Protein AF-0000000067421591 (afdb_homodimer)

Foldseek 3Di:
DDDDDPPPPQAAEEEEADDCQAVQNVQVCVVQPPRYHYHHDPAPLRRQVPADPRHFKYKYWAAKPPPGGDVRNVVSLQDDTFWFFADKGKDFDKKFKKFFPPDDLVLAAEEEAAPVQCVQQVVVCCVRPVRHHYDHDPHQLRRLVCNVVDDRNYIGIGGQCSPVVDPRMDTPDIRNGPDRPIMIMMTMIGRDPPRDDPDDDQFPQKFKKKWKAFDPPPDPPPPGCHPVNLVVQLVFAWDDKDKDAHPDPDPPTIMIITMTGDPDDDPPDDSVVVQVVSVVSNVVSCVSSVVVVIDMDTRYGD/DDDDDPPPPQAAEEEEADDCQAVQNVQVCVVQPPRYHYHHDPAPLRRQVPADPRHFKYKYWAAKPPPGGDVRNVVSLQDDTFWFFADKGKDFDKKFKKFFPPDDLVLAAEEEAAPVQCVQQVVVCCVRPVRHHYDHDPHQLRRLVCNVVDDRNYIGIGGQCSPVVDPRMDTPDIRNGPDRPIMIMMTMIGRDPPRDDPDDDQFPQKFKKKWWAFDPPPDPPPPRCHPVNLVVQLVFAWDDKDKDAHPDPDPPTIMIITMTGDPDDDPPDDSVVVQVVSVVSNVVSCVSSVVVVIDMDTRYGD

Secondary structure (DSSP, 8-state):
---------SPEEEEEESSTTSHHHHHHHHHHGGGEEEEEESSHHHHHHH-SSSS-EEEEEEEETTTEE-HHHHHHHHSS-S-EEEEEEEEE---EEEEETT--GGG--EEEE-HHHHHHTHHHHHHH-TT-EEEE-S-HHHHHHHGGGS-TTEEEEE-THHHHHSTTEEEEEE---S-S--EEEEEEEESSTTPPPSS-PPP--EEEEEEEPPP--SSTTS----HHHHHHHT-SEEEEEEEEE-SSSSTT-EEEEEEEE-----TT--HHHHHHHHHHHHHHHHHHHHHTT--EEEEEE-/---------SPEEEEEESSTTSHHHHHHHHHHGGGEEEEEESSHHHHHHH-SSSS-EEEEEEEETTTEE-HHHHHHHHSS-S-EEEEEEEEE---EEEEETT--GGG--EEEE-HHHHHHTHHHHHHH-TT-EEEE-S-HHHHHHHGGGS-TTEEEEE-THHHHHSTTEEEEEE---S-S--EEEEEEEESSTTPPPSS-PPP--EEEEEEEPPP--SSTTS----HHHHHHHT-SEEEEEEEEE-SSSSTT-EEEEEEEE-----TT--HHHHHHHHHHHHHHHHHHHHHTT--EEEEEE-

Radius of gyration: 26.92 Å; Cα contacts (8 Å, |Δi|>4): 1329; chains: 2; bounding box: 63×68×85 Å

InterPro domains:
  IPR001086 Prephenate dehydratase [PF00800] (14-192)
  IPR001086 Prephenate dehydratase [PS51171] (13-191)
  IPR008242 Bifunctional P-protein, chorismate mutase/prephenate dehydratase [PIRSF001500] (11-261)

Organism: Laccaria bicolor (strain S238N-H82 / ATCC MYA-4686) (NCBI:txid486041)

Structure (mmCIF, N/CA/C/O backbone):
data_AF-0000000067421591-model_v1
#
loop_
_entity.id
_entity.type
_entity.pdbx_description
1 polymer 'prephenate dehydratase'
#
loop_
_atom_site.group_PDB
_atom_site.id
_atom_site.type_symbol
_atom_site.label_atom_id
_atom_site.label_alt_id
_atom_site.label_comp_id
_atom_site.label_asym_id
_atom_site.label_entity_id
_atom_site.label_seq_id
_atom_site.pdbx_PDB_ins_code
_atom_site.Cartn_x
_atom_site.Cartn_y
_atom_site.Cartn_z
_atom_site.occupancy
_atom_site.B_iso_or_equiv
_atom_site.auth_seq_id
_atom_site.auth_comp_id
_atom_site.auth_asym_id
_atom_site.auth_atom_id
_atom_site.pdbx_PDB_model_num
ATOM 1 N N . MET A 1 1 ? 24.031 18.312 41.094 1 24.19 1 MET A N 1
ATOM 2 C CA . MET A 1 1 ? 23 19.219 41.594 1 24.19 1 MET A CA 1
ATOM 3 C C . MET A 1 1 ? 22.219 19.828 40.438 1 24.19 1 MET A C 1
ATOM 5 O O . MET A 1 1 ? 21.359 20.688 40.656 1 24.19 1 MET A O 1
ATOM 9 N N . GLU A 1 2 ? 22.578 19.969 39.094 1 23.42 2 GLU A N 1
ATOM 10 C CA . GLU A 1 2 ? 22.719 20.719 37.844 1 23.42 2 GLU A CA 1
ATOM 11 C C . GLU A 1 2 ? 21.406 20.703 37.062 1 23.42 2 GLU A C 1
ATOM 13 O O . GLU A 1 2 ? 20.906 21.75 36.656 1 23.42 2 GLU A O 1
ATOM 18 N N . LEU A 1 3 ? 21.312 20.094 35.812 1 27.66 3 LEU A N 1
ATOM 19 C CA . LEU A 1 3 ? 20.531 20.859 34.875 1 27.66 3 LEU A CA 1
ATOM 20 C C . LEU A 1 3 ? 19.109 21.094 35.375 1 27.66 3 LEU A C 1
ATOM 22 O O . LEU A 1 3 ? 18.625 20.359 36.219 1 27.66 3 LEU A O 1
ATOM 26 N N . SER A 1 4 ? 18.422 22.219 34.688 1 31.12 4 SER A N 1
ATOM 27 C CA . SER A 1 4 ? 17.406 23.219 34.438 1 31.12 4 SER A CA 1
ATOM 28 C C . SER A 1 4 ? 16.031 22.594 34.219 1 31.12 4 SER A C 1
ATOM 30 O O . SER A 1 4 ? 15.906 21.594 33.5 1 31.12 4 SER A O 1
ATOM 32 N N . GLY A 1 5 ? 15.141 22.594 35.062 1 34.97 5 GLY A N 1
ATOM 33 C CA . GLY A 1 5 ? 13.695 22.375 35.031 1 34.97 5 GLY A CA 1
ATOM 34 C C . GLY A 1 5 ? 13.055 22.906 33.75 1 34.97 5 GLY A C 1
ATOM 35 O O . GLY A 1 5 ? 13.133 24.109 33.469 1 34.97 5 GLY A O 1
ATOM 36 N N . SER A 1 6 ? 13.109 22.234 32.594 1 37.78 6 SER A N 1
ATOM 37 C CA . SER A 1 6 ? 12.492 22.672 31.328 1 37.78 6 SER A CA 1
ATOM 38 C C . SER A 1 6 ? 11.242 23.5 31.594 1 37.78 6 SER A C 1
ATOM 40 O O . SER A 1 6 ? 10.297 23.031 32.219 1 37.78 6 SER A O 1
ATOM 42 N N . GLU A 1 7 ? 11.172 24.688 32 1 40.91 7 GLU A N 1
ATOM 43 C CA . GLU A 1 7 ? 10.125 25.703 32.125 1 40.91 7 GLU A CA 1
ATOM 44 C C . GLU A 1 7 ? 9.07 25.547 31.047 1 40.91 7 GLU A C 1
ATOM 46 O O . GLU A 1 7 ? 9.391 25.531 29.859 1 40.91 7 GLU A O 1
ATOM 51 N N . SER A 1 8 ? 7.879 24.828 31.188 1 52.5 8 SER A N 1
ATOM 52 C CA . SER A 1 8 ? 6.707 24.547 30.375 1 52.5 8 SER A CA 1
ATOM 53 C C . SER A 1 8 ? 6.227 25.797 29.641 1 52.5 8 SER A C 1
ATOM 55 O O . SER A 1 8 ? 5.863 26.797 30.281 1 52.5 8 SER A O 1
ATOM 57 N N . ASP A 1 9 ? 6.84 26.531 28.625 1 67.38 9 ASP A N 1
ATOM 58 C CA . ASP A 1 9 ? 6.48 27.734 27.875 1 67.38 9 ASP A CA 1
ATOM 59 C C . ASP A 1 9 ? 5.016 27.688 27.453 1 67.38 9 ASP A C 1
ATOM 61 O O . ASP A 1 9 ? 4.59 28.484 26.609 1 67.38 9 ASP A O 1
ATOM 65 N N . GLY A 1 10 ? 4.152 26.828 28.078 1 80.62 10 GLY A N 1
ATOM 66 C CA . GLY A 1 10 ? 2.721 26.781 27.844 1 80.62 10 GLY A CA 1
ATOM 67 C C . GLY A 1 10 ? 2.352 26.047 26.562 1 80.62 10 GLY A C 1
ATOM 68 O O . GLY A 1 10 ? 1.171 25.906 26.25 1 80.62 10 GLY A O 1
ATOM 69 N N . ARG A 1 11 ? 3.461 25.562 25.875 1 84.19 11 ARG A N 1
ATOM 70 C CA . ARG A 1 11 ? 3.184 24.859 24.625 1 84.19 11 ARG A CA 1
ATOM 71 C C . ARG A 1 11 ? 2.963 23.359 24.875 1 84.19 11 ARG A C 1
ATOM 73 O O . ARG A 1 11 ? 3.58 22.781 25.766 1 84.19 11 ARG A O 1
ATOM 80 N N . PHE A 1 12 ? 2.104 22.844 24.156 1 92.62 12 PHE A N 1
ATOM 81 C CA . PHE A 1 12 ? 1.944 21.391 24.188 1 92.62 12 PHE A CA 1
ATOM 82 C C . PHE A 1 12 ? 2.859 20.734 23.172 1 92.62 12 PHE A C 1
ATOM 84 O O . PHE A 1 12 ? 3.318 21.375 22.219 1 92.62 12 PHE A O 1
ATOM 91 N N . THR A 1 13 ? 3.203 19.453 23.391 1 96.88 13 THR A N 1
ATOM 92 C CA . THR A 1 13 ? 4.125 18.734 22.531 1 96.88 13 THR A CA 1
ATOM 93 C C . THR A 1 13 ? 3.361 17.969 21.453 1 96.88 13 THR A C 1
ATOM 95 O O . THR A 1 13 ? 2.344 17.328 21.734 1 96.88 13 THR A O 1
ATOM 98 N N . VAL A 1 14 ? 3.828 18.031 20.219 1 97.69 14 VAL A N 1
ATOM 99 C CA . VAL A 1 14 ? 3.268 17.312 19.094 1 97.69 14 VAL A CA 1
ATOM 100 C C . VAL A 1 14 ? 4.348 16.453 18.438 1 97.69 14 VAL A C 1
ATOM 102 O O . VAL A 1 14 ? 5.332 16.969 17.906 1 97.69 14 VAL A O 1
ATOM 105 N N . ALA A 1 15 ? 4.195 15.148 18.516 1 98.44 15 ALA A N 1
ATOM 106 C CA . ALA A 1 15 ? 5.094 14.242 17.797 1 98.44 15 ALA A CA 1
ATOM 107 C C . ALA A 1 15 ? 4.738 14.172 16.312 1 98.44 15 ALA A C 1
ATOM 109 O O . ALA A 1 15 ? 3.564 14.258 15.945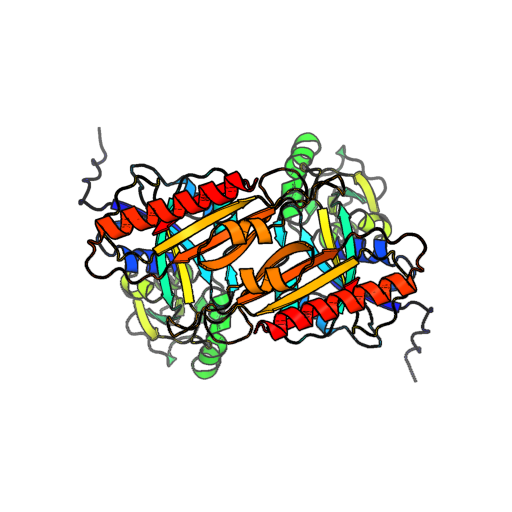 1 98.44 15 ALA A O 1
ATOM 110 N N . PHE A 1 16 ? 5.688 14.031 15.477 1 98.12 16 PHE A N 1
ATOM 111 C CA . PHE A 1 16 ? 5.449 13.914 14.039 1 98.12 16 PHE A CA 1
ATOM 112 C C . PHE A 1 16 ? 6.523 13.062 13.383 1 98.12 16 PHE A C 1
ATOM 114 O O . PHE A 1 16 ? 7.59 12.844 13.953 1 98.12 16 PHE A O 1
ATOM 121 N N . LEU A 1 17 ? 6.191 12.523 12.25 1 96.88 17 LEU A N 1
ATOM 122 C CA . LEU A 1 17 ? 7.18 11.82 11.453 1 96.88 17 LEU A CA 1
ATOM 123 C C . LEU A 1 17 ? 8.234 12.781 10.914 1 96.88 17 LEU A C 1
ATOM 125 O O . LEU A 1 17 ? 7.941 13.609 10.055 1 96.88 17 LEU A O 1
ATOM 129 N N . GLY A 1 18 ? 9.438 12.688 11.453 1 94.44 18 GLY A N 1
ATOM 130 C CA . GLY A 1 18 ? 10.516 13.586 11.094 1 94.44 18 GLY A CA 1
ATOM 131 C C . GLY A 1 18 ? 11.266 13.148 9.844 1 94.44 18 GLY A C 1
ATOM 132 O O . GLY A 1 18 ? 10.828 12.234 9.148 1 94.44 18 GLY A O 1
ATOM 133 N N . PRO A 1 19 ? 12.258 13.953 9.734 1 93.75 19 PRO A N 1
ATOM 134 C CA . PRO A 1 19 ? 12.859 15.023 10.531 1 93.75 19 PRO A CA 1
ATOM 135 C C . PRO A 1 19 ? 12.125 16.359 10.383 1 93.75 19 PRO A C 1
ATOM 137 O O . PRO A 1 19 ? 11.148 16.453 9.633 1 93.75 19 PRO A O 1
ATOM 140 N N . LEU A 1 20 ? 12.594 17.359 11.172 1 95.31 20 LEU A N 1
ATOM 141 C CA . LEU A 1 20 ? 12.148 18.75 11 1 95.31 20 LEU A CA 1
ATOM 142 C C . LEU A 1 20 ? 12.328 19.203 9.562 1 95.31 20 LEU A C 1
ATOM 144 O O . LEU A 1 20 ? 13.359 18.922 8.938 1 95.31 20 LEU A O 1
ATOM 148 N N . GLY A 1 21 ? 11.32 19.859 9.008 1 95.19 21 GLY A N 1
ATOM 149 C CA . GLY A 1 21 ? 11.406 20.375 7.652 1 95.19 21 GLY A CA 1
ATOM 150 C C . GLY A 1 21 ? 10.656 19.516 6.641 1 95.19 21 GLY A C 1
ATOM 151 O O . GLY A 1 21 ? 10.453 19.938 5.496 1 95.19 21 GLY A O 1
ATOM 152 N N . THR A 1 22 ? 10.258 18.297 7.031 1 95.69 22 THR A N 1
ATOM 153 C CA . THR A 1 22 ? 9.492 17.422 6.145 1 95.69 22 THR A CA 1
ATOM 154 C C . THR A 1 22 ? 8.086 17.984 5.922 1 95.69 22 THR A C 1
ATOM 156 O O . THR A 1 22 ? 7.672 18.922 6.598 1 95.69 22 THR A O 1
ATOM 159 N N . TYR A 1 23 ? 7.406 17.422 5.062 1 96.5 23 TYR A N 1
ATOM 160 C CA . TYR A 1 23 ? 6.027 17.828 4.816 1 96.5 23 TYR A CA 1
ATOM 161 C C . TYR A 1 23 ? 5.137 17.484 6 1 96.5 23 TYR A C 1
ATOM 163 O O . TYR A 1 23 ? 4.148 18.172 6.27 1 96.5 23 TYR A O 1
ATOM 171 N N . THR A 1 24 ? 5.457 16.422 6.727 1 97.75 24 THR A N 1
ATOM 172 C CA . THR A 1 24 ? 4.711 16.125 7.945 1 97.75 24 THR A CA 1
ATOM 173 C C . THR A 1 24 ? 4.902 17.234 8.977 1 97.75 24 THR A C 1
ATOM 175 O O . THR A 1 24 ? 3.945 17.641 9.641 1 97.75 24 THR A O 1
ATOM 178 N N . HIS A 1 25 ? 6.145 17.656 9.094 1 97.44 25 HIS A N 1
ATOM 179 C CA . HIS A 1 25 ? 6.391 18.812 9.953 1 97.44 25 HIS A CA 1
ATOM 180 C C . HIS A 1 25 ? 5.578 20.016 9.508 1 97.44 25 HIS A C 1
ATOM 182 O O . HIS A 1 25 ? 4.945 20.688 10.328 1 97.44 25 HIS A O 1
ATOM 188 N N . GLU A 1 26 ? 5.609 20.297 8.242 1 97.19 26 GLU A N 1
ATOM 189 C CA . GLU A 1 26 ? 4.848 21.406 7.699 1 97.19 26 GLU A CA 1
ATOM 190 C C . GLU A 1 26 ? 3.361 21.266 8.008 1 97.19 26 GLU A C 1
ATOM 192 O O . GLU A 1 26 ? 2.701 22.25 8.367 1 97.19 26 GLU A O 1
ATOM 197 N N . ALA A 1 27 ? 2.826 20.078 7.879 1 97.5 27 ALA A N 1
ATOM 198 C CA . ALA A 1 27 ? 1.425 19.828 8.203 1 97.5 27 ALA A CA 1
ATOM 199 C C . ALA A 1 27 ? 1.144 20.094 9.68 1 97.5 27 ALA A C 1
ATOM 201 O O . ALA A 1 27 ? 0.146 20.719 10.023 1 97.5 27 ALA A O 1
ATOM 202 N N . ALA A 1 28 ? 2.002 19.594 10.523 1 97.06 28 ALA A N 1
ATOM 203 C CA . ALA A 1 28 ? 1.859 19.828 11.953 1 97.06 28 ALA A CA 1
ATOM 204 C C . ALA A 1 28 ? 1.904 21.312 12.281 1 97.06 28 ALA A C 1
ATOM 206 O O . ALA A 1 28 ? 1.088 21.812 13.062 1 97.06 28 ALA A O 1
ATOM 207 N N . TYR A 1 29 ? 2.838 21.969 11.656 1 96.06 29 TYR A N 1
ATOM 208 C CA . TYR A 1 29 ? 2.99 23.406 11.898 1 96.06 29 TYR A CA 1
ATOM 209 C C . TYR A 1 29 ? 1.774 24.172 11.398 1 96.06 29 TYR A C 1
ATOM 211 O O . TYR A 1 29 ? 1.348 25.141 12.023 1 96.06 29 TYR A O 1
ATOM 219 N N . LYS A 1 30 ? 1.308 23.828 10.258 1 94.44 30 LYS A N 1
ATOM 220 C CA . LYS A 1 30 ? 0.093 24.438 9.727 1 94.44 30 LYS A CA 1
ATOM 221 C C . LYS A 1 30 ? -1.055 24.344 10.727 1 94.44 30 LYS A C 1
ATOM 223 O O . LYS A 1 30 ? -1.858 25.281 10.852 1 94.44 30 LYS A O 1
ATOM 228 N N . ARG A 1 31 ? -1.096 23.25 11.445 1 94.44 31 ARG A N 1
ATOM 229 C CA . ARG A 1 31 ? -2.197 22.984 12.367 1 94.44 31 ARG A CA 1
ATOM 230 C C . ARG A 1 31 ? -1.969 23.672 13.711 1 94.44 31 ARG A C 1
ATOM 232 O O . ARG A 1 31 ? -2.91 24.172 14.32 1 94.44 31 ARG A O 1
ATOM 239 N N . PHE A 1 32 ? -0.681 23.734 14.227 1 94.56 32 PHE A N 1
ATOM 240 C CA . PHE A 1 32 ? -0.483 24.094 15.625 1 94.56 32 PHE A CA 1
ATOM 241 C C . PHE A 1 32 ? 0.45 25.297 15.742 1 94.56 32 PHE A C 1
ATOM 243 O O . PHE A 1 32 ? 0.523 25.922 16.797 1 94.56 32 PHE A O 1
ATOM 250 N N . ALA A 1 33 ? 1.135 25.594 14.711 1 92.94 33 ALA A N 1
ATOM 251 C CA . ALA A 1 33 ? 2.01 26.75 14.617 1 92.94 33 ALA A CA 1
ATOM 252 C C . ALA A 1 33 ? 2.895 26.875 15.859 1 92.94 33 ALA A C 1
ATOM 254 O O . ALA A 1 33 ? 3.525 25.906 16.266 1 92.94 33 ALA A O 1
ATOM 255 N N . ASP A 1 34 ? 2.926 28.047 16.469 1 91.75 34 ASP A N 1
ATOM 256 C CA . ASP A 1 34 ? 3.857 28.344 17.562 1 91.75 34 ASP A CA 1
ATOM 257 C C . ASP A 1 34 ? 3.277 27.906 18.906 1 91.75 34 ASP A C 1
ATOM 259 O O . ASP A 1 34 ? 3.93 28.062 19.938 1 91.75 34 ASP A O 1
ATOM 263 N N . HIS A 1 35 ? 2.172 27.25 18.844 1 92.12 35 HIS A N 1
ATOM 264 C CA . HIS A 1 35 ? 1.542 26.828 20.094 1 92.12 35 HIS A CA 1
ATOM 265 C C . HIS A 1 35 ? 2.051 25.453 20.531 1 92.12 35 HIS A C 1
ATOM 267 O O . HIS A 1 35 ? 1.738 25 21.625 1 92.12 35 HIS A O 1
ATOM 273 N N . ALA A 1 36 ? 2.883 24.891 19.656 1 94.69 36 ALA A N 1
ATOM 274 C CA . ALA A 1 36 ? 3.34 23.531 19.938 1 94.69 36 ALA A CA 1
ATOM 275 C C . ALA A 1 36 ? 4.863 23.453 19.891 1 94.69 36 ALA A C 1
ATOM 277 O O . ALA A 1 36 ? 5.512 24.219 19.188 1 94.69 36 ALA A O 1
ATOM 278 N N . GLN A 1 37 ? 5.355 22.547 20.703 1 96.25 37 GLN A N 1
ATOM 279 C CA . GLN A 1 37 ? 6.707 22.016 20.531 1 96.25 37 GLN A CA 1
ATOM 280 C C . GLN A 1 37 ? 6.695 20.75 19.688 1 96.25 37 GLN A C 1
ATOM 282 O O . GLN A 1 37 ? 5.941 19.812 19.969 1 96.25 37 GLN A O 1
ATOM 287 N N . TYR A 1 38 ? 7.531 20.734 18.719 1 97 38 TYR A N 1
ATOM 288 C CA . TYR A 1 38 ? 7.496 19.625 17.766 1 97 38 TYR A CA 1
ATOM 289 C C . TYR A 1 38 ? 8.562 18.594 18.094 1 97 38 TYR A C 1
ATOM 291 O O . TYR A 1 38 ? 9.75 18.922 18.156 1 97 38 TYR A O 1
ATOM 299 N N . LEU A 1 39 ? 8.148 17.391 18.25 1 97.94 39 LEU A N 1
ATOM 300 C CA . LEU A 1 39 ? 9 16.25 18.594 1 97.94 39 LEU A CA 1
ATOM 301 C C . LEU A 1 39 ? 9.156 15.312 17.406 1 97.94 39 LEU A C 1
ATOM 303 O O . LEU A 1 39 ? 8.234 14.555 17.078 1 97.94 39 LEU A O 1
ATOM 307 N N . GLU A 1 40 ? 10.281 15.344 16.75 1 97 40 GLU A N 1
ATOM 308 C CA . GLU A 1 40 ? 10.508 14.508 15.578 1 97 40 GLU A CA 1
ATOM 309 C C . GLU A 1 40 ? 10.656 13.039 15.969 1 97 40 GLU A C 1
ATOM 311 O O . GLU A 1 40 ? 11.25 12.719 17 1 97 40 GLU A O 1
ATOM 316 N N . ARG A 1 41 ? 10.039 12.164 15.273 1 97.69 41 ARG A N 1
ATOM 317 C CA . ARG A 1 41 ? 10.195 10.719 15.391 1 97.69 41 ARG A CA 1
ATOM 318 C C . ARG A 1 41 ? 10.664 10.109 14.07 1 97.69 41 ARG A C 1
ATOM 320 O O . ARG A 1 41 ? 10.359 10.633 13 1 97.69 41 ARG A O 1
ATOM 327 N N . LYS A 1 42 ? 11.328 9.016 14.094 1 95.75 42 LYS A N 1
ATOM 328 C CA . LYS A 1 42 ? 11.969 8.438 12.914 1 95.75 42 LYS A CA 1
ATOM 329 C C . LYS A 1 42 ? 10.961 7.668 12.07 1 95.75 42 LYS A C 1
ATOM 331 O O . LYS A 1 42 ? 11.109 7.578 10.844 1 95.75 42 LYS A O 1
ATOM 336 N N . THR A 1 43 ? 9.984 7.055 12.703 1 96.06 43 THR A N 1
ATOM 337 C CA . THR A 1 43 ? 8.984 6.266 11.992 1 96.06 43 THR A CA 1
ATOM 338 C C . THR A 1 43 ? 7.574 6.656 12.438 1 96.06 43 THR A C 1
ATOM 340 O O . THR A 1 43 ? 7.402 7.301 13.469 1 96.06 43 THR A O 1
ATOM 343 N N . ILE A 1 44 ? 6.645 6.293 11.633 1 97.06 44 ILE A N 1
ATOM 344 C CA . ILE A 1 44 ? 5.246 6.531 11.984 1 97.06 44 ILE A CA 1
ATOM 345 C C . ILE A 1 44 ? 4.891 5.762 13.25 1 97.06 44 ILE A C 1
ATOM 347 O O . ILE A 1 44 ? 4.199 6.285 14.133 1 97.06 44 ILE A O 1
ATOM 351 N N . ALA A 1 45 ? 5.398 4.555 13.375 1 95.25 45 ALA A N 1
ATOM 352 C CA . ALA A 1 45 ? 5.18 3.75 14.578 1 95.25 45 ALA A CA 1
ATOM 353 C C . ALA A 1 45 ? 5.703 4.469 15.82 1 95.25 45 ALA A C 1
ATOM 355 O O . ALA A 1 45 ? 5.062 4.441 16.875 1 95.25 45 ALA A O 1
ATOM 356 N N . ASP A 1 46 ? 6.805 5.117 15.641 1 96.62 46 ASP A N 1
ATOM 357 C CA . ASP A 1 46 ? 7.398 5.855 16.75 1 96.62 46 ASP A CA 1
ATOM 358 C C . ASP A 1 46 ? 6.5 7.008 17.203 1 96.62 46 ASP A C 1
ATOM 360 O O . ASP A 1 46 ? 6.461 7.355 18.375 1 96.62 46 ASP A O 1
ATOM 364 N N . VAL A 1 47 ? 5.836 7.641 16.281 1 97.94 47 VAL A N 1
ATOM 365 C CA . VAL A 1 47 ? 4.914 8.719 16.625 1 97.94 47 VAL A CA 1
ATOM 366 C C . VAL A 1 47 ? 3.809 8.18 17.531 1 97.94 47 VAL A C 1
ATOM 368 O O . VAL A 1 47 ? 3.549 8.734 18.594 1 97.94 47 VAL A O 1
ATOM 371 N N . PHE A 1 48 ? 3.225 7.059 17.188 1 97.06 48 PHE A N 1
ATOM 372 C CA . PHE A 1 48 ? 2.156 6.457 17.984 1 97.06 48 PHE A CA 1
ATOM 373 C C . PHE A 1 48 ? 2.672 6.027 19.344 1 97.06 48 PHE A C 1
ATOM 375 O O . PHE A 1 48 ? 2.018 6.266 20.359 1 97.06 48 PHE A O 1
ATOM 382 N N . SER A 1 49 ? 3.848 5.473 19.406 1 95.31 49 SER A N 1
ATOM 383 C CA . SER A 1 49 ? 4.41 4.961 20.641 1 95.31 49 SER A CA 1
ATOM 384 C C . SER A 1 49 ? 4.781 6.098 21.594 1 95.31 49 SER A C 1
ATOM 386 O O . SER A 1 49 ? 4.895 5.891 22.797 1 95.31 49 SER A O 1
ATOM 388 N N . SER A 1 50 ? 4.969 7.234 21.031 1 96.31 50 SER A N 1
ATOM 389 C CA . SER A 1 50 ? 5.391 8.375 21.844 1 96.31 50 SER A CA 1
ATOM 390 C C . SER A 1 50 ? 4.203 9.039 22.531 1 96.31 50 SER A C 1
ATOM 392 O O . SER A 1 50 ? 4.379 9.844 23.438 1 96.31 50 SER A O 1
ATOM 394 N N . LEU A 1 51 ? 3.029 8.781 22.062 1 97.06 51 LEU A N 1
ATOM 395 C CA . LEU A 1 51 ? 1.851 9.445 22.609 1 97.06 51 LEU A CA 1
ATOM 396 C C . LEU A 1 51 ? 1.684 9.125 24.078 1 97.06 51 LEU A C 1
ATOM 398 O O . LEU A 1 51 ? 1.759 7.961 24.484 1 97.06 51 LEU A O 1
ATOM 402 N N . SER A 1 52 ? 1.514 10.047 24.844 1 95.56 52 SER A N 1
ATOM 403 C CA . SER A 1 52 ? 1.357 10.016 26.297 1 95.56 52 SER A CA 1
ATOM 404 C C . SER A 1 52 ? 0.695 11.289 26.812 1 95.56 52 SER A C 1
ATOM 406 O O . SER A 1 52 ? 0.429 12.211 26.031 1 95.56 52 SER A O 1
ATOM 408 N N . PRO A 1 53 ? 0.369 11.312 28.078 1 93.31 53 PRO A N 1
ATOM 409 C CA . PRO A 1 53 ? -0.169 12.57 28.609 1 93.31 53 PRO A CA 1
ATOM 410 C C . PRO A 1 53 ? 0.768 13.758 28.391 1 93.31 53 PRO A C 1
ATOM 412 O O . PRO A 1 53 ? 0.307 14.883 28.203 1 93.31 53 PRO A O 1
ATOM 415 N N . SER A 1 54 ? 2.117 13.555 28.328 1 95.12 54 SER A N 1
ATOM 416 C CA . SER A 1 54 ? 3.094 14.617 28.125 1 95.12 54 SER A CA 1
ATOM 417 C C . SER A 1 54 ? 3.318 14.898 26.641 1 95.12 54 SER A C 1
ATOM 419 O O . SER A 1 54 ? 3.873 15.93 26.281 1 95.12 54 SER A O 1
ATOM 421 N N . VAL A 1 55 ? 2.979 14.008 25.797 1 96.81 55 VAL A N 1
ATOM 422 C CA . VAL A 1 55 ? 2.943 14.156 24.344 1 96.81 55 VAL A CA 1
ATOM 423 C C . VAL A 1 55 ? 1.547 13.812 23.828 1 96.81 55 VAL A C 1
ATOM 425 O O . VAL A 1 55 ? 1.336 12.75 23.25 1 96.81 55 VAL A O 1
ATOM 428 N N . PRO A 1 56 ? 0.718 14.727 24 1 96.19 56 PRO A N 1
ATOM 429 C CA . PRO A 1 56 ? -0.701 14.391 23.859 1 96.19 56 PRO A CA 1
ATOM 430 C C . PRO A 1 56 ? -1.131 14.25 22.391 1 96.19 56 PRO A C 1
ATOM 432 O O . PRO A 1 56 ? -2.203 13.703 22.125 1 96.19 56 PRO A O 1
ATOM 435 N N . LEU A 1 57 ? -0.294 14.766 21.5 1 97 57 LEU A N 1
ATOM 436 C CA . LEU A 1 57 ? -0.726 14.797 20.109 1 97 57 LEU A CA 1
ATOM 437 C C . LEU A 1 57 ? 0.392 14.328 19.188 1 97 57 LEU A C 1
ATOM 439 O O . LEU A 1 57 ? 1.57 14.398 19.547 1 97 57 LEU A O 1
ATOM 443 N N . GLY A 1 58 ? 0.003 13.852 18.016 1 97.88 58 GLY A N 1
ATOM 444 C CA . GLY A 1 58 ? 0.893 13.469 16.938 1 97.88 58 GLY A CA 1
ATOM 445 C C . GLY A 1 58 ? 0.315 13.758 15.562 1 97.88 58 GLY A C 1
ATOM 446 O O . GLY A 1 58 ? -0.893 13.953 15.422 1 97.88 58 GLY A O 1
ATOM 447 N N . VAL A 1 59 ? 1.159 13.891 14.609 1 98.38 59 VAL A N 1
ATOM 448 C CA . VAL A 1 59 ? 0.75 14.055 13.219 1 98.38 59 VAL A CA 1
ATOM 449 C C . VAL A 1 59 ? 1.447 13.016 12.344 1 98.38 59 VAL A C 1
ATOM 451 O O . VAL A 1 59 ? 2.67 12.867 12.398 1 98.38 59 VAL A O 1
ATOM 454 N N . VAL A 1 60 ? 0.664 12.273 11.578 1 98.38 60 VAL A N 1
ATOM 455 C CA . VAL A 1 60 ? 1.198 11.234 10.695 1 98.38 60 VAL A CA 1
ATOM 456 C C . VAL A 1 60 ? 0.517 11.312 9.336 1 98.38 60 VAL A C 1
ATOM 458 O O . VAL A 1 60 ? -0.654 11.688 9.234 1 98.38 60 VAL A O 1
ATOM 461 N N . PRO A 1 61 ? 1.288 10.992 8.273 1 98.12 61 PRO A N 1
ATOM 462 C CA . PRO A 1 61 ? 0.642 10.969 6.961 1 98.12 61 PRO A CA 1
ATOM 463 C C . PRO A 1 61 ? -0.371 9.836 6.82 1 98.12 61 PRO A C 1
ATOM 465 O O . PRO A 1 61 ? -0.149 8.734 7.336 1 98.12 61 PRO A O 1
ATOM 468 N N . GLN A 1 62 ? -1.493 10.109 6.219 1 97.69 62 GLN A N 1
ATOM 469 C CA . GLN A 1 62 ? -2.566 9.141 6.012 1 97.69 62 GLN A CA 1
ATOM 470 C C . GLN A 1 62 ? -2.611 8.672 4.562 1 97.69 62 GLN A C 1
ATOM 472 O O . GLN A 1 62 ? -2.713 7.473 4.293 1 97.69 62 GLN A O 1
ATOM 477 N N . GLU A 1 63 ? -2.623 9.664 3.688 1 97.12 63 GLU A N 1
ATOM 478 C CA . GLU A 1 63 ? -2.834 9.367 2.275 1 97.12 63 GLU A CA 1
ATOM 479 C C . GLU A 1 63 ? -2.279 10.477 1.388 1 97.12 63 GLU A C 1
ATOM 481 O O . GLU A 1 63 ? -2.445 11.664 1.688 1 97.12 63 GLU A O 1
ATOM 486 N N . ASN A 1 64 ? -1.604 10.023 0.337 1 93.81 64 ASN A N 1
ATOM 487 C CA . ASN A 1 64 ? -1.196 10.93 -0.731 1 93.81 64 ASN A CA 1
ATOM 488 C C . ASN A 1 64 ? -2.08 10.781 -1.965 1 93.81 64 ASN A C 1
ATOM 490 O O . ASN A 1 64 ? -2.414 9.656 -2.359 1 93.81 64 ASN A O 1
ATOM 494 N N . SER A 1 65 ? -2.475 11.875 -2.543 1 92.75 65 SER A N 1
ATOM 495 C CA . SER A 1 65 ? -3.422 11.867 -3.652 1 92.75 65 SER A CA 1
ATOM 496 C C . SER A 1 65 ? -2.854 11.133 -4.859 1 92.75 65 SER A C 1
ATOM 498 O O . SER A 1 65 ? -3.605 10.68 -5.727 1 92.75 65 SER A O 1
ATOM 500 N N . THR A 1 66 ? -1.589 11 -4.93 1 88.75 66 THR A N 1
ATOM 501 C CA . THR A 1 66 ? -0.934 10.367 -6.066 1 88.75 66 THR A CA 1
ATOM 502 C C . THR A 1 66 ? -0.516 8.938 -5.727 1 88.75 66 THR A C 1
ATOM 504 O O . THR A 1 66 ? -0.692 8.023 -6.535 1 88.75 66 THR A O 1
ATOM 507 N N . PHE A 1 67 ? -0.067 8.719 -4.5 1 90.94 67 PHE A N 1
ATOM 508 C CA . PHE A 1 67 ? 0.549 7.445 -4.152 1 90.94 67 PHE A CA 1
ATOM 509 C C . PHE A 1 67 ? -0.409 6.586 -3.338 1 90.94 67 PHE A C 1
ATOM 511 O O . PHE A 1 67 ? -0.189 5.383 -3.178 1 90.94 67 PHE A O 1
ATOM 518 N N . GLY A 1 68 ? -1.433 7.23 -2.836 1 94.69 68 GLY A N 1
ATOM 519 C CA . GLY A 1 68 ? -2.445 6.457 -2.133 1 94.69 68 GLY A CA 1
ATOM 520 C C . GLY A 1 68 ? -2.201 6.375 -0.638 1 94.69 68 GLY A C 1
ATOM 521 O O . GLY A 1 68 ? -1.513 7.223 -0.068 1 94.69 68 GLY A O 1
ATOM 522 N N . SER A 1 69 ? -2.842 5.406 -0.015 1 96.56 69 SER A N 1
ATOM 523 C CA . SER A 1 69 ? -2.809 5.25 1.436 1 96.56 69 SER A CA 1
ATOM 524 C C . SER A 1 69 ? -1.394 4.973 1.93 1 96.56 69 SER A C 1
ATOM 526 O O . SER A 1 69 ? -0.639 4.238 1.289 1 96.56 69 SER A O 1
ATOM 528 N N . VAL A 1 70 ? -1.059 5.574 3.012 1 97.31 70 VAL A N 1
ATOM 529 C CA . VAL A 1 70 ? 0.217 5.289 3.662 1 97.31 70 VAL A CA 1
ATOM 530 C C . VAL A 1 70 ? 0.105 4.004 4.48 1 97.31 70 VAL A C 1
ATOM 532 O O . VAL A 1 70 ? -0.469 4.004 5.57 1 97.31 70 VAL A O 1
ATOM 535 N N . ILE A 1 71 ? 0.737 3.023 4.043 1 96.25 71 ILE A N 1
ATOM 536 C CA . ILE A 1 71 ? 0.607 1.677 4.59 1 96.25 71 ILE A CA 1
ATOM 537 C C . ILE A 1 71 ? 1.094 1.655 6.035 1 96.25 71 ILE A C 1
ATOM 539 O O . ILE A 1 71 ? 0.497 0.994 6.891 1 96.25 71 ILE A O 1
ATOM 543 N N . GLU A 1 72 ? 2.188 2.344 6.297 1 95.25 72 GLU A N 1
ATOM 544 C CA . GLU A 1 72 ? 2.752 2.355 7.641 1 95.25 72 GLU A CA 1
ATOM 545 C C . GLU A 1 72 ? 1.749 2.898 8.656 1 95.25 72 GLU A C 1
ATOM 547 O O . GLU A 1 72 ? 1.699 2.436 9.797 1 95.25 72 GLU A O 1
ATOM 552 N N . THR A 1 73 ? 1.049 3.914 8.258 1 97.31 73 THR A N 1
ATOM 553 C CA . THR A 1 73 ? 0.018 4.453 9.141 1 97.31 73 THR A CA 1
ATOM 554 C C . THR A 1 73 ? -1.087 3.426 9.367 1 97.31 73 THR A C 1
ATOM 556 O O . THR A 1 73 ? -1.515 3.211 10.508 1 97.31 73 THR A O 1
ATOM 559 N N . CYS A 1 74 ? -1.538 2.77 8.312 1 96.31 74 CYS A N 1
ATOM 560 C CA . CYS A 1 74 ? -2.533 1.712 8.445 1 96.31 74 CYS A CA 1
ATOM 561 C C . CYS A 1 74 ? -2.037 0.611 9.375 1 96.31 74 CYS A C 1
ATOM 563 O O . CYS A 1 74 ? -2.785 0.128 10.227 1 96.31 74 CYS A O 1
ATOM 565 N N . ASN A 1 75 ? -0.805 0.256 9.188 1 94.56 75 ASN A N 1
ATOM 566 C CA . ASN A 1 75 ? -0.221 -0.792 10.016 1 94.56 75 ASN A CA 1
ATOM 567 C C . ASN A 1 75 ? -0.216 -0.399 11.492 1 94.56 75 ASN A C 1
ATOM 569 O O . ASN A 1 75 ? -0.447 -1.24 12.367 1 94.56 75 ASN A O 1
ATOM 573 N N . ALA A 1 76 ? 0.069 0.855 11.742 1 94.5 76 ALA A N 1
ATOM 574 C CA . ALA A 1 76 ? 0.092 1.332 13.125 1 94.5 76 ALA A CA 1
ATOM 575 C C . ALA A 1 76 ? -1.299 1.27 13.75 1 94.5 76 ALA A C 1
ATOM 577 O O . ALA A 1 76 ? -1.434 1.138 14.969 1 94.5 76 ALA A O 1
ATOM 578 N N . LEU A 1 77 ? -2.279 1.283 12.906 1 94.44 77 LEU A N 1
ATOM 579 C CA . LEU A 1 77 ? -3.658 1.361 13.383 1 94.44 77 LEU A CA 1
ATOM 580 C C . LEU A 1 77 ? -4.305 -0.019 13.391 1 94.44 77 LEU A C 1
ATOM 582 O O . LEU A 1 77 ? -5.457 -0.164 13.812 1 94.44 77 LEU A O 1
ATOM 586 N N . ARG A 1 78 ? -3.592 -1.046 12.945 1 90.69 78 ARG A N 1
ATOM 587 C CA . ARG A 1 78 ? -4.156 -2.379 12.75 1 90.69 78 ARG A CA 1
ATOM 588 C C . ARG A 1 78 ? -4.449 -3.047 14.094 1 90.69 78 ARG A C 1
ATOM 590 O O . ARG A 1 78 ? -5.402 -3.822 14.211 1 90.69 78 ARG A O 1
ATOM 597 N N . GLY A 1 79 ? -3.625 -2.928 15.023 1 82.88 79 GLY A N 1
ATOM 598 C CA . GLY A 1 79 ? -3.789 -3.572 16.312 1 82.88 79 GLY A CA 1
ATOM 599 C C . GLY A 1 79 ? -4.117 -2.596 17.438 1 82.88 79 GLY A C 1
ATOM 600 O O . GLY A 1 79 ? -4.762 -1.572 17.203 1 82.88 79 GLY A O 1
ATOM 601 N N . SER A 1 80 ? -3.865 -3.125 18.562 1 76.12 80 SER A N 1
ATOM 602 C CA . SER A 1 80 ? -4.016 -2.25 19.719 1 76.12 80 SER A CA 1
ATOM 603 C C . SER A 1 80 ? -2.936 -1.172 19.734 1 76.12 80 SER A C 1
ATOM 605 O O . SER A 1 80 ? -1.756 -1.463 19.531 1 76.12 80 SER A O 1
ATOM 607 N N . HIS A 1 81 ? -3.287 -0.003 19.703 1 70.81 81 HIS A N 1
ATOM 608 C CA . HIS A 1 81 ? -2.375 1.136 19.703 1 70.81 81 HIS A CA 1
ATOM 609 C C . HIS A 1 81 ? -2.904 2.264 20.578 1 70.81 81 HIS A C 1
ATOM 611 O O . HIS A 1 81 ? -4.113 2.357 20.812 1 70.81 81 HIS A O 1
ATOM 617 N N . PRO A 1 82 ? -1.808 2.861 21.047 1 77.88 82 PRO A N 1
ATOM 618 C CA . PRO A 1 82 ? -2.277 4.133 21.594 1 77.88 82 PRO A CA 1
ATOM 619 C C . PRO A 1 82 ? -2.645 5.148 20.516 1 77.88 82 PRO A C 1
ATOM 621 O O . PRO A 1 82 ? -2.197 5.027 19.375 1 77.88 82 PRO A O 1
ATOM 624 N N . GLY A 1 83 ? -3.684 5.859 20.672 1 92.12 83 GLY A N 1
ATOM 625 C CA . GLY A 1 83 ? -3.965 6.965 19.766 1 92.12 83 GLY A CA 1
ATOM 626 C C . GLY A 1 83 ? -5.395 6.977 19.266 1 92.12 83 GLY A C 1
ATOM 627 O O . GLY A 1 83 ? -6.035 5.93 19.172 1 92.12 83 GLY A O 1
ATOM 628 N N . PHE A 1 84 ? -5.812 8.008 18.984 1 96.62 84 PHE A N 1
ATOM 629 C CA . PHE A 1 84 ? -7.16 8.266 18.5 1 96.62 84 PHE A CA 1
ATOM 630 C C . PHE A 1 84 ? -7.156 9.445 17.531 1 96.62 84 PHE A C 1
ATOM 632 O O . PHE A 1 84 ? -6.711 10.539 17.875 1 96.62 84 PHE A O 1
ATOM 639 N N . VAL A 1 85 ? -7.59 9.188 16.312 1 97.06 85 VAL A N 1
ATOM 640 C CA . VAL A 1 85 ? -7.574 10.25 15.305 1 97.06 85 VAL A CA 1
ATOM 641 C C . VAL A 1 85 ? -8.602 11.312 15.664 1 97.06 85 VAL A C 1
ATOM 643 O O . VAL A 1 85 ? -9.789 11.016 15.828 1 97.06 85 VAL A O 1
ATOM 646 N N . ARG A 1 86 ? -8.148 12.578 15.734 1 95.25 86 ARG A N 1
ATOM 647 C CA . ARG A 1 86 ? -9.016 13.656 16.188 1 95.25 86 ARG A CA 1
ATOM 648 C C . ARG A 1 86 ? -9.07 14.789 15.164 1 95.25 86 ARG A C 1
ATOM 650 O O . ARG A 1 86 ? -9.648 15.844 15.422 1 95.25 86 ARG A O 1
ATOM 657 N N . GLY A 1 87 ? -8.484 14.57 14.047 1 95.06 87 GLY A N 1
ATOM 658 C CA . GLY A 1 87 ? -8.484 15.562 12.992 1 95.06 87 GLY A CA 1
ATOM 659 C C . GLY A 1 87 ? -7.625 15.18 11.805 1 95.06 87 GLY A C 1
ATOM 660 O O . GLY A 1 87 ? -7.035 14.094 11.781 1 95.06 87 GLY A O 1
ATOM 661 N N . GLU A 1 88 ? -7.641 16.047 10.867 1 96.56 88 GLU A N 1
ATOM 662 C CA . GLU A 1 88 ? -6.816 15.859 9.672 1 96.56 88 GLU A CA 1
ATOM 663 C C . GLU A 1 88 ? -6.297 17.188 9.148 1 96.56 88 GLU A C 1
ATOM 665 O O . GLU A 1 88 ? -6.855 18.25 9.461 1 96.56 88 GLU A O 1
ATOM 670 N N . VAL A 1 89 ? -5.219 17.125 8.492 1 96.06 89 VAL A N 1
ATOM 671 C CA . VAL A 1 89 ? -4.629 18.281 7.805 1 96.06 89 VAL A CA 1
ATOM 672 C C . VAL A 1 89 ? -4.391 17.922 6.336 1 96.06 89 VAL A C 1
ATOM 674 O O . VAL A 1 89 ? -3.793 16.891 6.027 1 96.06 89 VAL A O 1
ATOM 677 N N . LEU A 1 90 ? -4.965 18.734 5.488 1 95.94 90 LEU A N 1
ATOM 678 C CA . LEU A 1 90 ? -4.691 18.609 4.059 1 95.94 90 LEU A CA 1
ATOM 679 C C . LEU A 1 90 ? -3.59 19.562 3.629 1 95.94 90 LEU A C 1
ATOM 681 O O . LEU A 1 90 ? -3.674 20.766 3.889 1 95.94 90 LEU A O 1
ATOM 685 N N . LEU A 1 91 ? -2.586 19 3.025 1 96.25 91 LEU A N 1
ATOM 686 C CA . LEU A 1 91 ? -1.459 19.812 2.6 1 96.25 91 LEU A CA 1
ATOM 687 C C . LEU A 1 91 ? -1.163 19.609 1.117 1 96.25 91 LEU A C 1
ATOM 689 O O . LEU A 1 91 ? -0.996 18.484 0.667 1 96.25 91 LEU A O 1
ATOM 693 N N . LYS A 1 92 ? -1.192 20.703 0.401 1 94.44 92 LYS A N 1
ATOM 694 C CA . LYS A 1 92 ? -0.697 20.641 -0.972 1 94.44 92 LYS A CA 1
ATOM 695 C C . LYS A 1 92 ? 0.82 20.5 -1.002 1 94.44 92 LYS A C 1
ATOM 697 O O . LYS A 1 92 ? 1.536 21.203 -0.297 1 94.44 92 LYS A O 1
ATOM 702 N N . ILE A 1 93 ? 1.273 19.5 -1.715 1 93.31 93 ILE A N 1
ATOM 703 C CA . ILE A 1 93 ? 2.711 19.281 -1.822 1 93.31 93 ILE A CA 1
ATOM 704 C C . ILE A 1 93 ? 3.299 20.188 -2.895 1 93.31 93 ILE A C 1
ATOM 706 O O . ILE A 1 93 ? 3.199 19.906 -4.09 1 93.31 93 ILE A O 1
ATOM 710 N N . ASP A 1 94 ? 3.838 21.281 -2.469 1 93.94 94 ASP A N 1
ATOM 711 C CA . ASP A 1 94 ? 4.504 22.25 -3.328 1 93.94 94 ASP A CA 1
ATOM 712 C C . ASP A 1 94 ? 6.016 22.234 -3.107 1 93.94 94 ASP A C 1
ATOM 714 O O . ASP A 1 94 ? 6.504 22.75 -2.1 1 93.94 94 ASP A O 1
ATOM 718 N N . HIS A 1 95 ? 6.676 21.656 -4.094 1 96.75 95 HIS A N 1
ATOM 719 C CA . HIS A 1 95 ? 8.125 21.594 -3.969 1 96.75 95 HIS A CA 1
ATOM 720 C C . HIS A 1 95 ? 8.758 22.953 -4.238 1 96.75 95 HIS A C 1
ATOM 722 O O . HIS A 1 95 ? 8.359 23.656 -5.172 1 96.75 95 HIS A O 1
ATOM 728 N N . CYS A 1 96 ? 9.68 23.344 -3.422 1 97.69 96 CYS A N 1
ATOM 729 C CA . CYS A 1 96 ? 10.406 24.594 -3.545 1 97.69 96 CYS A CA 1
ATOM 730 C C . CYS A 1 96 ? 11.867 24.359 -3.887 1 97.69 96 CYS A C 1
ATOM 732 O O . CYS A 1 96 ? 12.453 23.359 -3.463 1 97.69 96 CYS A O 1
ATOM 734 N N . LEU A 1 97 ? 12.375 25.219 -4.676 1 98.56 97 LEU A N 1
ATOM 735 C CA . LEU A 1 97 ? 13.828 25.297 -4.84 1 98.56 97 LEU A CA 1
ATOM 736 C C . LEU A 1 97 ? 14.445 26.234 -3.807 1 98.56 97 LEU A C 1
ATOM 738 O O . LEU A 1 97 ? 14.219 27.438 -3.85 1 98.56 97 LEU A O 1
ATOM 742 N N . LEU A 1 98 ? 15.188 25.672 -2.928 1 98.38 98 LEU A N 1
ATOM 743 C CA . LEU A 1 98 ? 15.781 26.406 -1.811 1 98.38 98 LEU A CA 1
ATOM 744 C C . LEU A 1 98 ? 17.281 26.578 -2.002 1 98.38 98 LEU A C 1
ATOM 746 O O . LEU A 1 98 ? 17.969 25.641 -2.418 1 98.38 98 LEU A O 1
ATOM 750 N N . VAL A 1 99 ? 17.766 27.781 -1.709 1 98.31 99 VAL A N 1
ATOM 751 C CA . VAL A 1 99 ? 19.188 28.094 -1.823 1 98.31 99 VAL A CA 1
ATOM 752 C C . VAL A 1 99 ? 19.625 28.922 -0.621 1 98.31 99 VAL A C 1
ATOM 754 O O . VAL A 1 99 ? 18.797 29.344 0.184 1 98.31 99 VAL A O 1
ATOM 757 N N . ARG A 1 100 ? 20.938 29.016 -0.502 1 97.56 100 ARG A N 1
ATOM 758 C CA . ARG A 1 100 ? 21.438 30.016 0.439 1 97.56 100 ARG A CA 1
ATOM 759 C C . ARG A 1 100 ? 21.078 31.422 -0.011 1 97.56 100 ARG A C 1
ATOM 761 O O . ARG A 1 100 ? 21.016 31.703 -1.211 1 97.56 100 ARG A O 1
ATOM 768 N N . LYS A 1 101 ? 20.859 32.312 0.974 1 96.38 101 LYS A N 1
ATOM 769 C CA . LYS A 1 101 ? 20.469 33.688 0.685 1 96.38 101 LYS A CA 1
ATOM 770 C C . LYS A 1 101 ? 21.453 34.344 -0.279 1 96.38 101 LYS A C 1
ATOM 772 O O . LYS A 1 101 ? 22.656 34.281 -0.08 1 96.38 101 LYS A O 1
ATOM 777 N N . GLY A 1 102 ? 20.922 34.906 -1.339 1 96.12 102 GLY A N 1
ATOM 778 C CA . GLY A 1 102 ? 21.734 35.656 -2.273 1 96.12 102 GLY A CA 1
ATOM 779 C C . GLY A 1 102 ? 22.109 34.875 -3.516 1 96.12 102 GLY A C 1
ATOM 780 O O . GLY A 1 102 ? 22.516 35.438 -4.527 1 96.12 102 GLY A O 1
ATOM 781 N N . VAL A 1 103 ? 22.016 33.562 -3.467 1 97.12 103 VAL A N 1
ATOM 782 C CA . VAL A 1 103 ? 22.391 32.719 -4.602 1 97.12 103 VAL A CA 1
ATOM 783 C C . VAL A 1 103 ? 21.344 32.844 -5.711 1 97.12 103 VAL A C 1
ATOM 785 O O . VAL A 1 103 ? 20.141 32.844 -5.445 1 97.12 103 VAL A O 1
ATOM 788 N N . LYS A 1 104 ? 21.828 33 -6.934 1 97.19 104 LYS A N 1
ATOM 789 C CA . LYS A 1 104 ? 20.953 33.125 -8.094 1 97.19 104 LYS A CA 1
ATOM 790 C C . LYS A 1 104 ? 20.828 31.781 -8.836 1 97.19 104 LYS A C 1
ATOM 792 O O . LYS A 1 104 ? 21.656 30.891 -8.672 1 97.19 104 LYS A O 1
ATOM 797 N N . LEU A 1 105 ? 19.828 31.734 -9.617 1 97.69 105 LEU A N 1
ATOM 798 C CA . LEU A 1 105 ? 19.484 30.5 -10.32 1 97.69 105 LEU A CA 1
ATOM 799 C C . LEU A 1 105 ? 20.641 30.031 -11.195 1 97.69 105 LEU A C 1
ATOM 801 O O . LEU A 1 105 ? 20.938 28.844 -11.25 1 97.69 105 LEU A O 1
ATOM 805 N N . ASP A 1 106 ? 21.281 30.953 -11.883 1 96.19 106 ASP A N 1
ATOM 806 C CA . ASP A 1 106 ? 22.312 30.609 -12.859 1 96.19 106 ASP A CA 1
ATOM 807 C C . ASP A 1 106 ? 23.609 30.203 -12.164 1 96.19 106 ASP A C 1
ATOM 809 O O . ASP A 1 106 ? 24.547 29.734 -12.812 1 96.19 106 ASP A O 1
ATOM 813 N N . GLU A 1 107 ? 23.641 30.328 -10.883 1 97.38 107 GLU A N 1
ATOM 814 C CA . GLU A 1 107 ? 24.828 29.969 -10.117 1 97.38 107 GLU A CA 1
ATOM 815 C C . GLU A 1 107 ? 24.75 28.531 -9.609 1 97.38 107 GLU A C 1
ATOM 817 O O . GLU A 1 107 ? 25.75 27.984 -9.148 1 97.38 107 GLU A O 1
ATOM 822 N N . ILE A 1 108 ? 23.625 27.906 -9.695 1 98.12 108 ILE A N 1
ATOM 823 C CA . ILE A 1 108 ? 23.391 26.594 -9.133 1 98.12 108 ILE A CA 1
ATOM 824 C C . ILE A 1 108 ? 24.094 25.531 -9.977 1 98.12 108 ILE A C 1
ATOM 826 O O . ILE A 1 108 ? 23.922 25.484 -11.195 1 98.12 108 ILE A O 1
ATOM 830 N N . ARG A 1 109 ? 24.859 24.688 -9.289 1 97.94 109 ARG A N 1
ATOM 831 C CA . ARG A 1 109 ? 25.609 23.656 -9.977 1 97.94 109 ARG A CA 1
ATOM 832 C C . ARG A 1 109 ? 25.188 22.266 -9.508 1 97.94 109 ARG A C 1
ATOM 834 O O . ARG A 1 109 ? 25.453 21.266 -10.18 1 97.94 109 ARG A O 1
ATOM 841 N N . LYS A 1 110 ? 24.531 22.219 -8.391 1 98.38 110 LYS A N 1
ATOM 842 C CA . LYS A 1 110 ? 24.078 20.953 -7.797 1 98.38 110 LYS A CA 1
ATOM 843 C C . LYS A 1 110 ? 22.719 21.125 -7.129 1 98.38 110 LYS A C 1
ATOM 845 O O . LYS A 1 110 ? 22.469 22.109 -6.445 1 98.38 110 LYS A O 1
ATOM 850 N N . VAL A 1 111 ? 21.891 20.156 -7.391 1 98.69 111 VAL A N 1
ATOM 851 C CA . VAL A 1 111 ? 20.594 20.141 -6.738 1 98.69 111 VAL A CA 1
ATOM 852 C C . VAL A 1 111 ? 20.438 18.844 -5.941 1 98.69 111 VAL A C 1
ATOM 854 O O . VAL A 1 111 ? 20.688 17.75 -6.457 1 98.69 111 VAL A O 1
ATOM 857 N N . MET A 1 112 ? 20.031 19 -4.68 1 98.62 112 MET A N 1
ATOM 858 C CA . MET A 1 112 ? 19.859 17.859 -3.793 1 98.62 112 MET A CA 1
ATOM 859 C C . MET A 1 112 ? 18.406 17.688 -3.367 1 98.62 112 MET A C 1
ATOM 861 O O . MET A 1 112 ? 17.719 18.688 -3.135 1 98.62 112 MET A O 1
ATOM 865 N N . SER A 1 113 ? 17.938 16.469 -3.281 1 98.38 113 SER A N 1
ATOM 866 C CA . SER A 1 113 ? 16.625 16.172 -2.719 1 98.38 113 SER A CA 1
ATOM 867 C C . SER A 1 113 ? 16.375 14.68 -2.633 1 98.38 113 SER A C 1
ATOM 869 O O . SER A 1 113 ? 17.266 13.883 -2.924 1 98.38 113 SER A O 1
ATOM 871 N N . HIS A 1 114 ? 15.289 14.32 -2.059 1 95.44 114 HIS A N 1
ATOM 872 C CA . HIS A 1 114 ? 14.828 12.938 -2.137 1 95.44 114 HIS A CA 1
ATOM 873 C C . HIS A 1 114 ? 14.539 12.539 -3.578 1 95.44 114 HIS A C 1
ATOM 875 O O . HIS A 1 114 ? 14.086 13.359 -4.379 1 95.44 114 HIS A O 1
ATOM 881 N N . GLU A 1 115 ? 14.703 11.281 -3.832 1 94.94 115 GLU A N 1
ATOM 882 C CA . GLU A 1 115 ? 14.57 10.742 -5.184 1 94.94 115 GLU A CA 1
ATOM 883 C C . GLU A 1 115 ? 13.203 11.078 -5.773 1 94.94 115 GLU A C 1
ATOM 885 O O . GLU A 1 115 ? 13.102 11.477 -6.934 1 94.94 115 GLU A O 1
ATOM 890 N N . GLN A 1 116 ? 12.148 10.922 -5.027 1 90.88 116 GLN A N 1
ATOM 891 C CA . GLN A 1 116 ? 10.789 11.18 -5.492 1 90.88 116 GLN A CA 1
ATOM 892 C C . GLN A 1 116 ? 10.609 12.641 -5.875 1 90.88 116 GLN A C 1
ATOM 894 O O . GLN A 1 116 ? 10.008 12.953 -6.91 1 90.88 116 GLN A O 1
ATOM 899 N N . ALA A 1 117 ? 11.141 13.461 -5.082 1 95.31 117 ALA A N 1
ATOM 900 C CA . ALA A 1 117 ? 11.023 14.891 -5.344 1 95.31 117 ALA A CA 1
ATOM 901 C C . ALA A 1 117 ? 11.812 15.281 -6.59 1 95.31 117 ALA A C 1
ATOM 903 O O . ALA A 1 117 ? 11.344 16.078 -7.41 1 95.31 117 ALA A O 1
ATOM 904 N N . LEU A 1 118 ? 13.047 14.781 -6.719 1 96.88 118 LEU A N 1
ATOM 905 C CA . LEU A 1 118 ? 13.828 15.016 -7.93 1 96.88 118 LEU A CA 1
ATOM 906 C C . LEU A 1 118 ? 13.047 14.586 -9.172 1 96.88 118 LEU A C 1
ATOM 908 O O . LEU A 1 118 ? 13 15.32 -10.164 1 96.88 118 LEU A O 1
ATOM 912 N N . GLY A 1 119 ? 12.406 13.438 -9.023 1 94.44 119 GLY A N 1
ATOM 913 C CA . GLY A 1 119 ? 11.609 12.922 -10.125 1 94.44 119 GLY A CA 1
ATOM 914 C C . GLY A 1 119 ? 10.414 13.797 -10.461 1 94.44 119 GLY A C 1
ATOM 915 O O . GLY A 1 119 ? 10.117 14.023 -11.633 1 94.44 119 GLY A O 1
ATOM 916 N N . GLN A 1 120 ? 9.766 14.367 -9.523 1 93.69 120 GLN A N 1
ATOM 917 C CA . GLN A 1 120 ? 8.57 15.188 -9.695 1 93.69 120 GLN A CA 1
ATOM 918 C C . GLN A 1 120 ? 8.914 16.562 -10.258 1 93.69 120 GLN A C 1
ATOM 920 O O . GLN A 1 120 ? 8.047 17.266 -10.773 1 93.69 120 GLN A O 1
ATOM 925 N N . CYS A 1 121 ? 10.195 16.906 -10.18 1 97.19 121 CYS A N 1
ATOM 926 C CA . CYS A 1 121 ? 10.594 18.25 -10.602 1 97.19 121 CYS A CA 1
ATOM 927 C C . CYS A 1 121 ? 11.492 18.188 -11.836 1 97.19 121 CYS A C 1
ATOM 929 O O . CYS A 1 121 ? 12.203 19.141 -12.141 1 97.19 121 CYS A O 1
ATOM 931 N N . GLN A 1 122 ? 11.508 17.156 -12.477 1 96.38 122 GLN A N 1
ATOM 932 C CA . GLN A 1 122 ? 12.414 16.906 -13.586 1 96.38 122 GLN A CA 1
ATOM 933 C C . GLN A 1 122 ? 12.234 17.953 -14.688 1 96.38 122 GLN A C 1
ATOM 935 O O . GLN A 1 122 ? 13.211 18.406 -15.281 1 96.38 122 GLN A O 1
ATOM 940 N N . GLU A 1 123 ? 11.031 18.297 -15.039 1 96.06 123 GLU A N 1
ATOM 941 C CA . GLU A 1 123 ? 10.773 19.266 -16.094 1 96.06 123 GLU A CA 1
ATOM 942 C C . GLU A 1 123 ? 11.406 20.609 -15.766 1 96.06 123 GLU A C 1
ATOM 944 O O . GLU A 1 123 ? 12.062 21.219 -16.625 1 96.06 123 GLU A O 1
ATOM 949 N N . PHE A 1 124 ? 11.188 21.016 -14.547 1 97.31 124 PHE A N 1
ATOM 950 C CA . PHE A 1 124 ? 11.789 22.281 -14.109 1 97.31 124 PHE A CA 1
ATOM 951 C C . PHE A 1 124 ? 13.305 22.203 -14.188 1 97.31 124 PHE A C 1
ATOM 953 O O . PHE A 1 124 ? 13.953 23.125 -14.703 1 97.31 124 PHE A O 1
ATOM 960 N N . LEU A 1 125 ? 13.891 21.125 -13.695 1 98 125 LEU A N 1
ATOM 961 C CA . LEU A 1 125 ? 15.336 20.953 -13.648 1 98 125 LEU A CA 1
ATOM 962 C C . LEU A 1 125 ? 15.93 20.922 -15.055 1 98 125 LEU A C 1
ATOM 964 O O . LEU A 1 125 ? 16.953 21.562 -15.312 1 98 125 LEU A O 1
ATOM 968 N N . ALA A 1 126 ? 15.273 20.297 -15.945 1 97.38 126 ALA A N 1
ATOM 969 C CA . ALA A 1 126 ? 15.734 20.203 -17.328 1 97.38 126 ALA A CA 1
ATOM 970 C C . ALA A 1 126 ? 15.688 21.562 -18.016 1 97.38 126 ALA A C 1
ATOM 972 O O . ALA A 1 126 ? 16.562 21.875 -18.828 1 97.38 126 ALA A O 1
ATOM 973 N N . THR A 1 127 ? 14.719 22.328 -17.719 1 97.25 127 THR A N 1
ATOM 974 C CA . THR A 1 127 ? 14.492 23.609 -18.375 1 97.25 127 THR A CA 1
ATOM 975 C C . THR A 1 127 ? 15.406 24.688 -17.797 1 97.25 127 THR A C 1
ATOM 977 O O . THR A 1 127 ? 16 25.469 -18.547 1 97.25 127 THR A O 1
ATOM 980 N N . HIS A 1 128 ? 15.555 24.719 -16.484 1 97.62 128 HIS A N 1
ATOM 981 C CA . HIS A 1 128 ? 16.172 25.875 -15.844 1 97.62 128 HIS A CA 1
ATOM 982 C C . HIS A 1 128 ? 17.562 25.547 -15.328 1 97.62 128 HIS A C 1
ATOM 984 O O . HIS A 1 128 ? 18.375 26.453 -15.117 1 97.62 128 HIS A O 1
ATOM 990 N N . LEU A 1 129 ? 17.812 24.234 -15.109 1 98 129 LEU A N 1
ATOM 991 C CA . LEU A 1 129 ? 19.094 23.828 -14.547 1 98 129 LEU A CA 1
ATOM 992 C C . LEU A 1 129 ? 19.641 22.594 -15.273 1 98 129 LEU A C 1
ATOM 994 O O . LEU A 1 129 ? 20 21.609 -14.641 1 98 129 LEU A O 1
ATOM 998 N N . PRO A 1 130 ? 19.719 22.703 -16.531 1 96.69 130 PRO A N 1
ATOM 999 C CA . PRO A 1 130 ? 20.109 21.531 -17.328 1 96.69 130 PRO A CA 1
ATOM 1000 C C . PRO A 1 130 ? 21.531 21.062 -17.047 1 96.69 130 PRO A C 1
ATOM 1002 O O . PRO A 1 130 ? 21.859 19.891 -17.266 1 96.69 130 PRO A O 1
ATOM 1005 N N . LEU A 1 131 ? 22.375 21.891 -16.484 1 96.31 131 LEU A N 1
ATOM 1006 C CA . LEU A 1 131 ? 23.766 21.547 -16.297 1 96.31 131 LEU A CA 1
ATOM 1007 C C . LEU A 1 131 ? 24.047 21.156 -14.844 1 96.31 131 LEU A C 1
ATOM 1009 O O . LEU A 1 131 ? 25.156 20.75 -14.5 1 96.31 131 LEU A O 1
ATOM 1013 N N . ALA A 1 132 ? 23.062 21.328 -14.016 1 97.62 132 ALA A N 1
ATOM 1014 C CA . ALA A 1 132 ? 23.266 21.016 -12.602 1 97.62 132 ALA A CA 1
ATOM 1015 C C . ALA A 1 132 ? 23.297 19.516 -12.367 1 97.62 132 ALA A C 1
ATOM 1017 O O . ALA A 1 132 ? 22.531 18.766 -12.984 1 97.62 132 ALA A O 1
ATOM 1018 N N . THR A 1 133 ? 24.156 19.078 -11.508 1 97.88 133 THR A N 1
ATOM 1019 C CA . THR A 1 133 ? 24.172 17.688 -11.078 1 97.88 133 THR A CA 1
ATOM 1020 C C . THR A 1 133 ? 23.078 17.438 -10.039 1 97.88 133 THR A C 1
ATOM 1022 O O . THR A 1 133 ? 22.812 18.281 -9.188 1 97.88 133 THR A O 1
ATOM 1025 N N . LEU A 1 134 ? 22.469 16.266 -10.125 1 98 134 LEU A N 1
ATOM 1026 C CA . LEU A 1 134 ? 21.438 15.883 -9.172 1 98 134 LEU A CA 1
ATOM 1027 C C . LEU A 1 134 ? 21.969 14.875 -8.164 1 98 134 LEU A C 1
ATOM 1029 O O . LEU A 1 134 ? 22.641 13.906 -8.539 1 98 134 LEU A O 1
ATOM 1033 N N . GLU A 1 135 ? 21.734 15.125 -6.918 1 97.69 135 GLU A N 1
ATOM 1034 C CA . GLU A 1 135 ? 22.203 14.234 -5.855 1 97.69 135 GLU A CA 1
ATOM 1035 C C . GLU A 1 135 ? 21.047 13.812 -4.941 1 97.69 135 GLU A C 1
ATOM 1037 O O . GLU A 1 135 ? 20.344 14.664 -4.406 1 97.69 135 GLU A O 1
ATOM 1042 N N . LYS A 1 136 ? 20.953 12.508 -4.727 1 96.88 136 LYS A N 1
ATOM 1043 C CA . LYS A 1 136 ? 19.891 11.977 -3.869 1 96.88 136 LYS A CA 1
ATOM 1044 C C . LYS A 1 136 ? 20.234 12.172 -2.395 1 96.88 136 LYS A C 1
ATOM 1046 O O . LYS A 1 136 ? 21.375 11.977 -1.982 1 96.88 136 LYS A O 1
ATOM 1051 N N . SER A 1 137 ? 19.234 12.672 -1.677 1 96.06 137 SER A N 1
ATOM 1052 C CA . SER A 1 137 ? 19.297 12.781 -0.223 1 96.06 137 SER A CA 1
ATOM 1053 C C . SER A 1 137 ? 18.297 11.844 0.449 1 96.06 137 SER A C 1
ATOM 1055 O O . SER A 1 137 ? 17.422 11.281 -0.213 1 96.06 137 SER A O 1
ATOM 1057 N N . THR A 1 138 ? 18.422 11.672 1.762 1 91.69 138 THR A N 1
ATOM 1058 C CA . THR A 1 138 ? 17.562 10.758 2.502 1 91.69 138 THR A CA 1
ATOM 1059 C C . THR A 1 138 ? 16.156 11.336 2.645 1 91.69 138 THR A C 1
ATOM 1061 O O . THR A 1 138 ? 15.188 10.594 2.854 1 91.69 138 THR A O 1
ATOM 1064 N N . SER A 1 139 ? 16.031 12.609 2.578 1 92.69 139 SER A N 1
ATOM 1065 C CA . SER A 1 139 ? 14.75 13.305 2.645 1 92.69 139 SER A CA 1
ATOM 1066 C C . SER A 1 139 ? 14.859 14.711 2.061 1 92.69 139 SER A C 1
ATOM 1068 O O . SER A 1 139 ? 15.961 15.203 1.818 1 92.69 139 SER A O 1
ATOM 1070 N N . THR A 1 140 ? 13.727 15.258 1.789 1 94.06 140 THR A N 1
ATOM 1071 C CA . THR A 1 140 ? 13.711 16.641 1.313 1 94.06 140 THR A CA 1
ATOM 1072 C C . THR A 1 140 ? 14.266 17.578 2.379 1 94.06 140 THR A C 1
ATOM 1074 O O . THR A 1 140 ? 14.969 18.547 2.062 1 94.06 140 THR A O 1
ATOM 1077 N N . ALA A 1 141 ? 13.945 17.297 3.633 1 95.19 141 ALA A N 1
ATOM 1078 C CA . ALA A 1 141 ? 14.438 18.109 4.742 1 95.19 141 ALA A CA 1
ATOM 1079 C C . ALA A 1 141 ? 15.953 17.984 4.879 1 95.19 141 ALA A C 1
ATOM 1081 O O . ALA A 1 141 ? 16.641 18.969 5.129 1 95.19 141 ALA A O 1
ATOM 1082 N N . ALA A 1 142 ? 16.438 16.781 4.711 1 95 142 ALA A N 1
ATOM 1083 C CA . ALA A 1 142 ? 17.875 16.578 4.777 1 95 142 ALA A CA 1
ATOM 1084 C C . ALA A 1 142 ? 18.609 17.359 3.684 1 95 142 ALA A C 1
ATOM 1086 O O . ALA A 1 142 ? 19.688 17.875 3.908 1 95 142 ALA A O 1
ATOM 1087 N N . ALA A 1 143 ? 18.031 17.391 2.541 1 97 143 ALA A N 1
ATOM 1088 C CA . ALA A 1 143 ? 18.594 18.156 1.435 1 97 143 ALA A CA 1
ATOM 1089 C C . ALA A 1 143 ? 18.703 19.641 1.791 1 97 143 ALA A C 1
ATOM 1091 O O . ALA A 1 143 ? 19.734 20.266 1.536 1 97 143 ALA A O 1
ATOM 1092 N N . ALA A 1 144 ? 17.672 20.172 2.34 1 97 144 ALA A N 1
ATOM 1093 C CA . ALA A 1 144 ? 17.656 21.578 2.748 1 97 144 ALA A CA 1
ATOM 1094 C C . ALA A 1 144 ? 18.75 21.844 3.787 1 97 144 ALA A C 1
ATOM 1096 O O . ALA A 1 144 ? 19.5 22.812 3.666 1 97 144 ALA A O 1
ATOM 1097 N N . ARG A 1 145 ? 18.812 21.016 4.762 1 95.62 145 ARG A N 1
ATOM 1098 C CA . ARG A 1 145 ? 19.828 21.188 5.809 1 95.62 145 ARG A CA 1
ATOM 1099 C C . ARG A 1 145 ? 21.234 21.125 5.227 1 95.62 145 ARG A C 1
ATOM 1101 O O . ARG A 1 145 ? 22.125 21.859 5.676 1 95.62 145 ARG A O 1
ATOM 1108 N N . ALA A 1 146 ? 21.438 20.281 4.305 1 96.19 146 ALA A N 1
ATOM 1109 C CA . ALA A 1 146 ? 22.75 20.062 3.695 1 96.19 146 ALA A CA 1
ATOM 1110 C C . ALA A 1 146 ? 23.266 21.344 3.031 1 96.19 146 ALA A C 1
ATOM 1112 O O . ALA A 1 146 ? 24.469 21.516 2.861 1 96.19 146 ALA A O 1
ATOM 1113 N N . LEU A 1 147 ? 22.359 22.219 2.645 1 96.75 147 LEU A N 1
ATOM 1114 C CA . LEU A 1 147 ? 22.75 23.469 2.008 1 96.75 147 LEU A CA 1
ATOM 1115 C C . LEU A 1 147 ? 23.688 24.266 2.918 1 96.75 147 LEU A C 1
ATOM 1117 O O . LEU A 1 147 ? 24.547 25 2.438 1 96.75 147 LEU A O 1
ATOM 1121 N N . LEU A 1 148 ? 23.453 24.125 4.207 1 94.75 148 LEU A N 1
ATOM 1122 C CA . LEU A 1 148 ? 24.219 24.906 5.18 1 94.75 148 LEU A CA 1
ATOM 1123 C C . LEU A 1 148 ? 25.656 24.406 5.246 1 94.75 148 LEU A C 1
ATOM 1125 O O . LEU A 1 148 ? 26.562 25.156 5.617 1 94.75 148 LEU A O 1
ATOM 1129 N N . ASP A 1 149 ? 25.891 23.172 4.836 1 94.44 149 ASP A N 1
ATOM 1130 C CA . ASP A 1 149 ? 27.219 22.547 4.934 1 94.44 149 ASP A CA 1
ATOM 1131 C C . ASP A 1 149 ? 27.828 22.359 3.553 1 94.44 149 ASP A C 1
ATOM 1133 O O . ASP A 1 149 ? 28.875 21.703 3.418 1 94.44 149 ASP A O 1
ATOM 1137 N N . ASN A 1 150 ? 27.203 22.797 2.547 1 94.56 150 ASN A N 1
ATOM 1138 C CA . ASN A 1 150 ? 27.672 22.656 1.174 1 94.56 150 ASN A CA 1
ATOM 1139 C C . ASN A 1 150 ? 28 24.016 0.559 1 94.56 150 ASN A C 1
ATOM 1141 O O . ASN A 1 150 ? 27.656 25.047 1.114 1 94.56 150 ASN A O 1
ATOM 1145 N N . PRO A 1 151 ? 28.781 24.016 -0.565 1 94.75 151 PRO A N 1
ATOM 1146 C CA . PRO A 1 151 ? 29.062 25.266 -1.26 1 94.75 151 PRO A CA 1
ATOM 1147 C C . PRO A 1 151 ? 27.797 26.031 -1.651 1 94.75 151 PRO A C 1
ATOM 1149 O O . PRO A 1 151 ? 26.75 25.422 -1.82 1 94.75 151 PRO A O 1
ATOM 1152 N N . PRO A 1 152 ? 27.875 27.328 -1.813 1 94.56 152 PRO A N 1
ATOM 1153 C CA . PRO A 1 152 ? 26.703 28.156 -2.084 1 94.56 152 PRO A CA 1
ATOM 1154 C C . PRO A 1 152 ? 26.047 27.828 -3.42 1 94.56 152 PRO A C 1
ATOM 1156 O O . PRO A 1 152 ? 24.875 28.172 -3.635 1 94.56 152 PRO A O 1
ATOM 1159 N N . GLU A 1 153 ? 26.75 27.172 -4.309 1 95.75 153 GLU A N 1
ATOM 1160 C CA . GLU A 1 153 ? 26.203 26.875 -5.633 1 95.75 153 GLU A CA 1
ATOM 1161 C C . GLU A 1 153 ? 25.266 25.672 -5.59 1 95.75 153 GLU A C 1
ATOM 1163 O O . GLU A 1 153 ? 24.859 25.156 -6.633 1 95.75 153 GLU A O 1
ATOM 1168 N N . CYS A 1 154 ? 24.891 25.219 -4.383 1 98.06 154 CYS A N 1
ATOM 1169 C CA .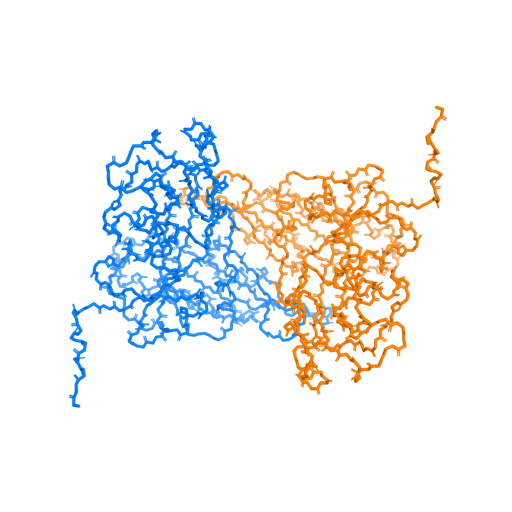 CYS A 1 154 ? 23.984 24.078 -4.227 1 98.06 154 CYS A CA 1
ATOM 1170 C C . CYS A 1 154 ? 22.562 24.562 -3.961 1 98.06 154 CYS A C 1
ATOM 1172 O O . CYS A 1 154 ? 22.359 25.625 -3.373 1 98.06 154 CYS A O 1
ATOM 1174 N N . ALA A 1 155 ? 21.641 23.797 -4.418 1 98.62 155 ALA A N 1
ATOM 1175 C CA . ALA A 1 155 ? 20.234 24.016 -4.141 1 98.62 155 ALA A CA 1
ATOM 1176 C C . ALA A 1 155 ? 19.562 22.734 -3.623 1 98.62 155 ALA A C 1
ATOM 1178 O O . ALA A 1 155 ? 20.109 21.641 -3.773 1 98.62 155 ALA A O 1
ATOM 1179 N N . ALA A 1 156 ? 18.453 22.906 -2.977 1 98.69 156 ALA A N 1
ATOM 1180 C CA . ALA A 1 156 ? 17.656 21.781 -2.482 1 98.69 156 ALA A CA 1
ATOM 1181 C C . ALA A 1 156 ? 16.203 21.906 -2.936 1 98.69 156 ALA A C 1
ATOM 1183 O O . ALA A 1 156 ? 15.664 23 -3.012 1 98.69 156 ALA A O 1
ATOM 1184 N N . ILE A 1 157 ? 15.664 20.812 -3.305 1 98.38 157 ILE A N 1
ATOM 1185 C CA . ILE A 1 157 ? 14.219 20.734 -3.488 1 98.38 157 ILE A CA 1
ATOM 1186 C C . ILE A 1 157 ? 13.555 20.234 -2.205 1 98.38 157 ILE A C 1
ATOM 1188 O O . ILE A 1 157 ? 13.836 19.125 -1.749 1 98.38 157 ILE A O 1
ATOM 1192 N N . CYS A 1 158 ? 12.703 21.047 -1.628 1 97.62 158 CYS A N 1
ATOM 1193 C CA . CYS A 1 158 ? 12.148 20.719 -0.32 1 97.62 158 CYS A CA 1
ATOM 1194 C C . CYS A 1 158 ? 10.844 21.469 -0.085 1 97.62 158 CYS A C 1
ATOM 1196 O O . CYS A 1 158 ? 10.305 22.094 -1.004 1 97.62 158 CYS A O 1
ATOM 1198 N N . SER A 1 159 ? 10.258 21.25 1.089 1 96.31 159 SER A N 1
ATOM 1199 C CA . SER A 1 159 ? 9.039 21.953 1.481 1 96.31 159 SER A CA 1
ATOM 1200 C C . SER A 1 159 ? 9.336 23.406 1.852 1 96.31 159 SER A C 1
ATOM 1202 O O . SER A 1 159 ? 10.477 23.75 2.174 1 96.31 159 SER A O 1
ATOM 1204 N N . GLN A 1 160 ? 8.344 24.266 1.801 1 94.81 160 GLN A N 1
ATOM 1205 C CA . GLN A 1 160 ? 8.477 25.688 2.057 1 94.81 160 GLN A CA 1
ATOM 1206 C C . GLN A 1 160 ? 8.914 25.953 3.496 1 94.81 160 GLN A C 1
ATOM 1208 O O . GLN A 1 160 ? 9.664 26.906 3.76 1 94.81 160 GLN A O 1
ATOM 1213 N N . ILE A 1 161 ? 8.539 25.109 4.434 1 95.12 161 ILE A N 1
ATOM 1214 C CA . ILE A 1 161 ? 8.789 25.344 5.852 1 95.12 161 ILE A CA 1
ATOM 1215 C C . ILE A 1 161 ? 10.297 25.344 6.117 1 95.12 161 ILE A C 1
ATOM 1217 O O . ILE A 1 161 ? 10.75 25.859 7.137 1 95.12 161 ILE A O 1
ATOM 1221 N N . CYS A 1 162 ? 11.055 24.734 5.242 1 95.25 162 CYS A N 1
ATOM 1222 C CA . CYS A 1 162 ? 12.5 24.672 5.402 1 95.25 162 CYS A CA 1
ATOM 1223 C C . CYS A 1 162 ? 13.125 26.062 5.375 1 95.25 162 CYS A C 1
ATOM 1225 O O . CYS A 1 162 ? 14.125 26.312 6.047 1 95.25 162 CYS A O 1
ATOM 1227 N N . ALA A 1 163 ? 12.539 27 4.629 1 94 163 ALA A N 1
ATOM 1228 C CA . ALA A 1 163 ? 13.047 28.359 4.562 1 94 163 ALA A CA 1
ATOM 1229 C C . ALA A 1 163 ? 12.891 29.078 5.906 1 94 163 ALA A C 1
ATOM 1231 O O . ALA A 1 163 ? 13.68 29.953 6.246 1 94 163 ALA A O 1
ATOM 1232 N N . THR A 1 164 ? 11.883 28.688 6.652 1 90.31 164 THR A N 1
ATOM 1233 C CA . THR A 1 164 ? 11.625 29.281 7.961 1 90.31 164 THR A CA 1
ATOM 1234 C C . THR A 1 164 ? 12.445 28.578 9.039 1 90.31 164 THR A C 1
ATOM 1236 O O . THR A 1 164 ? 12.93 29.234 9.969 1 90.31 164 THR A O 1
ATOM 1239 N N . LEU A 1 165 ? 12.664 27.391 8.875 1 92.12 165 LEU A N 1
ATOM 1240 C CA . LEU A 1 165 ? 13.336 26.578 9.875 1 92.12 165 LEU A CA 1
ATOM 1241 C C . LEU A 1 165 ? 14.836 26.844 9.875 1 92.12 165 LEU A C 1
ATOM 1243 O O . LEU A 1 165 ? 15.461 26.891 10.938 1 92.12 165 LEU A O 1
ATOM 1247 N N . PHE A 1 166 ? 15.367 26.953 8.641 1 93.12 166 PHE A N 1
ATOM 1248 C CA . PHE A 1 166 ? 16.812 27.094 8.508 1 93.12 166 PHE A CA 1
ATOM 1249 C C . PHE A 1 166 ? 17.188 28.516 8.141 1 93.12 166 PHE A C 1
ATOM 1251 O O . PHE A 1 166 ? 16.953 28.969 7.016 1 93.12 166 PHE A O 1
ATOM 1258 N N . GLN A 1 167 ? 17.828 29.094 9.086 1 92.62 167 GLN A N 1
ATOM 1259 C CA . GLN A 1 167 ? 18.25 30.469 8.867 1 92.62 167 GLN A CA 1
ATOM 1260 C C . GLN A 1 167 ? 19.297 30.562 7.754 1 92.62 167 GLN A C 1
ATOM 1262 O O . GLN A 1 167 ? 20.188 29.703 7.66 1 92.62 167 GLN A O 1
ATOM 1267 N N . GLY A 1 168 ? 19.172 31.516 6.906 1 94.88 168 GLY A N 1
ATOM 1268 C CA . GLY A 1 168 ? 20.141 31.75 5.848 1 94.88 168 GLY A CA 1
ATOM 1269 C C . GLY A 1 168 ? 19.734 31.156 4.516 1 94.88 168 GLY A C 1
ATOM 1270 O O . GLY A 1 168 ? 20.422 31.328 3.512 1 94.88 168 GLY A O 1
ATOM 1271 N N . LEU A 1 169 ? 18.625 30.453 4.566 1 97 169 LEU A N 1
ATOM 1272 C CA . LEU A 1 169 ? 18.125 29.859 3.334 1 97 169 LEU A CA 1
ATOM 1273 C C . LEU A 1 169 ? 16.906 30.641 2.82 1 97 169 LEU A C 1
ATOM 1275 O O . LEU A 1 169 ? 16.25 31.359 3.584 1 97 169 LEU A O 1
ATOM 1279 N N . GLU A 1 170 ? 16.688 30.641 1.553 1 96.75 170 GLU A N 1
ATOM 1280 C CA . GLU A 1 170 ? 15.523 31.297 0.972 1 96.75 170 GLU A CA 1
ATOM 1281 C C . GLU A 1 170 ? 14.969 30.516 -0.21 1 96.75 170 GLU A C 1
ATOM 1283 O O . GLU A 1 170 ? 15.695 29.75 -0.85 1 96.75 170 GLU A O 1
ATOM 1288 N N . VAL A 1 171 ? 13.727 30.672 -0.454 1 97.81 171 VAL A N 1
ATOM 1289 C CA . VAL A 1 171 ? 13.062 30.016 -1.58 1 97.81 171 VAL A CA 1
ATOM 1290 C C . VAL A 1 171 ? 13.312 30.812 -2.857 1 97.81 171 VAL A C 1
ATOM 1292 O O . VAL A 1 171 ? 12.961 32 -2.939 1 97.81 171 VAL A O 1
ATOM 1295 N N . LEU A 1 172 ? 13.891 30.172 -3.822 1 97.69 172 LEU A N 1
ATOM 1296 C CA . LEU A 1 172 ? 14.094 30.812 -5.117 1 97.69 172 LEU A CA 1
ATOM 1297 C C . LEU A 1 172 ? 12.867 30.641 -6.008 1 97.69 172 LEU A C 1
ATOM 1299 O O . LEU A 1 172 ? 12.469 31.562 -6.719 1 97.69 172 LEU A O 1
ATOM 1303 N N . HIS A 1 173 ? 12.32 29.469 -6.004 1 97.19 173 HIS A N 1
ATOM 1304 C CA . HIS A 1 173 ? 11.109 29.141 -6.754 1 97.19 173 HIS A CA 1
ATOM 1305 C C . HIS A 1 173 ? 10.188 28.219 -5.945 1 97.19 173 HIS A C 1
ATOM 1307 O O . HIS A 1 173 ? 10.664 27.344 -5.223 1 97.19 173 HIS A O 1
ATOM 1313 N N . GLN A 1 174 ? 8.938 28.484 -6.086 1 95.94 174 GLN A N 1
ATOM 1314 C CA . GLN A 1 174 ? 7.918 27.656 -5.449 1 95.94 174 GLN A CA 1
ATOM 1315 C C . GLN A 1 174 ? 7.066 26.938 -6.488 1 95.94 174 GLN A C 1
ATOM 1317 O O . GLN A 1 174 ? 6.797 27.469 -7.562 1 95.94 174 GLN A O 1
ATOM 1322 N N . GLY A 1 175 ? 6.684 25.719 -6.156 1 95.69 175 GLY A N 1
ATOM 1323 C CA . GLY A 1 175 ? 5.785 24.969 -7.027 1 95.69 175 GLY A CA 1
ATOM 1324 C C . GLY A 1 175 ? 6.449 24.5 -8.305 1 95.69 175 GLY A C 1
ATOM 1325 O O . GLY A 1 175 ? 5.914 24.703 -9.398 1 95.69 175 GLY A O 1
ATOM 1326 N N . ILE A 1 176 ? 7.59 23.922 -8.148 1 96 176 ILE A N 1
ATOM 1327 C CA . ILE A 1 176 ? 8.383 23.609 -9.336 1 96 176 ILE A CA 1
ATOM 1328 C C . ILE A 1 176 ? 8.07 22.188 -9.805 1 96 176 ILE A C 1
ATOM 1330 O O . ILE A 1 176 ? 8.648 21.719 -10.781 1 96 176 I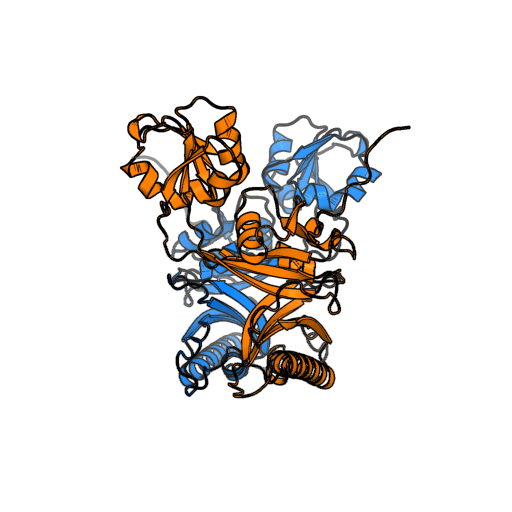LE A O 1
ATOM 1334 N N . GLN A 1 177 ? 7.188 21.438 -9.086 1 94 177 GLN A N 1
ATOM 1335 C CA . GLN A 1 177 ? 6.82 20.094 -9.5 1 94 177 GLN A CA 1
ATOM 1336 C C . GLN A 1 177 ? 5.965 20.125 -10.758 1 94 177 GLN A C 1
ATOM 1338 O O . GLN A 1 177 ? 5.301 21.109 -11.047 1 94 177 GLN A O 1
ATOM 1343 N N . GLY A 1 178 ? 6.027 19.047 -11.508 1 88.31 178 GLY A N 1
ATOM 1344 C CA . GLY A 1 178 ? 5.227 18.922 -12.719 1 88.31 178 GLY A CA 1
ATOM 1345 C C . GLY A 1 178 ? 3.74 18.797 -12.43 1 88.31 178 GLY A C 1
ATOM 1346 O O . GLY A 1 178 ? 2.92 19.484 -13.039 1 88.31 178 GLY A O 1
ATOM 1347 N N . GLU A 1 179 ? 3.443 17.906 -11.523 1 82.88 179 GLU A N 1
ATOM 1348 C CA . GLU A 1 179 ? 2.055 17.688 -11.133 1 82.88 179 GLU A CA 1
ATOM 1349 C C . GLU A 1 179 ? 1.597 18.719 -10.109 1 82.88 179 GLU A C 1
ATOM 1351 O O . GLU A 1 179 ? 2.229 18.891 -9.062 1 82.88 179 GLU A O 1
ATOM 1356 N N . THR A 1 180 ? 0.444 19.391 -10.391 1 82.38 180 THR A N 1
ATOM 1357 C CA . THR A 1 180 ? 0.026 20.5 -9.539 1 82.38 180 THR A CA 1
ATOM 1358 C C . THR A 1 180 ? -1.089 20.047 -8.594 1 82.38 180 THR A C 1
ATOM 1360 O O . THR A 1 180 ? -1.464 20.797 -7.68 1 82.38 180 THR A O 1
ATOM 1363 N N . MET A 1 181 ? -1.552 18.938 -8.727 1 87.19 181 MET A N 1
ATOM 1364 C CA . MET A 1 181 ? -2.643 18.484 -7.871 1 87.19 181 MET A CA 1
ATOM 1365 C C . MET A 1 181 ? -2.188 17.344 -6.973 1 87.19 181 MET A C 1
ATOM 1367 O O . MET A 1 181 ? -2.871 16.328 -6.863 1 87.19 181 MET A O 1
ATOM 1371 N N . ASN A 1 182 ? -1.059 17.531 -6.383 1 90.94 182 ASN A N 1
ATOM 1372 C CA . ASN A 1 182 ? -0.522 16.578 -5.422 1 90.94 182 ASN A CA 1
ATOM 1373 C C . ASN A 1 182 ? -0.781 17.016 -3.984 1 90.94 182 ASN A C 1
ATOM 1375 O O . ASN A 1 182 ? -0.293 18.062 -3.561 1 90.94 182 ASN A O 1
ATOM 1379 N N . PHE A 1 183 ? -1.591 16.234 -3.279 1 94.81 183 PHE A N 1
ATOM 1380 C CA . PHE A 1 183 ? -1.966 16.547 -1.905 1 94.81 183 PHE A CA 1
ATOM 1381 C C . PHE A 1 183 ? -1.694 15.359 -0.987 1 94.81 183 PHE A C 1
ATOM 1383 O O . PHE A 1 183 ? -1.803 14.203 -1.406 1 94.81 183 PHE A O 1
ATOM 1390 N N . THR A 1 184 ? -1.306 15.695 0.214 1 96.06 184 THR A N 1
ATOM 1391 C CA . THR A 1 184 ? -1.234 14.664 1.246 1 96.06 184 THR A CA 1
ATOM 1392 C C . THR A 1 184 ? -2.152 15.008 2.416 1 96.06 184 THR A C 1
ATOM 1394 O O . THR A 1 184 ? -2.213 16.172 2.846 1 96.06 184 THR A O 1
ATOM 1397 N N . ARG A 1 185 ? -2.955 14.062 2.775 1 97.38 185 ARG A N 1
ATOM 1398 C CA . ARG A 1 185 ? -3.768 14.156 3.984 1 97.38 185 ARG A CA 1
ATOM 1399 C C . ARG A 1 185 ? -3.033 13.562 5.184 1 97.38 185 ARG A C 1
ATOM 1401 O O . ARG A 1 185 ? -2.42 12.492 5.074 1 97.38 185 ARG A O 1
ATOM 1408 N N . PHE A 1 186 ? -3.018 14.273 6.301 1 98.25 186 PHE A N 1
ATOM 1409 C CA . PHE A 1 186 ? -2.377 13.836 7.535 1 98.25 186 PHE A CA 1
ATOM 1410 C C . PHE A 1 186 ? -3.402 13.68 8.648 1 98.25 186 PHE A C 1
ATOM 1412 O O . PHE A 1 186 ? -4.34 14.469 8.758 1 98.25 186 PHE A O 1
ATOM 1419 N N . TYR A 1 187 ? -3.225 12.656 9.508 1 97.81 187 TYR A N 1
ATOM 1420 C CA . TYR A 1 187 ? -4.027 12.523 10.719 1 97.81 187 TYR A CA 1
ATOM 1421 C C . TYR A 1 187 ? -3.428 13.328 11.859 1 97.81 187 TYR A C 1
ATOM 1423 O O . TYR A 1 187 ? -2.209 13.352 12.047 1 97.81 187 TYR A O 1
ATOM 1431 N N . VAL A 1 188 ? -4.246 14.008 12.547 1 97.31 188 VAL A N 1
ATOM 1432 C CA . VAL A 1 188 ? -3.914 14.453 13.898 1 97.31 188 VAL A CA 1
ATOM 1433 C C . VAL A 1 188 ? -4.352 13.398 14.914 1 97.31 188 VAL A C 1
ATOM 1435 O O . VAL A 1 188 ? -5.547 13.156 15.086 1 97.31 188 VAL A O 1
ATOM 1438 N N . VAL A 1 189 ? -3.346 12.805 15.562 1 97.38 189 VAL A N 1
ATOM 1439 C CA . VAL A 1 189 ? -3.645 11.711 16.469 1 97.38 189 VAL A CA 1
ATOM 1440 C C . VAL A 1 189 ? -3.426 12.164 17.922 1 97.38 189 VAL A C 1
ATOM 1442 O O . VAL A 1 189 ? -2.43 12.828 18.219 1 97.38 189 VAL A O 1
ATOM 1445 N N . ALA A 1 190 ? -4.402 11.891 18.75 1 96.56 190 ALA A N 1
ATOM 1446 C CA . ALA A 1 190 ? -4.312 12.188 20.172 1 96.56 190 ALA A CA 1
ATOM 1447 C C . ALA A 1 190 ? -3.971 10.938 20.984 1 96.56 190 ALA A C 1
ATOM 1449 O O . ALA A 1 190 ? -4.18 9.82 20.516 1 96.56 190 ALA A O 1
ATOM 1450 N N . HIS A 1 191 ? -3.504 11.156 22.109 1 95.62 191 HIS A N 1
ATOM 1451 C CA . HIS A 1 191 ? -3.166 10.062 23.016 1 95.62 191 HIS A CA 1
ATOM 1452 C C . HIS A 1 191 ? -4.383 9.195 23.312 1 95.62 191 HIS A C 1
ATOM 1454 O O . HIS A 1 191 ? -4.266 7.977 23.438 1 95.62 191 HIS A O 1
ATOM 1460 N N . SER A 1 192 ? -5.469 9.773 23.438 1 93.06 192 SER A N 1
ATOM 1461 C CA . SER A 1 192 ? -6.711 9.047 23.688 1 93.06 192 SER A CA 1
ATOM 1462 C C . SER A 1 192 ? -7.918 9.836 23.188 1 93.06 192 SER A C 1
ATOM 1464 O O . SER A 1 192 ? -7.797 11.008 22.828 1 93.06 192 SER A O 1
ATOM 1466 N N . ARG A 1 193 ? -9.016 9.164 23.188 1 90.88 193 ARG A N 1
ATOM 1467 C CA . ARG A 1 193 ? -10.281 9.766 22.797 1 90.88 193 ARG A CA 1
ATOM 1468 C C . ARG A 1 193 ? -10.648 10.922 23.719 1 90.88 193 ARG A C 1
ATOM 1470 O O . ARG A 1 193 ? -11.352 11.852 23.312 1 90.88 193 ARG A O 1
ATOM 1477 N N . GLU A 1 194 ? -10.141 10.914 24.953 1 89.31 194 GLU A N 1
ATOM 1478 C CA . GLU A 1 194 ? -10.5 11.891 25.984 1 89.31 194 GLU A CA 1
ATOM 1479 C C . GLU A 1 194 ? -9.523 13.062 26 1 89.31 194 GLU A C 1
ATOM 1481 O O . GLU A 1 194 ? -9.719 14.031 26.734 1 89.31 194 GLU A O 1
ATOM 1486 N N . THR A 1 195 ? -8.516 12.953 25.125 1 90.62 195 THR A N 1
ATOM 1487 C CA . THR A 1 195 ? -7.523 14.016 25.109 1 90.62 195 THR A CA 1
ATOM 1488 C C . THR A 1 195 ? -8.164 15.352 24.719 1 90.62 195 THR A C 1
ATOM 1490 O O . THR A 1 195 ? -8.938 15.422 23.766 1 90.62 195 THR A O 1
ATOM 1493 N N . VAL A 1 196 ? -7.867 16.375 25.5 1 84.88 196 VAL A N 1
ATOM 1494 C CA . VAL A 1 196 ? -8.391 17.703 25.219 1 84.88 196 VAL A CA 1
ATOM 1495 C C . VAL A 1 196 ? -7.613 18.344 24.078 1 84.88 196 VAL A C 1
ATOM 1497 O O . VAL A 1 196 ? -6.391 18.469 24.141 1 84.88 196 VAL A O 1
ATOM 1500 N N . MET A 1 197 ? -8.359 18.719 23.094 1 87.88 197 MET A N 1
ATOM 1501 C CA . MET A 1 197 ? -7.73 19.328 21.922 1 87.88 197 MET A CA 1
ATOM 1502 C C . MET A 1 197 ? -7.527 20.828 22.141 1 87.88 197 MET A C 1
ATOM 1504 O O . MET A 1 197 ? -8.43 21.516 22.625 1 87.88 197 MET A O 1
ATOM 1508 N N . PRO A 1 198 ? -6.375 21.359 21.969 1 81.56 198 PRO A N 1
ATOM 1509 C CA . PRO A 1 198 ? -6.105 22.766 22.234 1 81.56 198 PRO A CA 1
ATOM 1510 C C . PRO A 1 198 ? -6.98 23.703 21.391 1 81.56 198 PRO A C 1
ATOM 1512 O O . PRO A 1 198 ? -7.391 24.766 21.859 1 81.56 198 PRO A O 1
ATOM 1515 N N . PHE A 1 199 ? -7.086 23.578 20.094 1 72.56 199 PHE A N 1
ATOM 1516 C CA . PHE A 1 199 ? -7.902 24.453 19.25 1 72.56 199 PHE A CA 1
ATOM 1517 C C . PHE A 1 199 ? -9.07 23.688 18.641 1 72.56 199 PHE A C 1
ATOM 1519 O O . PHE A 1 199 ? -8.945 22.5 18.328 1 72.56 199 PHE A O 1
ATOM 1526 N N . ARG A 1 200 ? -10.25 24.266 19.156 1 63.59 200 ARG A N 1
ATOM 1527 C CA . ARG A 1 200 ? -11.391 23.594 18.547 1 63.59 200 ARG A CA 1
ATOM 1528 C C . ARG A 1 200 ? -11.422 23.812 17.047 1 63.59 200 ARG A C 1
ATOM 1530 O O . ARG A 1 200 ? -11.398 24.953 16.578 1 63.59 200 ARG A O 1
ATOM 1537 N N . HIS A 1 201 ? -11.078 22.906 16.328 1 71.12 201 HIS A N 1
ATOM 1538 C CA . HIS A 1 201 ? -11.234 22.906 14.883 1 71.12 201 HIS A CA 1
ATOM 1539 C C . HIS A 1 201 ? -12.656 22.547 14.477 1 71.12 201 HIS A C 1
ATOM 1541 O O . HIS A 1 201 ? -13.359 21.859 15.211 1 71.12 201 HIS A O 1
ATOM 1547 N N . PRO A 1 202 ? -13.094 23.297 13.445 1 74.81 202 PRO A N 1
ATOM 1548 C CA . PRO A 1 202 ? -14.43 22.938 12.969 1 74.81 202 PRO A CA 1
ATOM 1549 C C . PRO A 1 202 ? -14.594 21.438 12.742 1 74.81 202 PRO A C 1
ATOM 1551 O O . PRO A 1 202 ? -13.641 20.766 12.336 1 74.81 202 PRO A O 1
ATOM 1554 N N . LEU A 1 203 ? -15.75 21.062 13.195 1 78.38 203 LEU A N 1
ATOM 1555 C CA . LEU A 1 203 ? -16.094 19.656 13.023 1 78.38 203 LEU A CA 1
ATOM 1556 C C . LEU A 1 203 ? -16.219 19.297 11.547 1 78.38 203 LEU A C 1
ATOM 1558 O O . LEU A 1 203 ? -16.984 19.922 10.812 1 78.38 203 LEU A O 1
ATOM 1562 N N . ASP A 1 204 ? -15.43 18.328 11.141 1 84.62 204 ASP A N 1
ATOM 1563 C CA . ASP A 1 204 ? -15.5 17.844 9.766 1 84.62 204 ASP A CA 1
ATOM 1564 C C . ASP A 1 204 ? -16.562 16.766 9.609 1 84.62 204 ASP A C 1
ATOM 1566 O O . ASP A 1 204 ? -16.984 16.453 8.5 1 84.62 204 ASP A O 1
ATOM 1570 N N . ARG A 1 205 ? -17.047 16.219 10.773 1 91.5 205 ARG A N 1
ATOM 1571 C CA . ARG A 1 205 ? -17.984 15.109 10.836 1 91.5 205 ARG A CA 1
ATOM 1572 C C . ARG A 1 205 ? -17.453 13.898 10.094 1 91.5 205 ARG A C 1
ATOM 1574 O O . ARG A 1 205 ? -18.141 13.336 9.234 1 91.5 205 ARG A O 1
ATOM 1581 N N . LYS A 1 206 ? -16.281 13.602 10.422 1 94.94 206 LYS A N 1
ATOM 1582 C CA . LYS A 1 206 ? -15.617 12.422 9.875 1 94.94 206 LYS A CA 1
ATOM 1583 C C . LYS A 1 206 ? -15.203 11.461 10.984 1 94.94 206 LYS A C 1
ATOM 1585 O O . LYS A 1 206 ? -15.094 11.859 12.148 1 94.94 206 LYS A O 1
ATOM 1590 N N . ALA A 1 207 ? -15.07 10.242 10.664 1 97.19 207 ALA A N 1
ATOM 1591 C CA . ALA A 1 207 ? -14.602 9.227 11.602 1 97.19 207 ALA A CA 1
ATOM 1592 C C . ALA A 1 207 ? -13.867 8.102 10.867 1 97.19 207 ALA A C 1
ATOM 1594 O O . ALA A 1 207 ? -13.977 7.977 9.648 1 97.19 207 ALA A O 1
ATOM 1595 N N . LEU A 1 208 ? -13.031 7.492 11.57 1 97.94 208 LEU A N 1
ATOM 1596 C CA . LEU A 1 208 ? -12.312 6.312 11.102 1 97.94 208 LEU A CA 1
ATOM 1597 C C . LEU A 1 208 ? -12.68 5.086 11.93 1 97.94 208 LEU A C 1
ATOM 1599 O O . LEU A 1 208 ? -12.625 5.121 13.156 1 97.94 208 LEU A O 1
ATOM 1603 N N . VAL A 1 209 ? -13.117 4.02 11.281 1 97.69 209 VAL A N 1
ATOM 1604 C CA . VAL A 1 209 ? -13.422 2.777 11.984 1 97.69 209 VAL A CA 1
ATOM 1605 C C . VAL A 1 209 ? -12.625 1.627 11.375 1 97.69 209 VAL A C 1
ATOM 1607 O O . VAL A 1 209 ? -12.219 1.688 10.211 1 97.69 209 VAL A O 1
ATOM 1610 N N . ARG A 1 210 ? -12.289 0.704 12.109 1 96.94 210 ARG A N 1
ATOM 1611 C CA . ARG A 1 210 ? -11.656 -0.54 11.672 1 96.94 210 ARG A CA 1
ATOM 1612 C C . ARG A 1 210 ? -12.617 -1.717 11.82 1 96.94 210 ARG A C 1
ATOM 1614 O O . ARG A 1 210 ? -13.156 -1.954 12.898 1 96.94 210 ARG A O 1
ATOM 1621 N N . ILE A 1 211 ? -12.898 -2.441 10.75 1 95.5 211 ILE A N 1
ATOM 1622 C CA . ILE A 1 211 ? -13.812 -3.578 10.734 1 95.5 211 ILE A CA 1
ATOM 1623 C C . ILE A 1 211 ? -13.047 -4.848 10.367 1 95.5 211 ILE A C 1
ATOM 1625 O O . ILE A 1 211 ? -12.305 -4.871 9.383 1 95.5 211 ILE A O 1
ATOM 1629 N N . SER A 1 212 ? -13.164 -5.883 11.148 1 91.56 212 SER A N 1
ATOM 1630 C CA . SER A 1 212 ? -12.562 -7.168 10.805 1 91.56 212 SER A CA 1
ATOM 1631 C C . SER A 1 212 ? -13.32 -7.848 9.672 1 91.56 212 SER A C 1
ATOM 1633 O O . SER A 1 212 ? -14.547 -7.875 9.664 1 91.56 212 SER A O 1
ATOM 1635 N N . ALA A 1 213 ? -12.508 -8.289 8.711 1 83.06 213 ALA A N 1
ATOM 1636 C CA . ALA A 1 213 ? -13.148 -9.039 7.637 1 83.06 213 ALA A CA 1
ATOM 1637 C C . ALA A 1 213 ? -13.852 -10.281 8.18 1 83.06 213 ALA A C 1
ATOM 1639 O O . ALA A 1 213 ? -13.312 -10.984 9.039 1 83.06 213 ALA A O 1
ATOM 1640 N N . PRO A 1 214 ? -15.102 -10.414 7.68 1 75.81 214 PRO A N 1
ATOM 1641 C CA . PRO A 1 214 ? -15.797 -11.617 8.148 1 75.81 214 PRO A CA 1
ATOM 1642 C C . PRO A 1 214 ? -15.102 -12.906 7.703 1 75.81 214 PRO A C 1
ATOM 1644 O O . PRO A 1 214 ? -14.422 -12.922 6.68 1 75.81 214 PRO A O 1
ATOM 1647 N N . LYS A 1 215 ? -15.117 -13.844 8.641 1 63.38 215 LYS A N 1
ATOM 1648 C CA . LYS A 1 215 ? -14.57 -15.148 8.305 1 63.38 215 LYS A CA 1
ATOM 1649 C C . LYS A 1 215 ? -15.43 -15.852 7.258 1 63.38 215 LYS A C 1
ATOM 1651 O O . LYS A 1 215 ? -16.656 -15.711 7.258 1 63.38 215 LYS A O 1
ATOM 1656 N N . TRP A 1 216 ? -14.805 -16.141 6.066 1 57.5 216 TRP A N 1
ATOM 1657 C CA . TRP A 1 216 ? -15.578 -16.953 5.125 1 57.5 216 TRP A CA 1
ATOM 1658 C C . TRP A 1 216 ? -16.25 -18.125 5.828 1 57.5 216 TRP A C 1
ATOM 1660 O O . TRP A 1 216 ? -15.617 -18.797 6.66 1 57.5 216 TRP A O 1
ATOM 1670 N N . PRO A 1 217 ? -17.609 -18.078 5.84 1 49.88 217 PRO A N 1
ATOM 1671 C CA . PRO A 1 217 ? -18.234 -19.219 6.523 1 49.88 217 PRO A CA 1
ATOM 1672 C C . PRO A 1 217 ? -17.625 -20.547 6.102 1 49.88 217 PRO A C 1
ATOM 1674 O O . PRO A 1 217 ? -17.219 -20.719 4.945 1 49.88 217 PRO A O 1
ATOM 1677 N N . SER A 1 218 ? -16.906 -21.266 6.992 1 46.16 218 SER A N 1
ATOM 1678 C CA . SER A 1 218 ? -16.484 -22.641 6.711 1 46.16 218 SER A CA 1
ATOM 1679 C C . SER A 1 218 ? -17.609 -23.453 6.09 1 46.16 218 SER A C 1
ATOM 1681 O O . SER A 1 218 ? -17.359 -24.453 5.41 1 46.16 218 SER A O 1
ATOM 1683 N N . LYS A 1 219 ? -18.844 -23.25 6.566 1 44 219 LYS A N 1
ATOM 1684 C CA . LYS A 1 219 ? -19.984 -24.016 6.082 1 44 219 LYS A CA 1
ATOM 1685 C C . LYS A 1 219 ? -20.922 -23.156 5.234 1 44 219 LYS A C 1
ATOM 1687 O O . LYS A 1 219 ? -21.062 -21.969 5.492 1 44 219 LYS A O 1
ATOM 1692 N N . PRO A 1 220 ? -21.391 -23.719 4.047 1 44.88 220 PRO A N 1
ATOM 1693 C CA . PRO A 1 220 ? -22.297 -23.094 3.092 1 44.88 220 PRO A CA 1
ATOM 1694 C C . PRO A 1 220 ? -23.422 -22.312 3.773 1 44.88 220 PRO A C 1
ATOM 1696 O O . PRO A 1 220 ? -23.984 -21.375 3.186 1 44.88 220 PRO A O 1
ATOM 1699 N N . SER A 1 221 ? -23.828 -22.844 4.836 1 42.62 221 SER A N 1
ATOM 1700 C CA . SER A 1 221 ? -25.109 -22.406 5.355 1 42.62 221 SER A CA 1
ATOM 1701 C C . SER A 1 221 ? -25 -21.031 6.012 1 42.62 221 SER A C 1
ATOM 1703 O O . SER A 1 221 ? -26 -20.375 6.289 1 42.62 221 SER A O 1
ATOM 1705 N N . SER A 1 222 ? -23.984 -20.781 6.578 1 42.62 222 SER A N 1
ATOM 1706 C CA . SER A 1 222 ? -23.969 -19.516 7.32 1 42.62 222 SER A CA 1
ATOM 1707 C C . SER A 1 222 ? -23.625 -18.344 6.41 1 42.62 222 SER A C 1
ATOM 1709 O O . SER A 1 222 ? -22.641 -18.391 5.676 1 42.62 222 SER A O 1
ATOM 1711 N N . THR A 1 223 ? -24.625 -17.766 5.969 1 44.81 223 THR A N 1
ATOM 1712 C CA . THR A 1 223 ? -24.438 -16.625 5.078 1 44.81 223 THR A CA 1
ATOM 1713 C C . THR A 1 223 ? -23.297 -15.734 5.578 1 44.81 223 THR A C 1
ATOM 1715 O O . THR A 1 223 ? -23.406 -15.125 6.645 1 44.81 223 THR A O 1
ATOM 1718 N N . PRO A 1 224 ? -22.031 -16.188 5.43 1 49.56 224 PRO A N 1
ATOM 1719 C CA . PRO A 1 224 ? -21 -15.258 5.895 1 49.56 224 PRO A CA 1
ATOM 1720 C C . PRO A 1 224 ? -21.391 -13.797 5.68 1 49.56 224 PRO A C 1
ATOM 1722 O O . PRO A 1 224 ? -21.984 -13.461 4.648 1 49.56 224 PRO A O 1
ATOM 1725 N N . ARG A 1 225 ? -21.625 -13.016 6.789 1 58.62 225 ARG A N 1
ATOM 1726 C CA . ARG A 1 225 ? -21.891 -11.594 6.609 1 58.62 225 ARG A CA 1
ATOM 1727 C C . ARG A 1 225 ? -20.781 -10.922 5.809 1 58.62 225 ARG A C 1
ATOM 1729 O O . ARG A 1 225 ? -19.625 -10.961 6.203 1 58.62 225 ARG A O 1
ATOM 1736 N N . SER A 1 226 ? -21.078 -10.594 4.527 1 83.75 226 SER A N 1
ATOM 1737 C CA . SER A 1 226 ? -20.156 -9.984 3.572 1 83.75 226 SER A CA 1
ATOM 1738 C C . SER A 1 226 ? -19.703 -8.609 4.043 1 83.75 226 SER A C 1
ATOM 1740 O O . SER A 1 226 ? -20.375 -7.965 4.844 1 83.75 226 SER A O 1
ATOM 1742 N N . ILE A 1 227 ? -18.453 -8.289 3.977 1 91.38 227 ILE A N 1
ATOM 1743 C CA . ILE A 1 227 ? -17.938 -6.961 4.273 1 91.38 227 ILE A CA 1
ATOM 1744 C C . ILE A 1 227 ? -18.906 -5.902 3.75 1 91.38 227 ILE A C 1
ATOM 1746 O O . ILE A 1 227 ? -19.078 -4.848 4.367 1 91.38 227 ILE A O 1
ATOM 1750 N N . VAL A 1 228 ? -19.656 -6.238 2.732 1 92.5 228 VAL A N 1
ATOM 1751 C CA . VAL A 1 228 ? -20.609 -5.301 2.137 1 92.5 228 VAL A CA 1
ATOM 1752 C C . VAL A 1 228 ? -21.781 -5.082 3.084 1 92.5 228 VAL A C 1
ATOM 1754 O O . VAL A 1 228 ? -22.234 -3.951 3.283 1 92.5 228 VAL A O 1
ATOM 1757 N N . GLN A 1 229 ? -22.219 -6.133 3.686 1 92 229 GLN A N 1
ATOM 1758 C CA . GLN A 1 229 ? -23.312 -6.027 4.637 1 92 229 GLN A CA 1
ATOM 1759 C C . GLN A 1 229 ? -22.906 -5.211 5.863 1 92 229 GLN A C 1
ATOM 1761 O O . GLN A 1 229 ? -23.703 -4.41 6.371 1 92 229 GLN A O 1
ATOM 1766 N N . LEU A 1 230 ? -21.766 -5.5 6.344 1 94.25 230 LEU A N 1
ATOM 1767 C CA . LEU A 1 230 ? -21.281 -4.754 7.5 1 94.25 230 LEU A CA 1
ATOM 1768 C C . LEU A 1 230 ? -21.156 -3.27 7.176 1 94.25 230 LEU A C 1
ATOM 1770 O O . LEU A 1 230 ? -21.547 -2.42 7.973 1 94.25 230 LEU A O 1
ATOM 1774 N N . LEU A 1 231 ? -20.609 -2.938 6.004 1 95.12 231 LEU A N 1
ATOM 1775 C CA . LEU A 1 231 ? -20.484 -1.547 5.582 1 95.12 231 LEU A CA 1
ATOM 1776 C C . LEU A 1 231 ? -21.844 -0.884 5.457 1 95.12 231 LEU A C 1
ATOM 1778 O O . LEU A 1 231 ? -22.016 0.272 5.852 1 95.12 231 LEU A O 1
ATOM 1782 N N . ASP A 1 232 ? -22.766 -1.612 4.953 1 92.81 232 ASP A N 1
ATOM 1783 C CA . ASP A 1 232 ? -24.109 -1.097 4.789 1 92.81 232 ASP A CA 1
ATOM 1784 C C . ASP A 1 232 ? -24.766 -0.807 6.145 1 92.81 232 ASP A C 1
ATOM 1786 O O . ASP A 1 232 ? -25.516 0.158 6.285 1 92.81 232 ASP A O 1
ATOM 1790 N N . SER A 1 233 ? -24.438 -1.588 7.102 1 94.25 233 SER A N 1
ATOM 1791 C CA . SER A 1 233 ? -25.047 -1.459 8.422 1 94.25 233 SER A CA 1
ATOM 1792 C C . SER A 1 233 ? -24.562 -0.205 9.133 1 94.25 233 SER A C 1
ATOM 1794 O O . SER A 1 233 ? -25.172 0.228 10.125 1 94.25 233 SER A O 1
ATOM 1796 N N . LEU A 1 234 ? -23.484 0.354 8.719 1 95.38 234 LEU A N 1
ATOM 1797 C CA . LEU A 1 234 ? -22.984 1.587 9.32 1 95.38 234 LEU A CA 1
ATOM 1798 C C . LEU A 1 234 ? -24.016 2.709 9.18 1 95.38 234 LEU A C 1
ATOM 1800 O O . LEU A 1 234 ? -24.172 3.535 10.078 1 95.38 234 LEU A O 1
ATOM 1804 N N . ARG A 1 235 ? -24.734 2.779 8.055 1 93.06 235 ARG A N 1
ATOM 1805 C CA . ARG A 1 235 ? -25.719 3.816 7.715 1 93.06 235 ARG A CA 1
ATOM 1806 C C . ARG A 1 235 ? -25.062 5.199 7.738 1 93.06 235 ARG A C 1
ATOM 1808 O O . ARG A 1 235 ? -25.672 6.16 8.227 1 93.06 235 ARG A O 1
ATOM 1815 N N . LEU A 1 236 ? -23.859 5.27 7.465 1 93.06 236 LEU A N 1
ATOM 1816 C CA . LEU A 1 236 ? -23.078 6.477 7.258 1 93.06 236 LEU A CA 1
ATOM 1817 C C . LEU A 1 236 ? -22.438 6.477 5.871 1 93.06 236 LEU A C 1
ATOM 1819 O O . LEU A 1 236 ? -22.312 5.426 5.238 1 93.06 236 LEU A O 1
ATOM 1823 N N . ASP A 1 237 ? -22.125 7.641 5.406 1 90.69 237 ASP A N 1
ATOM 1824 C CA . ASP A 1 237 ? -21.453 7.727 4.109 1 90.69 237 ASP A CA 1
ATOM 1825 C C . ASP A 1 237 ? -20 7.266 4.207 1 90.69 237 ASP A C 1
ATOM 1827 O O . ASP A 1 237 ? -19.219 7.812 4.992 1 90.69 237 ASP A O 1
ATOM 1831 N N . VAL A 1 238 ? -19.719 6.281 3.402 1 93.31 238 VAL A N 1
ATOM 1832 C CA . VAL A 1 238 ? -18.359 5.754 3.391 1 93.31 238 VAL A CA 1
ATOM 1833 C C . VAL A 1 238 ? -17.484 6.574 2.438 1 93.31 238 VAL A C 1
ATOM 1835 O O . VAL A 1 238 ? -17.812 6.719 1.258 1 93.31 238 VAL A O 1
ATOM 1838 N N . THR A 1 239 ? -16.359 7.102 2.918 1 92.19 239 THR A N 1
ATOM 1839 C CA . THR A 1 239 ? -15.516 7.965 2.105 1 92.19 239 THR A CA 1
ATOM 1840 C C . THR A 1 239 ? -14.352 7.176 1.508 1 92.19 239 THR A C 1
ATOM 1842 O O . THR A 1 239 ? -13.852 7.512 0.432 1 92.19 239 THR A O 1
ATOM 1845 N N . PHE A 1 240 ? -13.867 6.191 2.16 1 94.38 240 PHE A N 1
ATOM 1846 C CA . PHE A 1 240 ? -12.844 5.312 1.616 1 94.38 240 PHE A CA 1
ATOM 1847 C C . PHE A 1 240 ? -12.82 3.98 2.355 1 94.38 240 PHE A C 1
ATOM 1849 O O . PHE A 1 240 ? -13.336 3.877 3.471 1 94.38 240 PHE A O 1
ATOM 1856 N N . ILE A 1 241 ? -12.305 2.971 1.758 1 96.44 241 ILE A N 1
ATOM 1857 C CA . ILE A 1 241 ? -12.086 1.639 2.314 1 96.44 241 ILE A CA 1
ATOM 1858 C C . ILE A 1 241 ? -10.664 1.181 2.027 1 96.44 241 ILE A C 1
ATOM 1860 O O . ILE A 1 241 ? -10.258 1.084 0.866 1 96.44 241 ILE A O 1
ATOM 1864 N N . ASP A 1 242 ? -9.891 0.988 3.037 1 97.06 242 ASP A N 1
ATOM 1865 C CA . ASP A 1 242 ? -8.555 0.408 2.916 1 97.06 242 ASP A CA 1
ATOM 1866 C C . ASP A 1 242 ? -8.484 -0.954 3.604 1 97.06 242 ASP A C 1
ATOM 1868 O O . ASP A 1 242 ? -9.25 -1.229 4.527 1 97.06 242 ASP A O 1
ATOM 1872 N N . ARG A 1 243 ? -7.559 -1.776 3.172 1 96.12 243 ARG A N 1
ATOM 1873 C CA . ARG A 1 243 ? -7.453 -3.137 3.691 1 96.12 243 ARG A CA 1
ATOM 1874 C C . ARG A 1 243 ? -6.012 -3.463 4.078 1 96.12 243 ARG A C 1
ATOM 1876 O O . ARG A 1 243 ? -5.074 -3.088 3.371 1 96.12 243 ARG A O 1
ATOM 1883 N N . ARG A 1 244 ? -5.848 -4.109 5.172 1 95.75 244 ARG A N 1
ATOM 1884 C CA . ARG A 1 244 ? -4.578 -4.68 5.605 1 95.75 244 ARG A CA 1
ATOM 1885 C C . ARG A 1 244 ? -4.773 -6.074 6.188 1 95.75 244 ARG A C 1
ATOM 1887 O O . ARG A 1 244 ? -5.863 -6.406 6.664 1 95.75 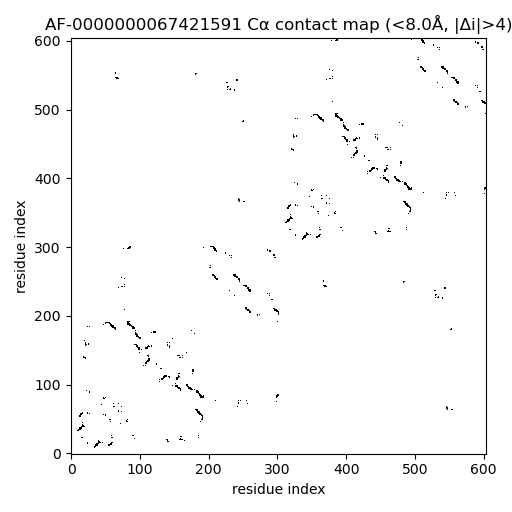244 ARG A O 1
ATOM 1894 N N . PRO A 1 245 ? -3.719 -6.887 6.137 1 92.94 245 PRO A N 1
ATOM 1895 C CA . PRO A 1 245 ? -3.816 -8.141 6.891 1 92.94 245 PRO A CA 1
ATOM 1896 C C . PRO A 1 245 ? -4.039 -7.91 8.383 1 92.94 245 PRO A C 1
ATOM 1898 O O . PRO A 1 245 ? -3.486 -6.973 8.961 1 92.94 245 PRO A O 1
ATOM 1901 N N . SER A 1 246 ? -4.852 -8.75 8.938 1 89.44 246 SER A N 1
ATOM 1902 C CA . SER A 1 246 ? -5.066 -8.688 10.383 1 89.44 246 SER A CA 1
ATOM 1903 C C . SER A 1 246 ? -3.783 -9.016 11.141 1 89.44 246 SER A C 1
ATOM 1905 O O . SER A 1 246 ? -2.854 -9.594 10.578 1 89.44 246 SER A O 1
ATOM 1907 N N . VAL A 1 247 ? -3.725 -8.594 12.336 1 82.44 247 VAL A N 1
ATOM 1908 C CA . VAL A 1 247 ? -2.576 -8.891 13.188 1 82.44 247 VAL A CA 1
ATOM 1909 C C . VAL A 1 247 ? -2.551 -10.375 13.531 1 82.44 247 VAL A C 1
ATOM 1911 O O . VAL A 1 247 ? -1.5 -10.93 13.867 1 82.44 247 VAL A O 1
ATOM 1914 N N . SER A 1 248 ? -3.707 -10.992 13.328 1 76.81 248 SER A N 1
ATOM 1915 C CA . SER A 1 248 ? -3.766 -12.422 13.625 1 76.81 248 SER A CA 1
ATOM 1916 C C . SER A 1 248 ? -2.918 -13.227 12.648 1 76.81 248 SER A C 1
ATOM 1918 O O . SER A 1 248 ? -2.6 -12.75 11.555 1 76.81 248 SER A O 1
ATOM 1920 N N . LEU A 1 249 ? -2.469 -14.32 13.07 1 68.38 249 LEU A N 1
ATOM 1921 C CA . LEU A 1 249 ? -1.543 -15.156 12.312 1 68.38 249 LEU A CA 1
ATOM 1922 C C . LEU A 1 249 ? -2.275 -15.938 11.227 1 68.38 249 LEU A C 1
ATOM 1924 O O . LEU A 1 249 ? -1.645 -16.562 10.375 1 68.38 249 LEU A O 1
ATOM 1928 N N . LYS A 1 250 ? -3.543 -15.805 11.148 1 78 250 LYS A N 1
ATOM 1929 C CA . LYS A 1 250 ? -4.258 -16.547 10.117 1 78 250 LYS A CA 1
ATOM 1930 C C . LYS A 1 250 ? -4.102 -15.883 8.758 1 78 250 LYS A C 1
ATOM 1932 O O . LYS A 1 250 ? -4.375 -14.688 8.609 1 78 250 LYS A O 1
ATOM 1937 N N . PRO A 1 251 ? -3.643 -16.688 7.82 1 78.31 251 PRO A N 1
ATOM 1938 C CA . PRO A 1 251 ? -3.402 -16.109 6.5 1 78.31 251 PRO A CA 1
ATOM 1939 C C . PRO A 1 251 ? -4.672 -15.547 5.863 1 78.31 251 PRO A C 1
ATOM 1941 O O . PRO A 1 251 ? -5.746 -16.141 5.988 1 78.31 251 PRO A O 1
ATOM 1944 N N . PHE A 1 252 ? -4.625 -14.398 5.273 1 78.62 252 PHE A N 1
ATOM 1945 C CA . PHE A 1 252 ? -5.609 -13.711 4.449 1 78.62 252 PHE A CA 1
ATOM 1946 C C . PHE A 1 252 ? -6.84 -13.344 5.27 1 78.62 252 PHE A C 1
ATOM 1948 O O . PHE A 1 252 ? -7.965 -13.383 4.762 1 78.62 252 PHE A O 1
ATOM 1955 N N . HIS A 1 253 ? -6.637 -13.258 6.555 1 85.62 253 HIS A N 1
ATOM 1956 C CA . HIS A 1 253 ? -7.586 -12.539 7.398 1 85.62 253 HIS A CA 1
ATOM 1957 C C . HIS A 1 253 ? -7.273 -11.047 7.426 1 85.62 253 HIS A C 1
ATOM 1959 O O . HIS A 1 253 ? -6.176 -10.641 7.812 1 85.62 253 HIS A O 1
ATOM 1965 N N . ASP A 1 254 ? -8.312 -10.312 7.047 1 92.31 254 ASP A N 1
ATOM 1966 C CA . ASP A 1 254 ? -8.023 -8.898 6.812 1 92.31 254 ASP A CA 1
ATOM 1967 C C . ASP A 1 254 ? -8.828 -8.016 7.77 1 92.31 254 ASP A C 1
ATOM 1969 O O . ASP A 1 254 ? -9.781 -8.477 8.398 1 92.31 254 ASP A O 1
ATOM 1973 N N . VAL A 1 255 ? -8.352 -6.863 7.863 1 94.44 255 VAL A N 1
ATOM 1974 C CA . VAL A 1 255 ? -9.102 -5.773 8.484 1 94.44 255 VAL A CA 1
ATOM 1975 C C . VAL A 1 255 ? -9.289 -4.641 7.473 1 94.44 255 VAL A C 1
ATOM 1977 O O . VAL A 1 255 ? -8.461 -4.449 6.582 1 94.44 255 VAL A O 1
ATOM 1980 N N . TYR A 1 256 ? -10.398 -3.982 7.664 1 96.25 256 TYR A N 1
ATOM 1981 C CA . TYR A 1 256 ? -10.711 -2.846 6.805 1 96.25 256 TYR A CA 1
ATOM 1982 C C . TYR A 1 256 ? -10.719 -1.545 7.602 1 96.25 256 TYR A C 1
ATOM 1984 O O . TYR A 1 256 ? -11.266 -1.485 8.703 1 96.25 256 TYR A O 1
ATOM 1992 N N . PHE A 1 257 ? -10.008 -0.574 7.117 1 97.5 257 PHE A N 1
ATOM 1993 C CA . PHE A 1 257 ? -10.117 0.799 7.594 1 97.5 257 PHE A CA 1
ATOM 1994 C C . PHE A 1 257 ? -11.117 1.586 6.75 1 97.5 257 PHE A C 1
ATOM 1996 O O . PHE A 1 257 ? -10.938 1.718 5.535 1 97.5 257 PHE A O 1
ATOM 2003 N N . VAL A 1 258 ? -12.094 2.094 7.434 1 97 258 VAL A N 1
ATOM 2004 C CA . VAL A 1 258 ? -13.203 2.719 6.723 1 97 258 VAL A CA 1
ATOM 2005 C C . VAL A 1 258 ? -13.391 4.156 7.211 1 97 258 VAL A C 1
ATOM 2007 O O . VAL A 1 258 ? -13.625 4.387 8.398 1 97 258 VAL A O 1
ATOM 2010 N N . GLY A 1 259 ? -13.172 5.09 6.27 1 96.44 259 GLY A N 1
ATOM 2011 C CA . GLY A 1 259 ? -13.57 6.461 6.543 1 96.44 259 GLY A CA 1
ATOM 2012 C C . GLY A 1 259 ? -15.055 6.699 6.352 1 96.44 259 GLY A C 1
ATOM 2013 O O . GLY A 1 259 ? -15.648 6.215 5.383 1 96.44 259 GLY A O 1
ATOM 2014 N N . VAL A 1 260 ? -15.68 7.391 7.297 1 95.19 260 VAL A N 1
ATOM 2015 C CA . VAL A 1 260 ? -17.109 7.688 7.18 1 95.19 260 VAL A CA 1
ATOM 2016 C C . VAL A 1 260 ? -17.344 9.164 7.477 1 95.19 260 VAL A C 1
ATOM 2018 O O . VAL A 1 260 ? -16.516 9.828 8.094 1 95.19 260 VAL A O 1
ATOM 2021 N N . CYS A 1 261 ? -18.453 9.641 6.93 1 93 261 CYS A N 1
ATOM 2022 C CA . CYS A 1 261 ? -18.844 11.016 7.191 1 93 261 CYS A CA 1
ATOM 2023 C C . CYS A 1 261 ? -20.359 11.164 7.152 1 93 261 CYS A C 1
ATOM 2025 O O . CYS A 1 261 ? -21.078 10.227 6.785 1 93 261 CYS A O 1
ATOM 2027 N N . ASN A 1 262 ? -20.875 12.117 7.676 1 86.56 262 ASN A N 1
ATOM 2028 C CA . ASN A 1 262 ? -22.266 12.539 7.566 1 86.56 262 ASN A CA 1
ATOM 2029 C C . ASN A 1 262 ? -22.391 14.055 7.465 1 86.56 262 ASN A C 1
ATOM 2031 O O . ASN A 1 262 ? -22.266 14.766 8.469 1 86.56 262 ASN A O 1
ATOM 2035 N N . PHE A 1 263 ? -22.656 14.531 6.176 1 74.12 263 PHE A N 1
ATOM 2036 C CA . PHE A 1 263 ? -22.734 15.969 5.996 1 74.12 263 PHE A CA 1
ATOM 2037 C C . PHE A 1 263 ? -24.156 16.469 6.176 1 74.12 263 PHE A C 1
ATOM 2039 O O . PHE A 1 263 ? -25 16.266 5.305 1 74.12 263 PHE A O 1
ATOM 2046 N N . VAL A 1 264 ? -24.703 16.344 7.312 1 69.38 264 VAL A N 1
ATOM 2047 C CA . VAL A 1 264 ? -26.047 16.906 7.516 1 69.38 264 VAL A CA 1
ATOM 2048 C C . VAL A 1 264 ? -25.922 18.312 8.094 1 69.38 264 VAL A C 1
ATOM 2050 O O . VAL A 1 264 ? -25.156 18.547 9.031 1 69.38 264 VAL A O 1
ATOM 2053 N N . ASP A 1 265 ? -26.391 19.188 7.316 1 62.91 265 ASP A N 1
ATOM 2054 C CA . ASP A 1 265 ? -26.438 20.562 7.805 1 62.91 265 ASP A CA 1
ATOM 2055 C C . ASP A 1 265 ? -27.359 20.672 9.016 1 62.91 265 ASP A C 1
ATOM 2057 O O . ASP A 1 265 ? -28.5 20.219 8.984 1 62.91 265 ASP A O 1
ATOM 2061 N N . GLU A 1 266 ? -26.734 20.828 10.164 1 68.12 266 GLU A N 1
ATOM 2062 C CA . GLU A 1 266 ? -27.547 21.078 11.344 1 68.12 266 GLU A CA 1
ATOM 2063 C C . GLU A 1 266 ? -27.438 22.547 11.789 1 68.12 266 GLU A C 1
ATOM 2065 O O . GLU A 1 266 ? -26.703 22.859 12.719 1 68.12 266 GLU A O 1
ATOM 2070 N N . PRO A 1 267 ? -28.219 23.312 11.078 1 67.44 267 PRO A N 1
ATOM 2071 C CA . PRO A 1 267 ? -28.141 24.734 11.438 1 67.44 267 PRO A CA 1
ATOM 2072 C C . PRO A 1 267 ? -28.547 25 12.891 1 67.44 267 PRO A C 1
ATOM 2074 O O . PRO A 1 267 ? -29.422 24.328 13.422 1 67.44 267 PRO A O 1
ATOM 2077 N N . GLY A 1 268 ? -27.797 25.938 13.547 1 70.12 268 GLY A N 1
ATOM 2078 C CA . GLY A 1 268 ? -28.188 26.484 14.844 1 70.12 268 GLY A CA 1
ATOM 2079 C C . GLY A 1 268 ? -27.562 25.734 16 1 70.12 268 GLY A C 1
ATOM 2080 O O . GLY A 1 268 ? -27.75 26.109 17.172 1 70.12 268 GLY A O 1
ATOM 2081 N N . ARG A 1 269 ? -26.953 24.703 15.781 1 69.56 269 ARG A N 1
ATOM 2082 C CA . ARG A 1 269 ? -26.391 23.922 16.891 1 69.56 269 ARG A CA 1
ATOM 2083 C C . ARG A 1 269 ? -24.984 24.406 17.234 1 69.56 269 ARG A C 1
ATOM 2085 O O . ARG A 1 269 ? -24.25 24.859 16.344 1 69.56 269 ARG A O 1
ATOM 2092 N N . SER A 1 270 ? -24.719 24.359 18.516 1 75 270 SER A N 1
ATOM 2093 C CA . SER A 1 270 ? -23.375 24.688 18.969 1 75 270 SER A CA 1
ATOM 2094 C C . SER A 1 270 ? -22.359 23.656 18.484 1 75 270 SER A C 1
ATOM 2096 O O . SER A 1 270 ? -22.719 22.531 18.156 1 75 270 SER A O 1
ATOM 2098 N N . SER A 1 271 ? -21.125 24.109 18.391 1 73 271 SER A N 1
ATOM 2099 C CA . SER A 1 271 ? -20.031 23.203 18 1 73 271 SER A CA 1
ATOM 2100 C C . SER A 1 271 ? -19.969 22 18.938 1 73 271 SER A C 1
ATOM 2102 O O . SER A 1 271 ? -19.719 20.875 18.484 1 73 271 SER A O 1
ATOM 2104 N N . GLU A 1 272 ? -20.188 22.234 20.219 1 74.5 272 GLU A N 1
ATOM 2105 C CA . GLU A 1 272 ? -20.141 21.156 21.203 1 74.5 272 GLU A CA 1
ATOM 2106 C C . GLU A 1 272 ? -21.266 20.141 20.969 1 74.5 272 GLU A C 1
ATOM 2108 O O . GLU A 1 272 ? -21.047 18.938 21.062 1 74.5 272 GLU A O 1
ATOM 2113 N N . ASP A 1 273 ? -22.312 20.703 20.703 1 79.38 273 ASP A N 1
ATOM 2114 C CA . ASP A 1 273 ? -23.469 19.844 20.422 1 79.38 273 ASP A CA 1
ATOM 2115 C C . ASP A 1 273 ? -23.234 19.016 19.141 1 79.38 273 ASP A C 1
ATOM 2117 O O . ASP A 1 273 ? -23.609 17.844 19.094 1 79.38 273 ASP A O 1
ATOM 2121 N N . LEU A 1 274 ? -22.578 19.688 18.281 1 81.62 274 LEU A N 1
ATOM 2122 C CA . LEU A 1 274 ? -22.328 19.016 17.016 1 81.62 274 LEU A CA 1
ATOM 2123 C C . LEU A 1 274 ? -21.328 17.875 17.188 1 81.62 274 LEU A C 1
ATOM 2125 O O . LEU A 1 274 ? -21.516 16.781 16.641 1 81.62 274 LEU A O 1
ATOM 2129 N N . TRP A 1 275 ? -20.328 18.156 18.016 1 82.5 275 TRP A N 1
ATOM 2130 C CA . TRP A 1 275 ? -19.328 17.141 18.281 1 82.5 275 TRP A CA 1
ATOM 2131 C C . TRP A 1 275 ? -19.938 15.953 19.016 1 82.5 275 TRP A C 1
ATOM 2133 O O . TRP A 1 275 ? -19.656 14.797 18.672 1 82.5 275 TRP A O 1
ATOM 2143 N N . GLY A 1 276 ? -20.672 16.281 20.062 1 86.31 276 GLY A N 1
ATOM 2144 C CA . GLY A 1 276 ? -21.344 15.234 20.797 1 86.31 276 GLY A CA 1
ATOM 2145 C C . GLY A 1 276 ? -22.281 14.406 19.953 1 86.31 276 GLY A C 1
ATOM 2146 O O . GLY A 1 276 ? -22.297 13.172 20.047 1 86.31 276 GLY A O 1
ATOM 2147 N N . SER A 1 277 ? -22.984 15.047 19.203 1 89.31 277 SER A N 1
ATOM 2148 C CA . SER A 1 277 ? -23.938 14.367 18.328 1 89.31 277 SER A CA 1
ATOM 2149 C C . SER A 1 277 ? -23.219 13.461 17.344 1 89.31 277 SER A C 1
ATOM 2151 O O . SER A 1 277 ? -23.625 12.312 17.141 1 89.31 277 SER A O 1
ATOM 2153 N N . TRP A 1 278 ? -22.188 13.984 16.719 1 92.62 278 TRP A N 1
ATOM 2154 C CA . TRP A 1 278 ? -21.453 13.203 15.742 1 92.62 278 TRP A CA 1
ATOM 2155 C C . TRP A 1 278 ? -20.797 11.992 16.391 1 92.62 278 TRP A C 1
ATOM 2157 O O . TRP A 1 278 ? -20.859 10.883 15.859 1 92.62 278 TRP A O 1
ATOM 2167 N N . THR A 1 279 ? -20.234 12.203 17.547 1 93.5 279 THR A N 1
ATOM 2168 C CA . THR A 1 279 ? -19.609 11.109 18.266 1 93.5 279 THR A CA 1
ATOM 2169 C C . THR A 1 279 ? -20.625 10.008 18.578 1 93.5 279 THR A C 1
ATOM 2171 O O . THR A 1 279 ? -20.328 8.82 18.422 1 93.5 279 THR A O 1
ATOM 2174 N N . SER A 1 280 ? -21.75 10.453 19.016 1 95.12 280 SER A N 1
ATOM 2175 C CA . SER A 1 280 ? -22.812 9.508 19.328 1 95.12 280 SER A CA 1
ATOM 2176 C C . SER A 1 280 ? -23.266 8.742 18.078 1 95.12 280 SER A C 1
ATOM 2178 O O . SER A 1 280 ? -23.5 7.539 18.141 1 95.12 280 SER A O 1
ATOM 2180 N N . GLU A 1 281 ? -23.344 9.43 17.031 1 95.06 281 GLU A N 1
ATOM 2181 C CA . GLU A 1 281 ? -23.75 8.805 15.766 1 95.06 281 GLU A CA 1
ATOM 2182 C C . GLU A 1 281 ? -22.75 7.73 15.344 1 95.06 281 GLU A C 1
ATOM 2184 O O . GLU A 1 281 ? -23.141 6.652 14.891 1 95.06 281 GLU A O 1
ATOM 2189 N N . VAL A 1 282 ? -21.516 8.023 15.477 1 97 282 VAL A N 1
ATOM 2190 C CA . VAL A 1 282 ? -20.453 7.082 15.102 1 97 282 VAL A CA 1
ATOM 2191 C C . VAL A 1 282 ? -20.516 5.859 16.016 1 97 282 VAL A C 1
ATOM 2193 O O . VAL A 1 282 ? -20.391 4.723 15.555 1 97 282 VAL A O 1
ATOM 2196 N N . ASP A 1 283 ? -20.703 6.109 17.266 1 97.88 283 ASP A N 1
ATOM 2197 C CA . ASP A 1 283 ? -20.781 5.008 18.219 1 97.88 283 ASP A CA 1
ATOM 2198 C C . ASP A 1 283 ? -22 4.125 17.938 1 97.88 283 ASP A C 1
ATOM 2200 O O . ASP A 1 283 ? -21.938 2.902 18.062 1 97.88 283 ASP A O 1
ATOM 2204 N N . GLU A 1 284 ? -23.062 4.75 17.609 1 97.81 284 GLU A N 1
ATOM 2205 C CA . GLU A 1 284 ? -24.25 3.998 17.25 1 97.81 284 GLU A CA 1
ATOM 2206 C C . GLU A 1 284 ? -24.016 3.166 15.984 1 97.81 284 GLU A C 1
ATOM 2208 O O . GLU A 1 284 ? -24.516 2.039 15.883 1 97.81 284 GLU A O 1
ATOM 2213 N N . ALA A 1 285 ? -23.375 3.748 15.047 1 97.25 285 ALA A N 1
ATOM 2214 C CA . ALA A 1 285 ? -23.016 3.01 13.836 1 97.25 285 ALA A CA 1
ATOM 2215 C C . ALA A 1 285 ? -22.188 1.769 14.172 1 97.25 285 ALA A C 1
ATOM 2217 O O . ALA A 1 285 ? -22.438 0.688 13.633 1 97.25 285 ALA A O 1
ATOM 2218 N N . ALA A 1 286 ? -21.234 1.958 15.008 1 98 286 ALA A N 1
ATOM 2219 C CA . ALA A 1 286 ? -20.391 0.836 15.43 1 98 286 ALA A CA 1
ATOM 2220 C C . ALA A 1 286 ? -21.234 -0.249 16.109 1 98 286 ALA A C 1
ATOM 2222 O O . ALA A 1 286 ? -21.016 -1.44 15.867 1 98 286 ALA A O 1
ATOM 2223 N N . GLU A 1 287 ? -22.172 0.171 16.891 1 98.06 287 GLU A N 1
ATOM 2224 C CA . GLU A 1 287 ? -23.047 -0.784 17.578 1 98.06 287 GLU A CA 1
ATOM 2225 C C . GLU A 1 287 ? -23.891 -1.561 16.562 1 98.06 287 GLU A C 1
ATOM 2227 O O . GLU A 1 287 ? -24.141 -2.754 16.75 1 98.06 287 GLU A O 1
ATOM 2232 N N . ARG A 1 288 ? -24.391 -0.924 15.555 1 97.06 288 ARG A N 1
ATOM 2233 C CA . ARG A 1 288 ? -25.156 -1.607 14.523 1 97.06 288 ARG A CA 1
ATOM 2234 C C . ARG A 1 288 ? -24.312 -2.689 13.844 1 97.06 288 ARG A C 1
ATOM 2236 O O . ARG A 1 288 ? -24.812 -3.779 13.562 1 97.06 288 ARG A O 1
ATOM 2243 N N . VAL A 1 289 ? -23.031 -2.391 13.562 1 96.06 289 VAL A N 1
ATOM 2244 C CA . VAL A 1 289 ? -22.141 -3.367 12.953 1 96.06 289 VAL A CA 1
ATOM 2245 C C . VAL A 1 289 ? -21.984 -4.57 13.883 1 96.06 289 VAL A C 1
ATOM 2247 O O . VAL A 1 289 ? -22.031 -5.719 13.438 1 96.06 289 VAL A O 1
ATOM 2250 N N . ARG A 1 290 ? -21.828 -4.328 15.172 1 96 290 ARG A N 1
ATOM 2251 C CA . ARG A 1 290 ? -21.688 -5.406 16.141 1 96 290 ARG A CA 1
ATOM 2252 C C . ARG A 1 290 ? -22.953 -6.262 16.188 1 96 290 ARG A C 1
ATOM 2254 O O . ARG A 1 290 ? -22.875 -7.492 16.25 1 96 290 ARG A O 1
ATOM 2261 N N . ARG A 1 291 ? -24.047 -5.629 16.125 1 94.62 291 ARG A N 1
ATOM 2262 C CA . ARG A 1 291 ? -25.312 -6.344 16.141 1 94.62 291 ARG A CA 1
ATOM 2263 C C . ARG A 1 291 ? -25.484 -7.207 14.898 1 94.62 291 ARG A C 1
ATOM 2265 O O . ARG A 1 291 ? -26.125 -8.25 14.945 1 94.62 291 ARG A O 1
ATOM 2272 N N . THR A 1 292 ? -24.891 -6.773 13.852 1 91.44 292 THR A N 1
ATOM 2273 C CA . THR A 1 292 ? -24.953 -7.523 12.602 1 91.44 292 THR A CA 1
ATOM 2274 C C . THR A 1 292 ? -23.922 -8.648 12.594 1 91.44 292 THR A C 1
ATOM 2276 O O . THR A 1 292 ? -23.828 -9.406 11.625 1 91.44 292 THR A O 1
ATOM 2279 N N . GLY A 1 293 ? -23.125 -8.75 13.625 1 89.94 293 GLY A N 1
ATOM 2280 C CA . GLY A 1 293 ? -22.188 -9.852 13.766 1 89.94 293 GLY A CA 1
ATOM 2281 C C . GLY A 1 293 ? -20.766 -9.461 13.406 1 89.94 293 GLY A C 1
ATOM 2282 O O . GLY A 1 293 ? -19.891 -10.32 13.266 1 89.94 293 GLY A O 1
ATOM 2283 N N . GLY A 1 294 ? -20.578 -8.195 13.25 1 92.81 294 GLY A N 1
ATOM 2284 C CA . GLY A 1 294 ? -19.25 -7.73 12.891 1 92.81 294 GLY A CA 1
ATOM 2285 C C . GLY A 1 294 ? -18.438 -7.297 14.094 1 92.81 294 GLY A C 1
ATOM 2286 O O . GLY A 1 294 ? -18.969 -7.082 15.18 1 92.81 294 GLY A O 1
ATOM 2287 N N . GLU A 1 295 ? -17.094 -7.348 13.938 1 93.5 295 GLU A N 1
ATOM 2288 C CA . GLU A 1 295 ? -16.156 -6.762 14.891 1 93.5 295 GLU A CA 1
ATOM 2289 C C . GLU A 1 295 ? -15.656 -5.406 14.406 1 93.5 295 GLU A C 1
ATOM 2291 O O . GLU A 1 295 ? -15.109 -5.301 13.305 1 93.5 295 GLU A O 1
ATOM 2296 N N . ILE A 1 296 ? -15.852 -4.402 15.242 1 95.5 296 ILE A N 1
ATOM 2297 C CA . ILE A 1 296 ? -15.539 -3.047 14.805 1 95.5 296 ILE A CA 1
ATOM 2298 C C . ILE A 1 296 ? -14.93 -2.258 15.961 1 95.5 296 ILE A C 1
ATOM 2300 O O . ILE A 1 296 ? -15.328 -2.432 17.109 1 95.5 296 ILE A O 1
ATOM 2304 N N . ASP A 1 297 ? -13.938 -1.437 15.688 1 96.44 297 ASP A N 1
ATOM 2305 C CA . ASP A 1 297 ? -13.359 -0.467 16.609 1 96.44 297 ASP A CA 1
ATOM 2306 C C . ASP A 1 297 ? -13.398 0.942 16.031 1 96.44 297 ASP A C 1
ATOM 2308 O O . ASP A 1 297 ? -13.125 1.134 14.836 1 96.44 297 ASP A O 1
ATOM 2312 N N . VAL A 1 298 ? -13.836 1.896 16.844 1 97.31 298 VAL A N 1
ATOM 2313 C CA . VAL A 1 298 ? -13.75 3.299 16.438 1 97.31 298 VAL A CA 1
ATOM 2314 C C . VAL A 1 298 ? -12.344 3.822 16.703 1 97.31 298 VAL A C 1
ATOM 2316 O O . VAL A 1 298 ? -11.875 3.83 17.844 1 97.31 298 VAL A O 1
ATOM 2319 N N . LEU A 1 299 ? -11.688 4.32 15.664 1 97.62 299 LEU A N 1
ATOM 2320 C CA . LEU A 1 299 ? -10.289 4.715 15.766 1 97.62 299 LEU A CA 1
ATOM 2321 C C . LEU A 1 299 ? -10.148 6.234 15.812 1 97.62 299 LEU A C 1
ATOM 2323 O O . LEU A 1 299 ? -9.094 6.754 16.172 1 97.62 299 LEU A O 1
ATOM 2327 N N . GLY A 1 300 ? -11.18 6.93 15.359 1 96.94 300 GLY A N 1
ATOM 2328 C CA . GLY A 1 300 ? -11.109 8.383 15.336 1 96.94 300 GLY A CA 1
ATOM 2329 C C . GLY A 1 300 ? -12.445 9.039 15.047 1 96.94 300 GLY A C 1
ATOM 2330 O O . GLY A 1 300 ? -13.289 8.469 14.352 1 96.94 300 GLY A O 1
ATOM 2331 N N . VAL A 1 301 ? -12.664 10.172 15.594 1 95.62 301 VAL A N 1
ATOM 2332 C CA . VAL A 1 301 ? -13.828 11.031 15.375 1 95.62 301 VAL A CA 1
ATOM 2333 C C . VAL A 1 301 ? -13.391 12.492 15.336 1 95.62 301 VAL A C 1
ATOM 2335 O O . VAL A 1 301 ? -12.711 12.977 16.25 1 95.62 301 VAL A O 1
ATOM 2338 N N . TRP A 1 302 ? -13.742 13.156 14.258 1 92.94 302 TRP A N 1
ATOM 2339 C CA . TRP A 1 302 ? -13.359 14.562 14.18 1 92.94 302 TRP A CA 1
ATOM 2340 C C . TRP A 1 302 ? -14.305 15.336 13.258 1 92.94 302 TRP A C 1
ATOM 2342 O O . TRP A 1 302 ? -15.023 14.734 12.461 1 92.94 302 TRP A O 1
ATOM 2352 N N . MET B 1 1 ? 24.875 -14.453 -42.938 1 24.08 1 MET B N 1
ATOM 2353 C CA . MET B 1 1 ? 24.344 -15.781 -43.219 1 24.08 1 MET B CA 1
ATOM 2354 C C . MET B 1 1 ? 23.625 -16.344 -42 1 24.08 1 MET B C 1
ATOM 2356 O O . MET B 1 1 ? 23.203 -17.5 -42 1 24.08 1 MET B O 1
ATOM 2360 N N . GLU B 1 2 ? 23.797 -15.969 -40.625 1 23.34 2 GLU B N 1
ATOM 2361 C CA . GLU B 1 2 ? 23.922 -16.234 -39.188 1 23.34 2 GLU B CA 1
ATOM 2362 C C . GLU B 1 2 ? 22.562 -16.531 -38.562 1 23.34 2 GLU B C 1
ATOM 2364 O O . GLU B 1 2 ? 21.516 -16.25 -39.156 1 23.34 2 GLU B O 1
ATOM 2369 N N . LEU B 1 3 ? 22.234 -16.078 -37.25 1 27.89 3 LEU B N 1
ATOM 2370 C CA . LEU B 1 3 ? 21.609 -17.016 -36.344 1 27.89 3 LEU B CA 1
ATOM 2371 C C . LEU B 1 3 ? 20.312 -17.562 -36.938 1 27.89 3 LEU B C 1
ATOM 2373 O O . LEU B 1 3 ? 19.719 -16.938 -37.812 1 27.89 3 LEU B O 1
ATOM 2377 N N . SER B 1 4 ? 19.938 -18.844 -36.312 1 31.77 4 SER B N 1
ATOM 2378 C CA . SER B 1 4 ? 19.25 -20.078 -35.938 1 31.77 4 SER B CA 1
ATOM 2379 C C . SER B 1 4 ? 17.797 -19.812 -35.562 1 31.77 4 SER B C 1
ATOM 2381 O O . SER B 1 4 ? 17.516 -18.922 -34.781 1 31.77 4 SER B O 1
ATOM 2383 N N . GLY B 1 5 ? 16.875 -19.984 -36.344 1 35.59 5 GLY B N 1
ATOM 2384 C CA . GLY B 1 5 ? 15.438 -20 -36.188 1 35.59 5 GLY B CA 1
ATOM 2385 C C . GLY B 1 5 ? 14.977 -20.625 -34.875 1 35.59 5 GLY B C 1
ATOM 2386 O O . GLY B 1 5 ? 15.305 -21.766 -34.594 1 35.59 5 GLY B O 1
ATOM 2387 N N . SER B 1 6 ? 14.953 -19.906 -33.719 1 37.78 6 SER B N 1
ATOM 2388 C CA . SER B 1 6 ? 14.5 -20.422 -32.406 1 37.78 6 SER B CA 1
ATOM 2389 C C . SER B 1 6 ? 13.438 -21.5 -32.594 1 37.78 6 SER B C 1
ATOM 2391 O O . SER B 1 6 ? 12.391 -21.25 -33.188 1 37.78 6 SER B O 1
ATOM 2393 N N . GLU B 1 7 ? 13.594 -22.703 -32.969 1 40.81 7 GLU B N 1
ATOM 2394 C CA . GLU B 1 7 ? 12.766 -23.906 -33 1 40.81 7 GLU B CA 1
ATOM 2395 C C . GLU B 1 7 ? 11.781 -23.922 -31.844 1 40.81 7 GLU B C 1
ATOM 2397 O O . GLU B 1 7 ? 12.172 -23.812 -30.672 1 40.81 7 GLU B O 1
ATOM 2402 N N . SER B 1 8 ? 10.461 -23.453 -31.922 1 52.88 8 SER B N 1
ATOM 2403 C CA . SER B 1 8 ? 9.328 -23.406 -31.016 1 52.88 8 SER B CA 1
ATOM 2404 C C . SER B 1 8 ? 9.156 -24.719 -30.25 1 52.88 8 SER B C 1
ATOM 2406 O O . SER B 1 8 ? 8.969 -25.766 -30.859 1 52.88 8 SER B O 1
ATOM 2408 N N . ASP B 1 9 ? 9.977 -25.281 -29.297 1 67.25 9 ASP B N 1
ATOM 2409 C CA . ASP B 1 9 ? 9.914 -26.516 -28.531 1 67.25 9 ASP B CA 1
ATOM 2410 C C . ASP B 1 9 ? 8.5 -26.766 -28 1 67.25 9 ASP B C 1
ATOM 2412 O O . ASP B 1 9 ? 8.305 -27.609 -27.125 1 67.25 9 ASP B O 1
ATOM 2416 N N . GLY B 1 10 ? 7.449 -26.094 -28.562 1 80.5 10 GLY B N 1
ATOM 2417 C CA . GLY B 1 10 ? 6.055 -26.344 -28.234 1 80.5 10 GLY B CA 1
ATOM 2418 C C . GLY B 1 10 ? 5.629 -25.688 -26.922 1 80.5 10 GLY B C 1
ATOM 2419 O O . GLY B 1 10 ? 4.465 -25.781 -26.531 1 80.5 10 GLY B O 1
ATOM 2420 N N . ARG B 1 11 ? 6.652 -24.984 -26.297 1 84.81 11 ARG B N 1
ATOM 2421 C CA . ARG B 1 11 ? 6.32 -24.344 -25.031 1 84.81 11 ARG B CA 1
ATOM 2422 C C . ARG B 1 11 ? 5.789 -22.938 -25.25 1 84.81 11 ARG B C 1
ATOM 2424 O O . ARG B 1 11 ? 6.223 -22.234 -26.156 1 84.81 11 ARG B O 1
ATOM 2431 N N . PHE B 1 12 ? 4.891 -22.594 -24.484 1 92.56 12 PHE B N 1
ATOM 2432 C CA . PHE B 1 12 ? 4.441 -21.203 -24.484 1 92.56 12 PHE B CA 1
ATOM 2433 C C . PHE B 1 12 ? 5.277 -20.359 -23.516 1 92.56 12 PHE B C 1
ATOM 2435 O O . PHE B 1 12 ? 5.93 -20.906 -22.625 1 92.56 12 PHE B O 1
ATOM 2442 N N . THR B 1 13 ? 5.332 -19.047 -23.766 1 96.81 13 THR B N 1
ATOM 2443 C CA . THR B 1 13 ? 6.152 -18.156 -22.953 1 96.81 13 THR B CA 1
ATOM 2444 C C . THR B 1 13 ? 5.328 -17.547 -21.828 1 96.81 13 THR B C 1
ATOM 2446 O O . THR B 1 13 ? 4.188 -17.125 -22.031 1 96.81 13 THR B O 1
ATOM 2449 N N . VAL B 1 14 ? 5.887 -17.516 -20.641 1 97.69 14 VAL B N 1
ATOM 2450 C CA . VAL B 1 14 ? 5.281 -16.906 -19.453 1 97.69 14 VAL B CA 1
ATOM 2451 C C . VAL B 1 14 ? 6.211 -15.844 -18.891 1 97.69 14 VAL B C 1
ATOM 2453 O O . VAL B 1 14 ? 7.316 -16.156 -18.438 1 97.69 14 VAL B O 1
ATOM 2456 N N . ALA B 1 15 ? 5.797 -14.602 -18.938 1 98.44 15 ALA B N 1
ATOM 2457 C CA . ALA B 1 15 ? 6.543 -13.531 -18.297 1 98.44 15 ALA B CA 1
ATOM 2458 C C . ALA B 1 15 ? 6.293 -13.516 -16.781 1 98.44 15 ALA B C 1
ATOM 2460 O O . ALA B 1 15 ? 5.191 -13.836 -16.328 1 98.44 15 ALA B O 1
ATOM 2461 N N . PHE B 1 16 ? 7.258 -13.188 -16.016 1 98.19 16 PHE B N 1
ATOM 2462 C CA . PHE B 1 16 ? 7.102 -13.117 -14.57 1 98.19 16 PHE B CA 1
ATOM 2463 C C . PHE B 1 16 ? 8.023 -12.055 -13.984 1 98.19 16 PHE B C 1
ATOM 2465 O O . PHE B 1 16 ? 8.984 -11.633 -14.633 1 98.19 16 PHE B O 1
ATOM 2472 N N . LEU B 1 17 ? 7.68 -11.586 -12.836 1 97 17 LEU B N 1
ATOM 2473 C CA . LEU B 1 17 ? 8.562 -10.688 -12.102 1 97 17 LEU B CA 1
ATOM 2474 C C . LEU B 1 17 ? 9.828 -11.414 -11.648 1 97 17 LEU B C 1
ATOM 2476 O O . LEU B 1 17 ? 9.773 -12.281 -10.781 1 97 17 LEU B O 1
ATOM 2480 N N . GLY B 1 18 ? 10.938 -11.094 -12.266 1 94.44 18 GLY B N 1
ATOM 2481 C CA . GLY B 1 18 ? 12.203 -11.75 -11.984 1 94.44 18 GLY B CA 1
ATOM 2482 C C . GLY B 1 18 ? 12.93 -11.164 -10.789 1 94.44 18 GLY B C 1
ATOM 2483 O O . GLY B 1 18 ? 12.367 -10.344 -10.062 1 94.44 18 GLY B O 1
ATOM 2484 N N . PRO B 1 19 ? 14.07 -11.742 -10.758 1 93.69 19 PRO B N 1
ATOM 2485 C CA . PRO B 1 19 ? 14.82 -12.68 -11.602 1 93.69 19 PRO B CA 1
ATOM 2486 C C . PRO B 1 19 ? 14.383 -14.125 -11.422 1 93.69 19 PRO B C 1
ATOM 2488 O O . PRO B 1 19 ? 13.5 -14.414 -10.602 1 93.69 19 PRO B O 1
ATOM 2491 N N . LEU B 1 20 ? 14.984 -15.031 -12.25 1 95.31 20 LEU B N 1
ATOM 2492 C CA . LEU B 1 20 ? 14.844 -16.469 -12.062 1 95.31 20 LEU B CA 1
ATOM 2493 C C . LEU B 1 20 ? 15.219 -16.875 -10.633 1 95.31 20 LEU B C 1
ATOM 2495 O O . LEU B 1 20 ? 16.203 -16.391 -10.086 1 95.31 20 LEU B O 1
ATOM 2499 N N . GLY B 1 21 ? 14.406 -17.719 -10.023 1 95.12 21 GLY B N 1
ATOM 2500 C CA . GLY B 1 21 ? 14.695 -18.203 -8.68 1 95.12 21 GLY B CA 1
ATOM 2501 C C . GLY B 1 21 ? 13.867 -17.516 -7.605 1 95.12 21 GLY B C 1
ATOM 2502 O O . GLY B 1 21 ? 13.852 -17.953 -6.457 1 95.12 21 GLY B O 1
ATOM 2503 N N . THR B 1 22 ? 13.203 -16.391 -7.957 1 95.75 22 THR B N 1
ATOM 2504 C CA . THR B 1 22 ? 12.352 -15.688 -7.004 1 95.75 22 THR B CA 1
ATOM 2505 C C . THR B 1 22 ? 11.102 -16.5 -6.688 1 95.75 22 THR B C 1
ATOM 2507 O O . THR B 1 22 ? 10.836 -17.516 -7.344 1 95.75 22 THR B O 1
ATOM 2510 N N . TYR B 1 23 ? 10.391 -16.078 -5.77 1 96.56 23 TYR B N 1
ATOM 2511 C CA . TYR B 1 23 ? 9.148 -16.75 -5.43 1 96.56 23 TYR B CA 1
ATOM 2512 C C . TYR B 1 23 ? 8.117 -16.594 -6.543 1 96.56 23 TYR B C 1
ATOM 2514 O O . TYR B 1 23 ? 7.27 -17.469 -6.742 1 96.56 23 TYR B O 1
ATOM 2522 N N . THR B 1 24 ? 8.164 -15.508 -7.277 1 97.75 24 THR B N 1
ATOM 2523 C CA . THR B 1 24 ? 7.285 -15.375 -8.438 1 97.75 24 THR B CA 1
ATOM 2524 C C . THR B 1 24 ? 7.613 -16.422 -9.484 1 97.75 24 THR B C 1
ATOM 2526 O O . THR B 1 24 ? 6.715 -17.031 -10.078 1 97.75 24 THR B O 1
ATOM 2529 N N . HIS B 1 25 ? 8.906 -16.594 -9.695 1 97.44 25 HIS B N 1
ATOM 2530 C CA . HIS B 1 25 ? 9.312 -17.688 -10.586 1 97.44 25 HIS B CA 1
ATOM 2531 C C . HIS B 1 25 ? 8.789 -19.031 -10.086 1 97.44 25 HIS B C 1
ATOM 2533 O O . HIS B 1 25 ? 8.25 -19.812 -10.859 1 97.44 25 HIS B O 1
ATOM 2539 N N . GLU B 1 26 ? 8.977 -19.281 -8.828 1 97.19 26 GLU B N 1
ATOM 2540 C CA . GLU B 1 26 ? 8.492 -20.531 -8.242 1 97.19 26 GLU B CA 1
ATOM 2541 C C . GLU B 1 26 ? 6.988 -20.688 -8.438 1 97.19 26 GLU B C 1
ATOM 2543 O O . GLU B 1 26 ? 6.512 -21.781 -8.75 1 97.19 26 GLU B O 1
ATOM 2548 N N . ALA B 1 27 ? 6.234 -19.625 -8.258 1 97.5 27 ALA B N 1
ATOM 2549 C CA . ALA B 1 27 ? 4.789 -19.656 -8.477 1 97.5 27 ALA B CA 1
ATOM 2550 C C . ALA B 1 27 ? 4.461 -19.984 -9.93 1 97.5 27 ALA B C 1
ATOM 2552 O O . ALA B 1 27 ? 3.588 -20.812 -10.203 1 97.5 27 ALA B O 1
ATOM 2553 N N . ALA B 1 28 ? 5.137 -19.328 -10.828 1 97.06 28 ALA B N 1
ATOM 2554 C CA . ALA B 1 28 ? 4.934 -19.594 -12.25 1 97.06 28 ALA B CA 1
ATOM 2555 C C . ALA B 1 28 ? 5.25 -21.047 -12.594 1 97.06 28 ALA B C 1
ATOM 2557 O O . ALA B 1 28 ? 4.492 -21.703 -13.312 1 97.06 28 ALA B O 1
ATOM 2558 N N . TYR B 1 29 ? 6.34 -21.516 -12.039 1 96.06 29 TYR B N 1
ATOM 2559 C CA . TYR B 1 29 ? 6.758 -22.875 -12.305 1 96.06 29 TYR B CA 1
ATOM 2560 C C . TYR B 1 29 ? 5.762 -23.875 -11.719 1 96.06 29 TYR B C 1
ATOM 2562 O O . TYR B 1 29 ? 5.492 -24.922 -12.312 1 96.06 29 TYR B O 1
ATOM 2570 N N . LYS B 1 30 ? 5.332 -23.625 -10.547 1 94.44 30 LYS B N 1
ATOM 2571 C CA . LYS B 1 30 ? 4.309 -24.453 -9.93 1 94.44 30 LYS B CA 1
ATOM 2572 C C . LYS B 1 30 ? 3.092 -24.609 -10.844 1 94.44 30 LYS B C 1
ATOM 2574 O O . LYS B 1 30 ? 2.482 -25.672 -10.906 1 94.44 30 LYS B O 1
ATOM 2579 N N . ARG B 1 31 ? 2.775 -23.547 -11.547 1 94.44 31 ARG B N 1
ATOM 2580 C CA . ARG B 1 31 ? 1.578 -23.5 -12.375 1 94.44 31 ARG B CA 1
ATOM 2581 C C . ARG B 1 31 ? 1.839 -24.141 -13.742 1 94.44 31 ARG B C 1
ATOM 2583 O O . ARG B 1 31 ? 0.974 -24.828 -14.289 1 94.44 31 ARG B O 1
ATOM 2590 N N . PHE B 1 32 ? 3.062 -23.938 -14.352 1 94.5 32 PHE B N 1
ATOM 2591 C CA . PHE B 1 32 ? 3.227 -24.266 -15.766 1 94.5 32 PHE B CA 1
ATOM 2592 C C . PHE B 1 32 ? 4.367 -25.266 -15.961 1 94.5 32 PHE B C 1
ATOM 2594 O O . PHE B 1 32 ? 4.488 -25.875 -17.016 1 94.5 32 PHE B O 1
ATOM 2601 N N . ALA B 1 33 ? 5.172 -25.406 -14.992 1 92.94 33 ALA B N 1
ATOM 2602 C CA . ALA B 1 33 ? 6.266 -26.375 -14.977 1 92.94 33 ALA B CA 1
ATOM 2603 C C . ALA B 1 33 ? 7.062 -26.328 -16.266 1 92.94 33 ALA B C 1
ATOM 2605 O O . ALA B 1 33 ? 7.445 -25.25 -16.734 1 92.94 33 ALA B O 1
ATOM 2606 N N . ASP B 1 34 ? 7.285 -27.469 -16.891 1 91.81 34 ASP B N 1
ATOM 2607 C CA . ASP B 1 34 ? 8.18 -27.578 -18.047 1 91.81 34 ASP B CA 1
ATOM 2608 C C . ASP B 1 34 ? 7.426 -27.281 -19.344 1 91.81 34 ASP B C 1
ATOM 2610 O O . ASP B 1 34 ? 8.016 -27.312 -20.422 1 91.81 34 ASP B O 1
ATOM 2614 N N . HIS B 1 35 ? 6.223 -26.859 -19.203 1 92.12 35 HIS B N 1
ATOM 2615 C CA . HIS B 1 35 ? 5.434 -26.578 -20.391 1 92.12 35 HIS B CA 1
ATOM 2616 C C . HIS B 1 35 ? 5.625 -25.141 -20.859 1 92.12 35 HIS B C 1
ATOM 2618 O O . HIS B 1 35 ? 5.156 -24.75 -21.938 1 92.12 35 HIS B O 1
ATOM 2624 N N . ALA B 1 36 ? 6.383 -24.422 -20.031 1 94.69 36 ALA B N 1
ATOM 2625 C CA . ALA B 1 36 ? 6.539 -23 -20.359 1 94.69 36 ALA B CA 1
ATOM 2626 C C . ALA B 1 36 ? 8.008 -22.609 -20.406 1 94.69 36 ALA B C 1
ATOM 2628 O O . ALA B 1 36 ? 8.852 -23.234 -19.766 1 94.69 36 ALA B O 1
ATOM 2629 N N . GLN B 1 37 ? 8.25 -21.641 -21.266 1 96.25 37 GLN B N 1
ATOM 2630 C CA . GLN B 1 37 ? 9.477 -20.859 -21.172 1 96.25 37 GLN B CA 1
ATOM 2631 C C . GLN B 1 37 ? 9.273 -19.594 -20.328 1 96.25 37 GLN B C 1
ATOM 2633 O O . GLN B 1 37 ? 8.328 -18.844 -20.547 1 96.25 37 GLN B O 1
ATOM 2638 N N . TYR B 1 38 ? 10.172 -19.406 -19.438 1 97 38 TYR B N 1
ATOM 2639 C CA . TYR B 1 38 ? 9.977 -18.328 -18.469 1 97 38 TYR B CA 1
ATOM 2640 C C . TYR B 1 38 ? 10.797 -17.109 -18.875 1 97 38 TYR B C 1
ATOM 2642 O O . TYR B 1 38 ? 12.016 -17.188 -19.016 1 97 38 TYR B O 1
ATOM 2650 N N . LEU B 1 39 ? 10.125 -16 -18.984 1 97.88 39 LEU B N 1
ATOM 2651 C CA . LEU B 1 39 ? 10.711 -14.727 -19.375 1 97.88 39 LEU B CA 1
ATOM 2652 C C . LEU B 1 39 ? 10.758 -13.766 -18.188 1 97.88 39 LEU B C 1
ATOM 2654 O O . LEU B 1 39 ? 9.734 -13.195 -17.812 1 97.88 39 LEU B O 1
ATOM 2658 N N . GLU B 1 40 ? 11.914 -13.57 -17.625 1 97 40 GLU B N 1
ATOM 2659 C CA . GLU B 1 40 ? 12.055 -12.695 -16.469 1 97 40 GLU B CA 1
ATOM 2660 C C . GLU B 1 40 ? 11.875 -11.234 -16.859 1 97 40 GLU B C 1
ATOM 2662 O O . GLU B 1 40 ? 12.32 -10.812 -17.922 1 97 40 GLU B O 1
ATOM 2667 N N . ARG B 1 41 ? 11.156 -10.484 -16.109 1 97.62 41 ARG B N 1
ATOM 2668 C CA . ARG B 1 41 ? 11.008 -9.039 -16.234 1 97.62 41 ARG B CA 1
ATOM 2669 C C . ARG B 1 41 ? 11.445 -8.336 -14.945 1 97.62 41 ARG B C 1
ATOM 2671 O O . ARG B 1 41 ? 11.328 -8.898 -13.859 1 97.62 41 ARG B O 1
ATOM 2678 N N . LYS B 1 42 ? 11.867 -7.137 -15.016 1 95.81 42 LYS B N 1
ATOM 2679 C CA . LYS B 1 42 ? 12.461 -6.43 -13.883 1 95.81 42 LYS B CA 1
ATOM 2680 C C . LYS B 1 42 ? 11.383 -5.871 -12.961 1 95.81 42 LYS B C 1
ATOM 2682 O O . LYS B 1 42 ? 11.602 -5.742 -11.75 1 95.81 42 LYS B O 1
ATOM 2687 N N . THR B 1 43 ? 10.266 -5.473 -13.523 1 96.06 43 THR B N 1
ATOM 2688 C CA . THR B 1 43 ? 9.18 -4.895 -12.742 1 96.06 43 THR B CA 1
ATOM 2689 C C . THR B 1 43 ? 7.852 -5.562 -13.078 1 96.06 43 THR B C 1
ATOM 2691 O O . THR B 1 43 ? 7.73 -6.238 -14.102 1 96.06 43 THR B O 1
ATOM 2694 N N . ILE B 1 44 ? 6.93 -5.375 -12.211 1 97.06 44 ILE B N 1
ATOM 2695 C CA . ILE B 1 44 ? 5.59 -5.891 -12.453 1 97.06 44 ILE B CA 1
ATOM 2696 C C . ILE B 1 44 ? 4.992 -5.219 -13.688 1 97.06 44 ILE B C 1
ATOM 2698 O O . ILE B 1 44 ? 4.359 -5.875 -14.516 1 97.06 44 ILE B O 1
ATOM 2702 N N . ALA B 1 45 ? 5.234 -3.936 -13.836 1 95.25 45 ALA B N 1
ATOM 2703 C CA . ALA B 1 45 ? 4.773 -3.201 -15.016 1 95.25 45 ALA B CA 1
ATOM 2704 C C . ALA B 1 45 ? 5.332 -3.809 -16.297 1 95.25 45 ALA B C 1
ATOM 2706 O O . ALA B 1 45 ? 4.625 -3.918 -17.297 1 95.25 45 ALA B O 1
ATOM 2707 N N . ASP B 1 46 ? 6.547 -4.227 -16.203 1 96.69 46 ASP B N 1
ATOM 2708 C CA . ASP B 1 46 ? 7.191 -4.836 -17.359 1 96.69 46 ASP B CA 1
ATOM 2709 C C . ASP B 1 46 ? 6.512 -6.148 -17.75 1 96.69 46 ASP B C 1
ATOM 2711 O O . ASP B 1 46 ? 6.453 -6.508 -18.922 1 96.69 46 ASP B O 1
ATOM 2715 N N . VAL B 1 47 ? 6.066 -6.891 -16.781 1 98 47 VAL B N 1
ATOM 2716 C CA . VAL B 1 47 ? 5.355 -8.133 -17.062 1 98 47 VAL B CA 1
ATOM 2717 C C . VAL B 1 47 ? 4.102 -7.836 -17.891 1 98 47 VAL B C 1
ATOM 2719 O O . VAL B 1 47 ? 3.881 -8.438 -18.938 1 98 47 VAL B O 1
ATOM 2722 N N . PHE B 1 48 ? 3.326 -6.852 -17.484 1 97.19 48 PHE B N 1
ATOM 2723 C CA . PHE B 1 48 ? 2.105 -6.484 -18.188 1 97.19 48 PHE B CA 1
ATOM 2724 C C . PHE B 1 48 ? 2.42 -5.977 -19.594 1 97.19 48 PHE B C 1
ATOM 2726 O O . PHE B 1 48 ? 1.755 -6.348 -20.562 1 97.19 48 PHE B O 1
ATOM 2733 N N . SER B 1 49 ? 3.447 -5.195 -19.734 1 95.38 49 SER B N 1
ATOM 2734 C CA . SER B 1 49 ? 3.799 -4.594 -21.016 1 95.38 49 SER B CA 1
ATOM 2735 C C . SER B 1 49 ? 4.32 -5.637 -21.984 1 95.38 49 SER B C 1
ATOM 2737 O O . SER B 1 49 ? 4.297 -5.426 -23.203 1 95.38 49 SER B O 1
ATOM 2739 N N . SER B 1 50 ? 4.781 -6.711 -21.453 1 96.31 50 SER B N 1
ATOM 2740 C CA . SER B 1 50 ? 5.363 -7.75 -22.297 1 96.31 50 SER B CA 1
ATOM 2741 C C . SER B 1 50 ? 4.281 -8.641 -22.906 1 96.31 50 SER B C 1
ATOM 2743 O O . SER B 1 50 ? 4.547 -9.406 -23.828 1 96.31 50 SER B O 1
ATOM 2745 N N . LEU B 1 51 ? 3.119 -8.625 -22.344 1 97.12 51 LEU B N 1
ATOM 2746 C CA . LEU B 1 51 ? 2.061 -9.516 -22.797 1 97.12 51 LEU B CA 1
ATOM 2747 C C . LEU B 1 51 ? 1.721 -9.25 -24.266 1 97.12 51 LEU B C 1
ATOM 2749 O O . LEU B 1 51 ? 1.527 -8.094 -24.656 1 97.12 51 LEU B O 1
ATOM 2753 N N . SER B 1 52 ? 1.686 -10.195 -25.016 1 95.69 52 SER B N 1
ATOM 2754 C CA . SER B 1 52 ? 1.419 -10.203 -26.453 1 95.69 52 SER B CA 1
ATOM 2755 C C . SER B 1 52 ? 0.991 -11.594 -26.922 1 95.69 52 SER B C 1
ATOM 2757 O O . SER B 1 52 ? 0.973 -12.539 -26.141 1 95.69 52 SER B O 1
ATOM 2759 N N . PRO B 1 53 ? 0.589 -11.68 -28.172 1 93.38 53 PRO B N 1
ATOM 2760 C CA . PRO B 1 53 ? 0.275 -13.023 -28.672 1 93.38 53 PRO B CA 1
ATOM 2761 C C . PRO B 1 53 ? 1.442 -14 -28.516 1 93.38 53 PRO B C 1
ATOM 2763 O O . PRO B 1 53 ? 1.23 -15.195 -28.312 1 93.38 53 PRO B O 1
ATOM 2766 N N . SER B 1 54 ? 2.721 -13.531 -28.547 1 95.06 54 SER B N 1
ATOM 2767 C CA . SER B 1 54 ? 3.902 -14.375 -28.438 1 95.06 54 SER B CA 1
ATOM 2768 C C . SER B 1 54 ? 4.289 -14.594 -26.969 1 95.06 54 SER B C 1
ATOM 2770 O O . SER B 1 54 ? 5.066 -15.492 -26.656 1 95.06 54 SER B O 1
ATOM 2772 N N . VAL B 1 55 ? 3.842 -13.789 -26.109 1 96.81 55 VAL B N 1
ATOM 2773 C CA . VAL B 1 55 ? 3.941 -13.922 -24.656 1 96.81 55 VAL B CA 1
ATOM 2774 C C . VAL B 1 55 ? 2.549 -13.867 -24.031 1 96.81 55 VAL B C 1
ATOM 2776 O O . VAL B 1 55 ? 2.17 -12.859 -23.438 1 96.81 55 VAL B O 1
ATOM 2779 N N . PRO B 1 56 ? 1.908 -14.93 -24.141 1 96.25 56 PRO B N 1
ATOM 2780 C CA . PRO B 1 56 ? 0.466 -14.883 -23.891 1 96.25 56 PRO B CA 1
ATOM 2781 C C . PRO B 1 56 ? 0.124 -14.812 -22.406 1 96.25 56 PRO B C 1
ATOM 2783 O O . PRO B 1 56 ? -1.012 -14.5 -22.047 1 96.25 56 PRO B O 1
ATOM 2786 N N . LEU B 1 57 ? 1.119 -15.156 -21.578 1 97 57 LEU B N 1
ATOM 2787 C CA . LEU B 1 57 ? 0.806 -15.266 -20.156 1 97 57 LEU B CA 1
ATOM 2788 C C . LEU B 1 57 ? 1.869 -14.57 -19.312 1 97 57 LEU B C 1
ATOM 2790 O O . LEU B 1 57 ? 3.006 -14.391 -19.766 1 97 57 LEU B O 1
ATOM 2794 N N . GLY B 1 58 ? 1.473 -14.164 -18.125 1 97.88 58 GLY B N 1
ATOM 2795 C CA . GLY B 1 58 ? 2.346 -13.602 -17.109 1 97.88 58 GLY B CA 1
ATOM 2796 C C . GLY B 1 58 ? 1.943 -13.992 -15.695 1 97.88 58 GLY B C 1
ATOM 2797 O O . GLY B 1 58 ? 0.814 -14.43 -15.469 1 97.88 58 GLY B O 1
ATOM 2798 N N . VAL B 1 59 ? 2.859 -13.945 -14.812 1 98.38 59 VAL B N 1
ATOM 2799 C CA . VAL B 1 59 ? 2.6 -14.18 -13.398 1 98.38 59 VAL B CA 1
ATOM 2800 C C . VAL B 1 59 ? 3.139 -13.016 -12.57 1 98.38 59 VAL B C 1
ATOM 2802 O O . VAL B 1 59 ? 4.301 -12.633 -12.711 1 98.38 59 VAL B O 1
ATOM 2805 N N . VAL B 1 60 ? 2.281 -12.438 -11.742 1 98.38 60 VAL B N 1
ATOM 2806 C CA . VAL B 1 60 ? 2.662 -11.305 -10.898 1 98.38 60 VAL B CA 1
ATOM 2807 C C . VAL B 1 60 ? 2.113 -11.508 -9.492 1 98.38 60 VAL B C 1
ATOM 2809 O O . VAL B 1 60 ? 1.053 -12.109 -9.312 1 98.38 60 VAL B O 1
ATOM 2812 N N . PRO B 1 61 ? 2.881 -11.023 -8.492 1 98.12 61 PRO B N 1
ATOM 2813 C CA . PRO B 1 61 ? 2.342 -11.125 -7.133 1 98.12 61 PRO B CA 1
ATOM 2814 C C . PRO B 1 61 ? 1.135 -10.211 -6.91 1 98.12 61 PRO B C 1
ATOM 2816 O O . PRO B 1 61 ? 1.094 -9.094 -7.434 1 98.12 61 PRO B O 1
ATOM 2819 N N . GLN B 1 62 ? 0.144 -10.703 -6.223 1 97.75 62 GLN B N 1
ATOM 2820 C CA . GLN B 1 62 ? -1.085 -9.977 -5.934 1 97.75 62 GLN B CA 1
ATOM 2821 C C . GLN B 1 62 ? -1.121 -9.516 -4.477 1 97.75 62 GLN B C 1
ATOM 2823 O O . GLN B 1 62 ? -1.445 -8.359 -4.195 1 97.75 62 GLN B O 1
ATOM 2828 N N . GLU B 1 63 ? -0.859 -10.484 -3.609 1 97.12 63 GLU B N 1
ATOM 2829 C CA . GLU B 1 63 ? -1.021 -10.219 -2.184 1 97.12 63 GLU B CA 1
ATOM 2830 C C . GLU B 1 63 ? -0.19 -11.188 -1.346 1 97.12 63 GLU B C 1
ATOM 2832 O O . GLU B 1 63 ? -0.143 -12.391 -1.636 1 97.12 63 GLU B O 1
ATOM 2837 N N . ASN B 1 64 ? 0.451 -10.594 -0.357 1 93.75 64 ASN B N 1
ATOM 2838 C CA . ASN B 1 64 ? 1.11 -11.391 0.673 1 93.75 64 ASN B CA 1
ATOM 2839 C C . ASN B 1 64 ? 0.305 -11.406 1.969 1 93.75 64 ASN B C 1
ATOM 2841 O O . ASN B 1 64 ? -0.222 -10.375 2.391 1 93.75 64 ASN B O 1
ATOM 2845 N N . SER B 1 65 ? 0.175 -12.562 2.574 1 92.88 65 SER B N 1
ATOM 2846 C CA . SER B 1 65 ? -0.672 -12.734 3.748 1 92.88 65 SER B CA 1
ATOM 2847 C C . SER B 1 65 ? -0.176 -11.891 4.918 1 92.88 65 SER B C 1
ATOM 2849 O O . SER B 1 65 ? -0.938 -11.586 5.84 1 92.88 65 SER B O 1
ATOM 2851 N N . THR B 1 66 ? 1.037 -11.516 4.891 1 88.69 66 THR B N 1
ATOM 2852 C CA . THR B 1 66 ? 1.635 -10.75 5.984 1 88.69 66 THR B CA 1
ATOM 2853 C C . THR B 1 66 ? 1.735 -9.273 5.625 1 88.69 66 THR B C 1
ATOM 2855 O O . THR B 1 66 ? 1.442 -8.406 6.449 1 88.69 66 THR B O 1
ATOM 2858 N N . PHE B 1 67 ? 2.037 -8.977 4.371 1 90.94 67 PHE B N 1
ATOM 2859 C CA . PHE B 1 67 ? 2.359 -7.609 3.992 1 90.94 67 PHE B CA 1
ATOM 2860 C C . PHE B 1 67 ? 1.193 -6.965 3.252 1 90.94 67 PHE B C 1
ATOM 2862 O O . PHE B 1 67 ? 1.156 -5.742 3.086 1 90.94 67 PHE B O 1
ATOM 2869 N N . GLY B 1 68 ? 0.292 -7.805 2.828 1 94.75 68 GLY B N 1
ATOM 2870 C CA . GLY B 1 68 ? -0.903 -7.258 2.207 1 94.75 68 GLY B CA 1
ATOM 2871 C C . GLY B 1 68 ? -0.789 -7.137 0.698 1 94.75 68 GLY B C 1
ATOM 2872 O O . GLY B 1 68 ? 0.005 -7.844 0.072 1 94.75 68 GLY B O 1
ATOM 2873 N N . SER B 1 69 ? -1.656 -6.324 0.127 1 96.62 69 SER B N 1
ATOM 2874 C CA . SER B 1 69 ? -1.762 -6.176 -1.32 1 96.62 69 SER B CA 1
ATOM 2875 C C . SER B 1 69 ? -0.468 -5.629 -1.916 1 96.62 69 SER B C 1
ATOM 2877 O O . SER B 1 69 ? 0.172 -4.758 -1.326 1 96.62 69 SER B O 1
ATOM 2879 N N . VAL B 1 70 ? -0.102 -6.16 -3.025 1 97.31 70 VAL B N 1
ATOM 2880 C CA . VAL B 1 70 ? 1.04 -5.633 -3.766 1 97.31 70 VAL B CA 1
ATOM 2881 C C . VAL B 1 70 ? 0.617 -4.402 -4.559 1 97.31 70 VAL B C 1
ATOM 2883 O O . VAL B 1 70 ? -0.02 -4.52 -5.609 1 97.31 70 VAL B O 1
ATOM 2886 N N . ILE B 1 71 ? 1.062 -3.309 -4.168 1 96.31 71 ILE B N 1
ATOM 2887 C CA . ILE B 1 71 ? 0.626 -2.018 -4.691 1 96.31 71 ILE B CA 1
ATOM 2888 C C . ILE B 1 71 ? 0.994 -1.906 -6.168 1 96.31 71 ILE B C 1
ATOM 2890 O O . ILE B 1 71 ? 0.218 -1.379 -6.969 1 96.31 71 ILE B O 1
ATOM 2894 N N . GLU B 1 72 ? 2.186 -2.359 -6.504 1 95.31 72 GLU B N 1
ATOM 2895 C CA . GLU B 1 72 ? 2.643 -2.264 -7.887 1 95.31 72 GLU B CA 1
ATOM 2896 C C . GLU B 1 72 ? 1.697 -3 -8.836 1 95.31 72 GLU B C 1
ATOM 2898 O O . GLU B 1 72 ? 1.473 -2.559 -9.961 1 95.31 72 GLU B O 1
ATOM 2903 N N . THR B 1 73 ? 1.253 -4.133 -8.398 1 97.38 73 THR B N 1
ATOM 2904 C CA . THR B 1 73 ? 0.289 -4.871 -9.203 1 97.38 73 THR B CA 1
ATOM 2905 C C . THR B 1 73 ? -1.013 -4.086 -9.344 1 97.38 73 THR B C 1
ATOM 2907 O O . THR B 1 73 ? -1.561 -3.969 -10.445 1 97.38 73 THR B O 1
ATOM 2910 N N . CYS B 1 74 ? -1.516 -3.529 -8.25 1 96.38 74 CYS B N 1
ATOM 2911 C CA . CYS B 1 74 ? -2.709 -2.693 -8.305 1 96.38 74 CYS B CA 1
ATOM 2912 C C . CYS B 1 74 ? -2.514 -1.521 -9.258 1 96.38 74 CYS B C 1
ATOM 2914 O O . CYS B 1 74 ? -3.402 -1.203 -10.047 1 96.38 74 CYS B O 1
ATOM 2916 N N . ASN B 1 75 ? -1.361 -0.924 -9.164 1 94.69 75 ASN B N 1
ATOM 2917 C CA . ASN B 1 75 ? -1.062 0.214 -10.023 1 94.69 75 ASN B CA 1
ATOM 2918 C C . ASN B 1 75 ? -1.092 -0.178 -11.5 1 94.69 75 ASN B C 1
ATOM 2920 O O . ASN B 1 75 ? -1.554 0.594 -12.344 1 94.69 75 ASN B O 1
ATOM 2924 N N . ALA B 1 76 ? -0.585 -1.353 -11.773 1 94.56 76 ALA B N 1
ATOM 2925 C CA . ALA B 1 76 ? -0.573 -1.824 -13.156 1 94.56 76 ALA B CA 1
ATOM 2926 C C . ALA B 1 76 ? -1.991 -2.045 -13.672 1 94.56 76 ALA B C 1
ATOM 2928 O O . ALA B 1 76 ? -2.242 -1.955 -14.883 1 94.56 76 ALA B O 1
ATOM 2929 N N . LEU B 1 77 ? -2.881 -2.242 -12.758 1 94.56 77 LEU B N 1
ATOM 2930 C CA . LEU B 1 77 ? -4.246 -2.6 -13.125 1 94.56 77 LEU B CA 1
ATOM 2931 C C . LEU B 1 77 ? -5.156 -1.378 -13.078 1 94.56 77 LEU B C 1
ATOM 2933 O O . LEU B 1 77 ? -6.344 -1.472 -13.398 1 94.56 77 LEU B O 1
ATOM 2937 N N . ARG B 1 78 ? -4.641 -0.223 -12.688 1 90.75 78 ARG B N 1
ATOM 2938 C CA . ARG B 1 78 ? -5.445 0.971 -12.453 1 90.75 78 ARG B CA 1
ATOM 2939 C C . ARG B 1 78 ? -5.969 1.549 -13.766 1 90.75 78 ARG B C 1
ATOM 2941 O O . ARG B 1 78 ? -7.062 2.115 -13.805 1 90.75 78 ARG B O 1
ATOM 2948 N N . GLY B 1 79 ? -5.199 1.582 -14.758 1 83.06 79 GLY B N 1
ATOM 2949 C CA . GLY B 1 79 ? -5.586 2.162 -16.031 1 83.06 79 GLY B CA 1
ATOM 2950 C C . GLY B 1 79 ? -5.781 1.128 -17.125 1 83.06 79 GLY B C 1
ATOM 2951 O O . GLY B 1 79 ? -6.184 -0.004 -16.844 1 83.06 79 GLY B O 1
ATOM 2952 N N . SER B 1 80 ? -5.711 1.685 -18.266 1 76.31 80 SER B N 1
ATOM 2953 C CA . SER B 1 80 ? -5.754 0.782 -19.422 1 76.31 80 SER B CA 1
ATOM 2954 C C . SER B 1 80 ? -4.48 -0.054 -19.516 1 76.31 80 SER B C 1
ATOM 2956 O O . SER B 1 80 ? -3.375 0.472 -19.375 1 76.31 80 SER B O 1
ATOM 2958 N N . HIS B 1 81 ? -4.598 -1.266 -19.438 1 71.12 81 HIS B N 1
ATOM 2959 C CA . HIS B 1 81 ? -3.479 -2.199 -19.516 1 71.12 81 HIS B CA 1
ATOM 2960 C C . HIS B 1 81 ? -3.826 -3.412 -20.375 1 71.12 81 HIS B C 1
ATOM 2962 O O . HIS B 1 81 ? -5 -3.746 -20.531 1 71.12 81 HIS B O 1
ATOM 2968 N N . PRO B 1 82 ? -2.676 -3.781 -20.906 1 78.75 82 PRO B N 1
ATOM 2969 C CA . PRO B 1 82 ? -2.918 -5.125 -21.438 1 78.75 82 PRO B CA 1
ATOM 2970 C C . PRO B 1 82 ? -3.008 -6.184 -20.344 1 78.75 82 PRO B C 1
ATOM 2972 O O . PRO B 1 82 ? -2.512 -5.977 -19.234 1 78.75 82 PRO B O 1
ATOM 2975 N N . GLY B 1 83 ? -3.904 -7.09 -20.469 1 92.25 83 GLY B N 1
ATOM 2976 C CA . GLY B 1 83 ? -3.898 -8.227 -19.562 1 92.25 83 GLY B CA 1
ATOM 2977 C C . GLY B 1 83 ? -5.258 -8.516 -18.953 1 92.25 83 GLY B C 1
ATOM 2978 O O . GLY B 1 83 ? -6.09 -7.613 -18.828 1 92.25 83 GLY B O 1
ATOM 2979 N N . PHE B 1 84 ? -5.445 -9.602 -18.641 1 96.69 84 PHE B N 1
ATOM 2980 C CA . PHE B 1 84 ? -6.672 -10.125 -18.047 1 96.69 84 PHE B CA 1
ATOM 2981 C C . PHE B 1 84 ? -6.363 -11.266 -17.078 1 96.69 84 PHE B C 1
ATOM 2983 O O . PHE B 1 84 ? -5.73 -12.25 -17.469 1 96.69 84 PHE B O 1
ATOM 2990 N N . VAL B 1 85 ? -6.746 -11.094 -15.836 1 97.06 85 VAL B N 1
ATOM 2991 C CA . VAL B 1 85 ? -6.441 -12.117 -14.844 1 97.06 85 VAL B CA 1
ATOM 2992 C C . VAL B 1 85 ? -7.262 -13.375 -15.141 1 97.06 85 VAL B C 1
ATOM 2994 O O . VAL B 1 85 ? -8.492 -13.32 -15.211 1 97.06 85 VAL B O 1
ATOM 2997 N N . ARG B 1 86 ? -6.574 -14.523 -15.234 1 95.31 86 ARG B N 1
ATOM 2998 C CA . ARG B 1 86 ? -7.238 -15.758 -15.633 1 95.31 86 ARG B CA 1
ATOM 2999 C C . ARG B 1 86 ? -6.984 -16.875 -14.609 1 95.31 86 ARG B C 1
ATOM 3001 O O . ARG B 1 86 ? -7.352 -18.031 -14.844 1 95.31 86 ARG B O 1
ATOM 3008 N N . GLY B 1 87 ? -6.383 -16.531 -13.547 1 95.06 87 GLY B N 1
ATOM 3009 C CA . GLY B 1 87 ? -6.105 -17.5 -12.5 1 95.06 87 GLY B CA 1
ATOM 3010 C C . GLY B 1 87 ? -5.254 -16.938 -11.375 1 95.06 87 GLY B C 1
ATOM 3011 O O . GLY B 1 87 ? -4.898 -15.75 -11.391 1 95.06 87 GLY B O 1
ATOM 3012 N N . GLU B 1 88 ? -5.02 -17.781 -10.445 1 96.56 88 GLU B N 1
ATOM 3013 C CA . GLU B 1 88 ? -4.164 -17.422 -9.32 1 96.56 88 GLU B CA 1
ATOM 3014 C C . GLU B 1 88 ? -3.354 -18.625 -8.836 1 96.56 88 GLU B C 1
ATOM 3016 O O . GLU B 1 88 ? -3.709 -19.781 -9.117 1 96.56 88 GLU B O 1
ATOM 3021 N N . VAL B 1 89 ? -2.27 -18.344 -8.258 1 96.06 89 VAL B N 1
ATOM 3022 C CA . VAL B 1 89 ? -1.416 -19.344 -7.621 1 96.06 89 VAL B CA 1
ATOM 3023 C C . VAL B 1 89 ? -1.145 -18.938 -6.176 1 96.06 89 VAL B C 1
ATOM 3025 O O . VAL B 1 89 ? -0.744 -17.797 -5.906 1 96.06 89 VAL B O 1
ATOM 3028 N N . LEU B 1 90 ? -1.481 -19.828 -5.293 1 95.94 90 LEU B N 1
ATOM 3029 C CA . LEU B 1 90 ? -1.137 -19.641 -3.887 1 95.94 90 LEU B CA 1
ATOM 3030 C C . LEU B 1 90 ? 0.163 -20.359 -3.545 1 95.94 90 LEU B C 1
ATOM 3032 O O . LEU B 1 90 ? 0.296 -21.562 -3.797 1 95.94 90 LEU B O 1
ATOM 3036 N N . LEU B 1 91 ? 1.081 -19.609 -3.012 1 96.25 91 LEU B N 1
ATOM 3037 C CA . LEU B 1 91 ? 2.377 -20.188 -2.676 1 96.25 91 LEU B CA 1
ATOM 3038 C C . LEU B 1 91 ? 2.734 -19.906 -1.22 1 96.25 91 LEU B C 1
ATOM 3040 O O . LEU B 1 91 ? 2.715 -18.766 -0.777 1 96.25 91 LEU B O 1
ATOM 3044 N N . LYS B 1 92 ? 2.973 -20.969 -0.505 1 94.5 92 LYS B N 1
ATOM 3045 C CA . LYS B 1 92 ? 3.547 -20.812 0.828 1 94.5 92 LYS B CA 1
ATOM 3046 C C . LYS B 1 92 ? 5.004 -20.359 0.748 1 94.5 92 LYS B C 1
ATOM 3048 O O . LYS B 1 92 ? 5.793 -20.938 -0.009 1 94.5 92 LYS B O 1
ATOM 3053 N N . ILE B 1 93 ? 5.309 -19.312 1.425 1 93.38 93 ILE B N 1
ATOM 3054 C CA . ILE B 1 93 ? 6.68 -18.812 1.426 1 93.38 93 ILE B CA 1
ATOM 3055 C C . ILE B 1 93 ? 7.512 -19.578 2.441 1 93.38 93 ILE B C 1
ATOM 3057 O O . ILE B 1 93 ? 7.445 -19.312 3.645 1 93.38 93 ILE B O 1
ATOM 3061 N N . ASP B 1 94 ? 8.227 -20.531 1.965 1 94 94 ASP B N 1
ATOM 3062 C CA . ASP B 1 94 ? 9.141 -21.359 2.764 1 94 94 ASP B CA 1
ATOM 3063 C C . ASP B 1 94 ? 10.594 -21.031 2.432 1 94 94 ASP B C 1
ATOM 3065 O O . ASP B 1 94 ? 11.102 -21.453 1.388 1 94 94 ASP B O 1
ATOM 3069 N N . HIS B 1 95 ? 11.195 -20.328 3.375 1 96.81 95 HIS B N 1
ATOM 3070 C CA . HIS B 1 95 ? 12.594 -19.984 3.145 1 96.81 95 HIS B CA 1
ATOM 3071 C C . HIS B 1 95 ? 13.5 -21.188 3.352 1 96.81 95 HIS B C 1
ATOM 3073 O O . HIS B 1 95 ? 13.32 -21.953 4.305 1 96.81 95 HIS B O 1
ATOM 3079 N N . CYS B 1 96 ? 14.422 -21.391 2.469 1 97.75 96 CYS B N 1
ATOM 3080 C CA . CYS B 1 96 ? 15.383 -22.469 2.523 1 97.75 96 CYS B CA 1
ATOM 3081 C C . CYS B 1 96 ? 16.797 -21.953 2.76 1 97.75 96 CYS B C 1
ATOM 3083 O O . CYS B 1 96 ? 17.141 -20.859 2.307 1 97.75 96 CYS B O 1
ATOM 3085 N N . LEU B 1 97 ? 17.531 -22.688 3.502 1 98.56 97 LEU B N 1
ATOM 3086 C CA . LEU B 1 97 ? 18.969 -22.469 3.564 1 98.56 97 LEU B CA 1
ATOM 3087 C C . LEU B 1 97 ? 19.688 -23.266 2.479 1 98.56 97 LEU B C 1
ATOM 3089 O O . LEU B 1 97 ? 19.719 -24.5 2.525 1 98.56 97 LEU B O 1
ATOM 3093 N N . LEU B 1 98 ? 20.234 -22.578 1.55 1 98.38 98 LEU B N 1
ATOM 3094 C CA . LEU B 1 98 ? 20.875 -23.188 0.386 1 98.38 98 LEU B CA 1
ATOM 3095 C C . LEU B 1 98 ? 22.391 -23.047 0.467 1 98.38 98 LEU B C 1
ATOM 3097 O O . LEU B 1 98 ? 22.906 -21.984 0.849 1 98.38 98 LEU B O 1
ATOM 3101 N N . VAL B 1 99 ? 23.094 -24.125 0.129 1 98.31 99 VAL B N 1
ATOM 3102 C CA . VAL B 1 99 ? 24.547 -24.141 0.137 1 98.31 99 VAL B CA 1
ATOM 3103 C C . VAL B 1 99 ? 25.062 -24.875 -1.103 1 98.31 99 VAL B C 1
ATOM 3105 O O . VAL B 1 99 ? 24.281 -25.453 -1.851 1 98.31 99 VAL B O 1
ATOM 3108 N N . ARG B 1 100 ? 26.359 -24.703 -1.324 1 97.56 100 ARG B N 1
ATOM 3109 C CA . ARG B 1 100 ? 26.984 -25.578 -2.311 1 97.56 100 ARG B CA 1
ATOM 3110 C C . ARG B 1 100 ? 26.938 -27.031 -1.849 1 97.56 100 ARG B C 1
ATOM 3112 O O . ARG B 1 100 ? 27.016 -27.312 -0.65 1 97.56 100 ARG B O 1
ATOM 3119 N N . LYS B 1 101 ? 26.828 -27.938 -2.811 1 96.38 101 LYS B N 1
ATOM 3120 C CA . LYS B 1 101 ? 26.734 -29.359 -2.51 1 96.38 101 LYS B CA 1
ATOM 3121 C C . LYS B 1 101 ? 27.891 -29.812 -1.623 1 96.38 101 LYS B C 1
ATOM 3123 O O . LYS B 1 101 ? 29.047 -29.5 -1.903 1 96.38 101 LYS B O 1
ATOM 3128 N N . GLY B 1 102 ? 27.562 -30.484 -0.537 1 96.12 102 GLY B N 1
ATOM 3129 C CA . GLY B 1 102 ? 28.578 -31.062 0.331 1 96.12 102 GLY B CA 1
ATOM 3130 C C . GLY B 1 102 ? 28.875 -30.203 1.55 1 96.12 102 GLY B C 1
ATOM 3131 O O . GLY B 1 102 ? 29.453 -30.688 2.523 1 96.12 102 GLY B O 1
ATOM 3132 N N . VAL B 1 103 ? 28.531 -28.922 1.523 1 97.06 103 VAL B N 1
ATOM 3133 C CA . VAL B 1 103 ? 28.797 -28.031 2.637 1 97.06 103 VAL B CA 1
ATOM 3134 C C . VAL B 1 103 ? 27.891 -28.375 3.816 1 97.06 103 VAL B C 1
ATOM 3136 O O . VAL B 1 103 ? 26.703 -28.609 3.641 1 97.06 103 VAL B O 1
ATOM 3139 N N . LYS B 1 104 ? 28.469 -28.391 5.004 1 97.19 104 LYS B N 1
ATOM 3140 C CA . LYS B 1 104 ? 27.734 -28.688 6.227 1 97.19 104 LYS B CA 1
ATOM 3141 C C . LYS B 1 104 ? 27.406 -27.406 6.992 1 97.19 104 LYS B C 1
ATOM 3143 O O . LYS B 1 104 ? 28.031 -26.359 6.773 1 97.19 104 LYS B O 1
ATOM 3148 N N . LEU B 1 105 ? 26.469 -27.547 7.824 1 97.69 105 LEU B N 1
ATOM 3149 C CA . LEU B 1 105 ? 25.938 -26.422 8.562 1 97.69 105 LEU B CA 1
ATOM 3150 C C . LEU B 1 105 ? 27.031 -25.719 9.359 1 97.69 105 LEU B C 1
ATOM 3152 O O . LEU B 1 105 ? 27.094 -24.484 9.398 1 97.69 105 LEU B O 1
ATOM 3156 N N . ASP B 1 106 ? 27.891 -26.484 10 1 96.19 106 ASP B N 1
ATOM 3157 C CA . ASP B 1 106 ? 28.906 -25.938 10.898 1 96.19 106 ASP B CA 1
ATOM 3158 C C . ASP B 1 106 ? 30.047 -25.281 10.117 1 96.19 106 ASP B C 1
ATOM 3160 O O . ASP B 1 106 ? 30.906 -24.625 10.695 1 96.19 106 ASP B O 1
ATOM 3164 N N . GLU B 1 107 ? 30.016 -25.406 8.836 1 97.38 107 GLU B N 1
ATOM 3165 C CA . GLU B 1 107 ? 31.047 -24.828 7.984 1 97.38 107 GLU B CA 1
ATOM 3166 C C . GLU B 1 107 ? 30.641 -23.438 7.496 1 97.38 107 GLU B C 1
ATOM 3168 O O . GLU B 1 107 ? 31.469 -22.688 6.961 1 97.38 107 GLU B O 1
ATOM 3173 N N . ILE B 1 108 ? 29.422 -23.047 7.672 1 98.12 108 ILE B N 1
ATOM 3174 C CA . ILE B 1 108 ? 28.891 -21.812 7.133 1 98.12 108 ILE B CA 1
ATOM 3175 C C . ILE B 1 108 ? 29.422 -20.625 7.938 1 98.12 108 ILE B C 1
ATOM 3177 O O . ILE B 1 108 ? 29.328 -20.609 9.164 1 98.12 108 ILE B O 1
ATOM 3181 N N . ARG B 1 109 ? 29.953 -19.641 7.215 1 97.94 109 ARG B N 1
ATOM 3182 C CA . ARG B 1 109 ? 30.531 -18.469 7.859 1 97.94 109 ARG B CA 1
ATOM 3183 C C . ARG B 1 109 ? 29.797 -17.203 7.434 1 97.94 109 ARG B C 1
ATOM 3185 O O . ARG B 1 109 ? 29.922 -16.156 8.086 1 97.94 109 ARG B O 1
ATOM 3192 N N . LYS B 1 110 ? 29.062 -17.297 6.359 1 98.38 110 LYS B N 1
ATOM 3193 C CA . LYS B 1 110 ? 28.328 -16.156 5.816 1 98.38 110 LYS B CA 1
ATOM 3194 C C . LYS B 1 110 ? 26.984 -16.594 5.246 1 98.38 110 LYS B C 1
ATOM 3196 O O . LYS B 1 110 ? 26.891 -17.625 4.574 1 98.38 110 LYS B O 1
ATOM 3201 N N . VAL B 1 111 ? 26 -15.812 5.578 1 98.69 111 VAL B N 1
ATOM 3202 C CA . VAL B 1 111 ? 24.672 -16.047 5.027 1 98.69 111 VAL B CA 1
ATOM 3203 C C . VAL B 1 111 ? 24.203 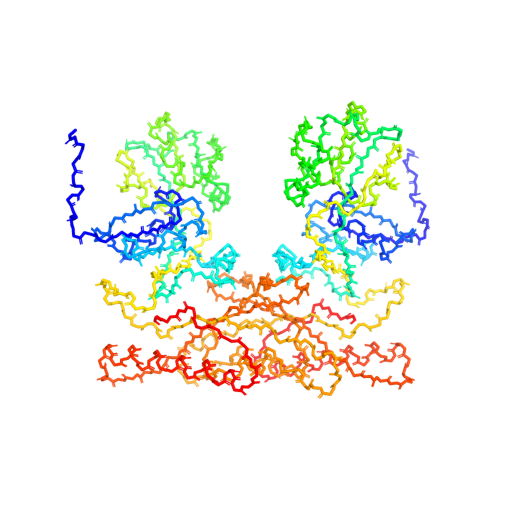-14.82 4.254 1 98.69 111 VAL B C 1
ATOM 3205 O O . VAL B 1 111 ? 24.281 -13.703 4.758 1 98.69 111 VAL B O 1
ATOM 3208 N N . MET B 1 112 ? 23.75 -15.062 3.021 1 98.62 112 MET B N 1
ATOM 3209 C CA . MET B 1 112 ? 23.297 -13.969 2.158 1 98.62 112 MET B CA 1
ATOM 3210 C C . MET B 1 112 ? 21.812 -14.109 1.84 1 98.62 112 MET B C 1
ATOM 3212 O O . MET B 1 112 ? 21.312 -15.219 1.647 1 98.62 112 MET B O 1
ATOM 3216 N N . SER B 1 113 ? 21.094 -13.016 1.793 1 98.38 113 SER B N 1
ATOM 3217 C CA . SER B 1 113 ? 19.719 -13 1.327 1 98.38 113 SER B CA 1
ATOM 3218 C C . SER B 1 113 ? 19.172 -11.57 1.272 1 98.38 113 SER B C 1
ATOM 3220 O O . SER B 1 113 ? 19.906 -10.609 1.51 1 98.38 113 SER B O 1
ATOM 3222 N N . HIS B 1 114 ? 18 -11.438 0.777 1 95.5 114 HIS B N 1
ATOM 3223 C CA . HIS B 1 114 ? 17.266 -10.18 0.901 1 95.5 114 HIS B CA 1
ATOM 3224 C C . HIS B 1 114 ? 17.016 -9.828 2.363 1 95.5 114 HIS B C 1
ATOM 3226 O O . HIS B 1 114 ? 16.797 -10.719 3.189 1 95.5 114 HIS B O 1
ATOM 3232 N N . GLU B 1 115 ? 16.953 -8.57 2.623 1 95.12 115 GLU B N 1
ATOM 3233 C CA . GLU B 1 115 ? 16.812 -8.062 3.984 1 95.12 115 GLU B CA 1
ATOM 3234 C C . GLU B 1 115 ? 15.586 -8.656 4.672 1 95.12 115 GLU B C 1
ATOM 3236 O O . GLU B 1 115 ? 15.656 -9.062 5.832 1 95.12 115 GLU B O 1
ATOM 3241 N N . GLN B 1 116 ? 14.477 -8.711 4.004 1 90.94 116 GLN B N 1
ATOM 3242 C CA . GLN B 1 116 ? 13.227 -9.234 4.566 1 90.94 116 GLN B CA 1
ATOM 3243 C C . GLN B 1 116 ? 13.375 -10.703 4.945 1 90.94 116 GLN B C 1
ATOM 3245 O O . GLN B 1 116 ? 12.93 -11.117 6.02 1 90.94 116 GLN B O 1
ATOM 3250 N N . ALA B 1 117 ? 14 -11.398 4.109 1 95.38 117 ALA B N 1
ATOM 3251 C CA . ALA B 1 117 ? 14.188 -12.828 4.367 1 95.38 117 ALA B CA 1
ATOM 3252 C C . ALA B 1 117 ? 15.133 -13.047 5.551 1 95.38 117 ALA B C 1
ATOM 3254 O O . ALA B 1 117 ? 14.883 -13.914 6.391 1 95.38 117 ALA B O 1
ATOM 3255 N N . LEU B 1 118 ? 16.25 -12.312 5.59 1 96.94 118 LEU B N 1
ATOM 3256 C CA . LEU B 1 118 ? 17.141 -12.375 6.734 1 96.94 118 LEU B CA 1
ATOM 3257 C C . LEU B 1 118 ? 16.391 -12.109 8.031 1 96.94 118 LEU B C 1
ATOM 3259 O O . LEU B 1 118 ? 16.562 -12.828 9.016 1 96.94 118 LEU B O 1
ATOM 3263 N N . GLY B 1 119 ? 15.516 -11.109 7.945 1 94.5 119 GLY B N 1
ATOM 3264 C CA . GLY B 1 119 ? 14.719 -10.758 9.109 1 94.5 119 GLY B CA 1
ATOM 3265 C C . GLY B 1 119 ? 13.758 -11.859 9.523 1 94.5 119 GLY B C 1
ATOM 3266 O O . GLY B 1 119 ? 13.594 -12.133 10.711 1 94.5 119 GLY B O 1
ATOM 3267 N N . GLN B 1 120 ? 13.164 -12.547 8.633 1 93.75 120 GLN B N 1
ATOM 3268 C CA . GLN B 1 120 ? 12.172 -13.578 8.883 1 93.75 120 GLN B CA 1
ATOM 3269 C C . GLN B 1 120 ? 12.828 -14.859 9.406 1 93.75 120 GLN B C 1
ATOM 3271 O O . GLN B 1 120 ? 12.156 -15.719 9.969 1 93.75 120 GLN B O 1
ATOM 3276 N N . CYS B 1 121 ? 14.141 -14.945 9.227 1 97.25 121 CYS B N 1
ATOM 3277 C CA . CYS B 1 121 ? 14.828 -16.172 9.602 1 97.25 121 CYS B CA 1
ATOM 3278 C C . CYS B 1 121 ? 15.789 -15.93 10.766 1 97.25 121 CYS B C 1
ATOM 3280 O O . CYS B 1 121 ? 16.703 -16.719 11.008 1 97.25 121 CYS B O 1
ATOM 3282 N N . GLN B 1 122 ? 15.641 -14.906 11.414 1 96.44 122 GLN B N 1
ATOM 3283 C CA . GLN B 1 122 ? 16.562 -14.484 12.469 1 96.44 122 GLN B CA 1
ATOM 3284 C C . GLN B 1 122 ? 16.672 -15.539 13.562 1 96.44 122 GLN B C 1
ATOM 3286 O O . GLN B 1 122 ? 17.766 -15.797 14.078 1 96.44 122 GLN B O 1
ATOM 3291 N N . GLU B 1 123 ? 15.586 -16.109 14 1 96.12 123 GLU B N 1
ATOM 3292 C CA . GLU B 1 123 ? 15.609 -17.109 15.062 1 96.12 123 GLU B CA 1
ATOM 3293 C C . GLU B 1 123 ? 16.484 -18.297 14.68 1 96.12 123 GLU B C 1
ATOM 3295 O O . GLU B 1 123 ? 17.297 -18.766 15.469 1 96.12 123 GLU B O 1
ATOM 3300 N N . PHE B 1 124 ? 16.25 -18.75 13.484 1 97.38 124 PHE B N 1
ATOM 3301 C CA . PHE B 1 124 ? 17.062 -19.875 12.992 1 97.38 124 PHE B CA 1
ATOM 3302 C C . PHE B 1 124 ? 18.531 -19.5 12.953 1 97.38 124 PHE B C 1
ATOM 3304 O O . PHE B 1 124 ? 19.391 -20.266 13.414 1 97.38 124 PHE B O 1
ATOM 3311 N N . LEU B 1 125 ? 18.859 -18.328 12.422 1 98.06 125 LEU B N 1
ATOM 3312 C CA . LEU B 1 125 ? 20.234 -17.859 12.281 1 98.06 125 LEU B CA 1
ATOM 3313 C C . LEU B 1 125 ? 20.906 -17.719 13.641 1 98.06 125 LEU B C 1
ATOM 3315 O O . LEU B 1 125 ? 22.062 -18.125 13.812 1 98.06 125 LEU B O 1
ATOM 3319 N N . ALA B 1 126 ? 20.203 -17.219 14.578 1 97.38 126 ALA B N 1
ATOM 3320 C CA . ALA B 1 126 ? 20.734 -17.031 15.922 1 97.38 126 ALA B CA 1
ATOM 3321 C C . ALA B 1 126 ? 21.016 -18.359 16.594 1 97.38 126 ALA B C 1
ATOM 3323 O O . ALA B 1 126 ? 21.984 -18.5 17.344 1 97.38 126 ALA B O 1
ATOM 3324 N N . THR B 1 127 ? 20.203 -19.312 16.359 1 97.25 127 THR B N 1
ATOM 3325 C CA . THR B 1 127 ? 20.281 -20.625 17.031 1 97.25 127 THR B CA 1
ATOM 3326 C C . THR B 1 127 ? 21.344 -21.5 16.375 1 97.25 127 THR B C 1
ATOM 3328 O O . THR B 1 127 ? 22.141 -22.125 17.062 1 97.25 127 THR B O 1
ATOM 3331 N N . HIS B 1 128 ? 21.406 -21.5 15.055 1 97.69 128 HIS B N 1
ATOM 3332 C CA . HIS B 1 128 ? 22.188 -22.516 14.359 1 97.69 128 HIS B CA 1
ATOM 3333 C C . HIS B 1 128 ? 23.453 -21.906 13.758 1 97.69 128 HIS B C 1
ATOM 3335 O O . HIS B 1 128 ? 24.406 -22.625 13.477 1 97.69 128 HIS B O 1
ATOM 3341 N N . LEU B 1 129 ? 23.406 -20.578 13.516 1 98 129 LEU B N 1
ATOM 3342 C CA . LEU B 1 129 ? 24.547 -19.922 12.875 1 98 129 LEU B CA 1
ATOM 3343 C C . LEU B 1 129 ? 24.891 -18.609 13.57 1 98 129 LEU B C 1
ATOM 3345 O O . LEU B 1 129 ? 25 -17.578 12.922 1 98 129 LEU B O 1
ATOM 3349 N N . PRO B 1 130 ? 25.062 -18.688 14.82 1 96.62 130 PRO B N 1
ATOM 3350 C CA . PRO B 1 130 ? 25.266 -17.453 15.594 1 96.62 130 PRO B CA 1
ATOM 3351 C C . PRO B 1 130 ? 26.547 -16.719 15.211 1 96.62 130 PRO B C 1
ATOM 3353 O O . PRO B 1 130 ? 26.641 -15.5 15.414 1 96.62 130 PRO B O 1
ATOM 3356 N N . LEU B 1 131 ? 27.5 -17.375 14.594 1 96.25 131 LEU B N 1
ATOM 3357 C CA . LEU B 1 131 ? 28.781 -16.75 14.297 1 96.25 131 LEU B CA 1
ATOM 3358 C C . LEU B 1 131 ? 28.859 -16.328 12.836 1 96.25 131 LEU B C 1
ATOM 3360 O O . LEU B 1 131 ? 29.828 -15.695 12.414 1 96.25 131 LEU B O 1
ATOM 3364 N N . ALA B 1 132 ? 27.875 -16.688 12.086 1 97.62 132 ALA B N 1
ATOM 3365 C CA . ALA B 1 132 ? 27.906 -16.344 10.664 1 97.62 132 ALA B CA 1
ATOM 3366 C C . ALA B 1 132 ? 27.625 -14.867 10.438 1 97.62 132 ALA B C 1
ATOM 3368 O O . ALA B 1 132 ? 26.766 -14.281 11.117 1 97.62 132 ALA B O 1
ATOM 3369 N N . THR B 1 133 ? 28.312 -14.281 9.523 1 97.88 133 THR B N 1
ATOM 3370 C CA . THR B 1 133 ? 28.016 -12.914 9.109 1 97.88 133 THR B CA 1
ATOM 3371 C C . THR B 1 133 ? 26.812 -12.891 8.156 1 97.88 133 THR B C 1
ATOM 3373 O O . THR B 1 133 ? 26.672 -13.781 7.316 1 97.88 133 THR B O 1
ATOM 3376 N N . LEU B 1 134 ? 26 -11.867 8.297 1 98 134 LEU B N 1
ATOM 3377 C CA . LEU B 1 134 ? 24.828 -11.703 7.426 1 98 134 LEU B CA 1
ATOM 3378 C C . LEU B 1 134 ? 25.078 -10.609 6.391 1 98 134 LEU B C 1
ATOM 3380 O O . LEU B 1 134 ? 25.562 -9.531 6.727 1 98 134 LEU B O 1
ATOM 3384 N N . GLU B 1 135 ? 24.797 -10.914 5.168 1 97.75 135 GLU B N 1
ATOM 3385 C CA . GLU B 1 135 ? 25 -9.953 4.09 1 97.75 135 GLU B CA 1
ATOM 3386 C C . GLU B 1 135 ? 23.734 -9.781 3.264 1 97.75 135 GLU B C 1
ATOM 3388 O O . GLU B 1 135 ? 23.172 -10.758 2.771 1 97.75 135 GLU B O 1
ATOM 3393 N N . LYS B 1 136 ? 23.344 -8.531 3.051 1 96.94 136 LYS B N 1
ATOM 3394 C CA . LYS B 1 136 ? 22.156 -8.219 2.279 1 96.94 136 LYS B CA 1
ATOM 3395 C C . LYS B 1 136 ? 22.406 -8.352 0.781 1 96.94 136 LYS B C 1
ATOM 3397 O O . LYS B 1 136 ? 23.469 -7.941 0.29 1 96.94 136 LYS B O 1
ATOM 3402 N N . SER B 1 137 ? 21.484 -9.039 0.132 1 96.12 137 SER B N 1
ATOM 3403 C CA . SER B 1 137 ? 21.469 -9.133 -1.323 1 96.12 137 SER B CA 1
ATOM 3404 C C . SER B 1 137 ? 20.25 -8.422 -1.915 1 96.12 137 SER B C 1
ATOM 3406 O O . SER B 1 137 ? 19.328 -8.039 -1.187 1 96.12 137 SER B O 1
ATOM 3408 N N . THR B 1 138 ? 20.234 -8.234 -3.232 1 91.69 138 THR B N 1
ATOM 3409 C CA . THR B 1 138 ? 19.156 -7.52 -3.90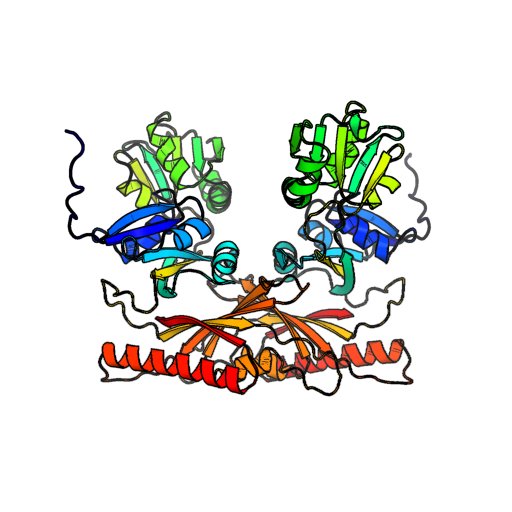2 1 91.69 138 THR B CA 1
ATOM 3410 C C . THR B 1 138 ? 17.891 -8.367 -3.945 1 91.69 138 THR B C 1
ATOM 3412 O O . THR B 1 138 ? 16.797 -7.832 -4.082 1 91.69 138 THR B O 1
ATOM 3415 N N . SER B 1 139 ? 18.047 -9.633 -3.879 1 92.69 139 SER B N 1
ATOM 3416 C CA . SER B 1 139 ? 16.922 -10.57 -3.855 1 92.69 139 SER B CA 1
ATOM 3417 C C . SER B 1 139 ? 17.344 -11.922 -3.295 1 92.69 139 SER B C 1
ATOM 3419 O O . SER B 1 139 ? 18.547 -12.188 -3.135 1 92.69 139 SER B O 1
ATOM 3421 N N . THR B 1 140 ? 16.375 -12.695 -2.949 1 94.12 140 THR B N 1
ATOM 3422 C CA . THR B 1 140 ? 16.672 -14.039 -2.488 1 94.12 140 THR B CA 1
ATOM 3423 C C . THR B 1 140 ? 17.328 -14.859 -3.6 1 94.12 140 THR B C 1
ATOM 3425 O O . THR B 1 140 ? 18.219 -15.664 -3.342 1 94.12 140 THR B O 1
ATOM 3428 N N . ALA B 1 141 ? 16.859 -14.648 -4.816 1 95.25 141 ALA B N 1
ATOM 3429 C CA . ALA B 1 141 ? 17.422 -15.352 -5.969 1 95.25 141 ALA B CA 1
ATOM 3430 C C . ALA B 1 141 ? 18.875 -14.922 -6.207 1 95.25 141 ALA B C 1
ATOM 3432 O O . ALA B 1 141 ? 19.719 -15.758 -6.516 1 95.25 141 ALA B O 1
ATOM 3433 N N . ALA B 1 142 ? 19.109 -13.656 -6.07 1 95.06 142 ALA B N 1
ATOM 3434 C CA . ALA B 1 142 ? 20.484 -13.156 -6.238 1 95.06 142 ALA B CA 1
ATOM 3435 C C . ALA B 1 142 ? 21.422 -13.773 -5.207 1 95.06 142 ALA B C 1
ATOM 3437 O O . ALA B 1 142 ? 22.578 -14.07 -5.512 1 95.06 142 ALA B O 1
ATOM 3438 N N . ALA B 1 143 ? 20.938 -13.922 -4.023 1 97.06 143 ALA B N 1
ATOM 3439 C CA . ALA B 1 143 ? 21.734 -14.555 -2.969 1 97.06 143 ALA B CA 1
ATOM 3440 C C . ALA B 1 143 ? 22.109 -15.984 -3.346 1 97.06 143 ALA B C 1
ATOM 3442 O O . ALA B 1 143 ? 23.25 -16.391 -3.17 1 97.06 143 ALA B O 1
ATOM 3443 N N . ALA B 1 144 ? 21.172 -16.719 -3.822 1 97.06 144 ALA B N 1
ATOM 3444 C CA . ALA B 1 144 ? 21.422 -18.094 -4.242 1 97.06 144 ALA B CA 1
ATOM 3445 C C . ALA B 1 144 ? 22.453 -18.141 -5.359 1 97.06 144 ALA B C 1
ATOM 3447 O O . ALA B 1 144 ? 23.406 -18.938 -5.305 1 97.06 144 ALA B O 1
ATOM 3448 N N . ARG B 1 145 ? 22.281 -17.328 -6.328 1 95.56 145 ARG B N 1
ATOM 3449 C CA . ARG B 1 145 ? 23.219 -17.281 -7.441 1 95.56 145 ARG B CA 1
ATOM 3450 C C . ARG B 1 145 ? 24.641 -16.953 -6.961 1 95.56 145 ARG B C 1
ATOM 3452 O O . ARG B 1 145 ? 25.609 -17.484 -7.473 1 95.56 145 ARG B O 1
ATOM 3459 N N . ALA B 1 146 ? 24.734 -16.078 -6.055 1 96.19 146 ALA B N 1
ATOM 3460 C CA . ALA B 1 146 ? 26.016 -15.594 -5.539 1 96.19 146 ALA B CA 1
ATOM 3461 C C . ALA B 1 146 ? 26.812 -16.734 -4.926 1 96.19 146 ALA B C 1
ATOM 3463 O O . ALA B 1 146 ? 28.047 -16.672 -4.848 1 96.19 146 ALA B O 1
ATOM 3464 N N . LEU B 1 147 ? 26.125 -17.781 -4.477 1 96.75 147 LEU B N 1
ATOM 3465 C CA . LEU B 1 147 ? 26.812 -18.922 -3.883 1 96.75 147 LEU B CA 1
ATOM 3466 C C . LEU B 1 147 ? 27.812 -19.531 -4.863 1 96.75 147 LEU B C 1
ATOM 3468 O O . LEU B 1 147 ? 28.844 -20.062 -4.453 1 96.75 147 LEU B O 1
ATOM 3472 N N . LEU B 1 148 ? 27.469 -19.438 -6.137 1 94.75 148 LEU B N 1
ATOM 3473 C CA . LEU B 1 148 ? 28.312 -20.047 -7.168 1 94.75 148 LEU B CA 1
ATOM 3474 C C . LEU B 1 148 ? 29.609 -19.281 -7.332 1 94.75 148 LEU B C 1
ATOM 3476 O O . LEU B 1 148 ? 30.625 -19.844 -7.77 1 94.75 148 LEU B O 1
ATOM 3480 N N . ASP B 1 149 ? 29.625 -18.016 -6.934 1 94.44 149 ASP B N 1
ATOM 3481 C CA . ASP B 1 149 ? 30.781 -17.141 -7.121 1 94.44 149 ASP B CA 1
ATOM 3482 C C . ASP B 1 149 ? 31.453 -16.828 -5.785 1 94.44 149 ASP B C 1
ATOM 3484 O O . ASP B 1 149 ? 32.344 -15.977 -5.723 1 94.44 149 ASP B O 1
ATOM 3488 N N . ASN B 1 150 ? 30.984 -17.359 -4.746 1 94.5 150 ASN B N 1
ATOM 3489 C CA . ASN B 1 150 ? 31.516 -17.125 -3.408 1 94.5 150 ASN B CA 1
ATOM 3490 C C . ASN B 1 150 ? 32.156 -18.391 -2.836 1 94.5 150 ASN B C 1
ATOM 3492 O O . ASN B 1 150 ? 31.984 -19.484 -3.373 1 94.5 150 ASN B O 1
ATOM 3496 N N . PRO B 1 151 ? 33 -18.203 -1.774 1 94.62 151 PRO B N 1
ATOM 3497 C CA . PRO B 1 151 ? 33.594 -19.391 -1.121 1 94.62 151 PRO B CA 1
ATOM 3498 C C . PRO B 1 151 ? 32.531 -20.375 -0.642 1 94.62 151 PRO B C 1
ATOM 3500 O O . PRO B 1 151 ? 31.391 -20 -0.392 1 94.62 151 PRO B O 1
ATOM 3503 N N . PRO B 1 152 ? 32.875 -21.656 -0.498 1 94.5 152 PRO B N 1
ATOM 3504 C CA . PRO B 1 152 ? 31.922 -22.703 -0.146 1 94.5 152 PRO B CA 1
ATOM 3505 C C . PRO B 1 152 ? 31.312 -22.5 1.238 1 94.5 152 PRO B C 1
ATOM 3507 O O . PRO B 1 152 ? 30.266 -23.062 1.54 1 94.5 152 PRO B O 1
ATOM 3510 N N . GLU B 1 153 ? 31.938 -21.719 2.082 1 95.69 153 GLU B N 1
ATOM 3511 C CA . GLU B 1 153 ? 31.453 -21.516 3.445 1 95.69 153 GLU B CA 1
ATOM 3512 C C . GLU B 1 153 ? 30.281 -20.531 3.482 1 95.69 153 GLU B C 1
ATOM 3514 O O . GLU B 1 153 ? 29.875 -20.094 4.559 1 95.69 153 GLU B O 1
ATOM 3519 N N . CYS B 1 154 ? 29.734 -20.188 2.316 1 98.06 154 CYS B N 1
ATOM 3520 C CA . CYS B 1 154 ? 28.609 -19.25 2.236 1 98.06 154 CYS B CA 1
ATOM 3521 C C . CYS B 1 154 ? 27.297 -20 2.07 1 98.06 154 CYS B C 1
ATOM 3523 O O . CYS B 1 154 ? 27.266 -21.094 1.494 1 98.06 154 CYS B O 1
ATOM 3525 N N . ALA B 1 155 ? 26.281 -19.438 2.6 1 98.62 155 ALA B N 1
ATOM 3526 C CA . ALA B 1 155 ? 24.922 -19.938 2.42 1 98.62 155 ALA B CA 1
ATOM 3527 C C . ALA B 1 155 ? 23.984 -18.828 1.964 1 98.62 155 ALA B C 1
ATOM 3529 O O . ALA B 1 155 ? 24.297 -17.641 2.088 1 98.62 155 ALA B O 1
ATOM 3530 N N . ALA B 1 156 ? 22.875 -19.203 1.399 1 98.69 156 ALA B N 1
ATOM 3531 C CA . ALA B 1 156 ? 21.844 -18.266 0.974 1 98.69 156 ALA B CA 1
ATOM 3532 C C . ALA B 1 156 ? 20.484 -18.672 1.532 1 98.69 156 ALA B C 1
ATOM 3534 O O . ALA B 1 156 ? 20.172 -19.859 1.641 1 98.69 156 ALA B O 1
ATOM 3535 N N . ILE B 1 157 ? 19.75 -17.703 1.941 1 98.38 157 ILE B N 1
ATOM 3536 C CA . ILE B 1 157 ? 18.344 -17.922 2.229 1 98.38 157 ILE B CA 1
ATOM 3537 C C . ILE B 1 157 ? 17.5 -17.578 1 1 98.38 157 ILE B C 1
ATOM 3539 O O . ILE B 1 157 ? 17.516 -16.438 0.532 1 98.38 157 ILE B O 1
ATOM 3543 N N . CYS B 1 158 ? 16.781 -18.531 0.484 1 97.69 158 CYS B N 1
ATOM 3544 C CA . CYS B 1 158 ? 16.078 -18.344 -0.776 1 97.69 158 CYS B CA 1
ATOM 3545 C C . CYS B 1 158 ? 14.938 -19.344 -0.921 1 97.69 158 CYS B C 1
ATOM 3547 O O . CYS B 1 158 ? 14.602 -20.047 0.029 1 97.69 158 CYS B O 1
ATOM 3549 N N . SER B 1 159 ? 14.234 -19.25 -2.053 1 96.38 159 SER B N 1
ATOM 3550 C CA . SER B 1 159 ? 13.156 -20.188 -2.357 1 96.38 159 SER B CA 1
ATOM 3551 C C . SER B 1 159 ? 13.711 -21.547 -2.764 1 96.38 159 SER B C 1
ATOM 3553 O O . SER B 1 159 ? 14.867 -21.656 -3.176 1 96.38 159 SER B O 1
ATOM 3555 N N . GLN B 1 160 ? 12.914 -22.594 -2.643 1 94.81 160 GLN B N 1
ATOM 3556 C CA . GLN B 1 160 ? 13.305 -23.969 -2.926 1 94.81 160 GLN B CA 1
ATOM 3557 C C . GLN B 1 160 ? 13.68 -24.141 -4.395 1 94.81 160 GLN B C 1
ATOM 3559 O O . GLN B 1 160 ? 14.578 -24.922 -4.723 1 94.81 160 GLN B O 1
ATOM 3564 N N . ILE B 1 161 ? 13.078 -23.391 -5.293 1 95 161 ILE B N 1
ATOM 3565 C CA . ILE B 1 161 ? 13.266 -23.578 -6.73 1 95 161 ILE B CA 1
ATOM 3566 C C . ILE B 1 161 ? 14.719 -23.281 -7.102 1 95 161 ILE B C 1
ATOM 3568 O O . ILE B 1 161 ? 15.195 -23.703 -8.148 1 95 161 ILE B O 1
ATOM 3572 N N . CYS B 1 162 ? 15.406 -22.531 -6.277 1 95.25 162 CYS B N 1
ATOM 3573 C CA . CYS B 1 162 ? 16.797 -22.172 -6.547 1 95.25 162 CYS B CA 1
ATOM 3574 C C . CYS B 1 162 ? 17.672 -23.406 -6.574 1 95.25 162 CYS B C 1
ATOM 3576 O O . CYS B 1 162 ? 18.672 -23.453 -7.312 1 95.25 162 CYS B O 1
ATOM 3578 N N . ALA B 1 163 ? 17.359 -24.438 -5.801 1 94.06 163 ALA B N 1
ATOM 3579 C CA . ALA B 1 163 ? 18.125 -25.688 -5.785 1 94.06 163 ALA B CA 1
ATOM 3580 C C . ALA B 1 163 ? 18.016 -26.406 -7.121 1 94.06 163 ALA B C 1
ATOM 3582 O O . ALA B 1 163 ? 18.938 -27.125 -7.523 1 94.06 163 ALA B O 1
ATOM 3583 N N . THR B 1 164 ? 16.906 -26.234 -7.785 1 90.38 164 THR B N 1
ATOM 3584 C CA . THR B 1 164 ? 16.688 -26.875 -9.078 1 90.38 164 THR B CA 1
ATOM 3585 C C . THR B 1 164 ? 17.281 -26.031 -10.203 1 90.38 164 THR B C 1
ATOM 3587 O O . THR B 1 164 ? 17.812 -26.578 -11.18 1 90.38 164 THR B O 1
ATOM 3590 N N . LEU B 1 165 ? 17.25 -24.828 -10.047 1 92.12 165 LEU B N 1
ATOM 3591 C CA . LEU B 1 165 ? 17.672 -23.891 -11.086 1 92.12 165 LEU B CA 1
ATOM 3592 C C . LEU B 1 165 ? 19.203 -23.859 -11.195 1 92.12 165 LEU B C 1
ATOM 3594 O O . LEU B 1 165 ? 19.75 -23.781 -12.297 1 92.12 165 LEU B O 1
ATOM 3598 N N . PHE B 1 166 ? 19.828 -23.844 -10.008 1 93.12 166 PHE B N 1
ATOM 3599 C CA . PHE B 1 166 ? 21.281 -23.688 -9.977 1 93.12 166 PHE B CA 1
ATOM 3600 C C . PHE B 1 166 ? 21.953 -25.016 -9.656 1 93.12 166 PHE B C 1
ATOM 3602 O O . PHE B 1 166 ? 21.891 -25.5 -8.523 1 93.12 166 PHE B O 1
ATOM 3609 N N . GLN B 1 167 ? 22.625 -25.438 -10.641 1 92.62 167 GLN B N 1
ATOM 3610 C CA . GLN B 1 167 ? 23.328 -26.703 -10.469 1 92.62 167 GLN B CA 1
ATOM 3611 C C . GLN B 1 167 ? 24.453 -26.578 -9.43 1 92.62 167 GLN B C 1
ATOM 3613 O O . GLN B 1 167 ? 25.156 -25.578 -9.391 1 92.62 167 GLN B O 1
ATOM 3618 N N . GLY B 1 168 ? 24.578 -27.562 -8.594 1 94.88 168 GLY B N 1
ATOM 3619 C CA . GLY B 1 168 ? 25.641 -27.594 -7.605 1 94.88 168 GLY B CA 1
ATOM 3620 C C . GLY B 1 168 ? 25.219 -27.078 -6.242 1 94.88 168 GLY B C 1
ATOM 3621 O O . GLY B 1 168 ? 26 -27.094 -5.289 1 94.88 168 GLY B O 1
ATOM 3622 N N . LEU B 1 169 ? 24.016 -26.609 -6.211 1 97 169 LEU B N 1
ATOM 3623 C CA . LEU B 1 169 ? 23.484 -26.125 -4.938 1 97 169 LEU B CA 1
ATOM 3624 C C . LEU B 1 169 ? 22.5 -27.125 -4.348 1 97 169 LEU B C 1
ATOM 3626 O O . LEU B 1 169 ? 21.953 -27.969 -5.07 1 97 169 LEU B O 1
ATOM 3630 N N . GLU B 1 170 ? 22.375 -27.156 -3.07 1 96.75 170 GLU B N 1
ATOM 3631 C CA . GLU B 1 170 ? 21.406 -28.031 -2.414 1 96.75 170 GLU B CA 1
ATOM 3632 C C . GLU B 1 170 ? 20.797 -27.375 -1.187 1 96.75 170 GLU B C 1
ATOM 3634 O O . GLU B 1 170 ? 21.406 -26.469 -0.593 1 96.75 170 GLU B O 1
ATOM 3639 N N . VAL B 1 171 ? 19.625 -27.766 -0.847 1 97.81 171 VAL B N 1
ATOM 3640 C CA . VAL B 1 171 ? 18.938 -27.266 0.331 1 97.81 171 VAL B CA 1
ATOM 3641 C C . VAL B 1 171 ? 19.438 -27.984 1.579 1 97.81 171 VAL B C 1
ATOM 3643 O O . VAL B 1 171 ? 19.344 -29.219 1.673 1 97.81 171 VAL B O 1
ATOM 3646 N N . LEU B 1 172 ? 19.938 -27.234 2.502 1 97.69 172 LEU B N 1
ATOM 3647 C CA . LEU B 1 172 ? 20.359 -27.812 3.773 1 97.69 172 LEU B CA 1
ATOM 3648 C C . LEU B 1 172 ? 19.188 -27.875 4.75 1 97.69 172 LEU B C 1
ATOM 3650 O O . LEU B 1 172 ? 19.031 -28.859 5.48 1 97.69 172 LEU B O 1
ATOM 3654 N N . HIS B 1 173 ? 18.422 -26.844 4.793 1 97.25 173 HIS B N 1
ATOM 3655 C CA . HIS B 1 173 ? 17.219 -26.75 5.633 1 97.25 173 HIS B CA 1
ATOM 3656 C C . HIS B 1 173 ? 16.094 -26.047 4.902 1 97.25 173 HIS B C 1
ATOM 3658 O O . HIS B 1 173 ? 16.312 -25.094 4.16 1 97.25 173 HIS B O 1
ATOM 3664 N N . GLN B 1 174 ? 14.93 -26.562 5.129 1 96 174 GLN B N 1
ATOM 3665 C CA . GLN B 1 174 ? 13.719 -25.953 4.574 1 96 174 GLN B CA 1
ATOM 3666 C C . GLN B 1 174 ? 12.812 -25.422 5.68 1 96 174 GLN B C 1
ATOM 3668 O O . GLN B 1 174 ? 12.727 -26 6.758 1 96 174 GLN B O 1
ATOM 3673 N N . GLY B 1 175 ? 12.164 -24.297 5.391 1 95.75 175 GLY B N 1
ATOM 3674 C CA . GLY B 1 175 ? 11.203 -23.75 6.332 1 95.75 175 GLY B CA 1
ATOM 3675 C C . GLY B 1 175 ? 11.852 -23.141 7.562 1 95.75 175 GLY B C 1
ATOM 3676 O O . GLY B 1 175 ? 11.445 -23.438 8.688 1 95.75 175 GLY B O 1
ATOM 3677 N N . ILE B 1 176 ? 12.836 -22.344 7.328 1 96.06 176 ILE B N 1
ATOM 3678 C CA . ILE B 1 176 ? 13.633 -21.875 8.461 1 96.06 176 ILE B CA 1
ATOM 3679 C C . ILE B 1 176 ? 13.078 -20.547 8.969 1 96.06 176 ILE B C 1
ATOM 3681 O O . ILE B 1 176 ? 13.625 -19.969 9.906 1 96.06 176 ILE B O 1
ATOM 3685 N N . GLN B 1 177 ? 12.023 -20 8.305 1 94.06 177 GLN B N 1
ATOM 3686 C CA . GLN B 1 177 ? 11.43 -18.75 8.758 1 94.06 177 GLN B CA 1
ATOM 3687 C C . GLN B 1 177 ? 10.688 -18.938 10.086 1 94.06 177 GLN B C 1
ATOM 3689 O O . GLN B 1 177 ? 10.258 -20.031 10.406 1 94.06 177 GLN B O 1
ATOM 3694 N N . GLY B 1 178 ? 10.602 -17.859 10.836 1 88.44 178 GLY B N 1
ATOM 3695 C CA . GLY B 1 178 ? 9.883 -17.891 12.094 1 88.44 178 GLY B CA 1
ATOM 3696 C C . GLY B 1 178 ? 8.383 -18.047 11.922 1 88.44 178 GLY B C 1
ATOM 3697 O O . GLY B 1 178 ? 7.762 -18.891 12.578 1 88.44 178 GLY B O 1
ATOM 3698 N N . GLU B 1 179 ? 7.848 -17.25 11.047 1 82.88 179 GLU B N 1
ATOM 3699 C CA . GLU B 1 179 ? 6.418 -17.312 10.758 1 82.88 179 GLU B CA 1
ATOM 3700 C C . GLU B 1 179 ? 6.098 -18.422 9.766 1 82.88 179 GLU B C 1
ATOM 3702 O O . GLU B 1 179 ? 6.68 -18.484 8.688 1 82.88 179 GLU B O 1
ATOM 3707 N N . THR B 1 180 ? 5.117 -19.297 10.133 1 82.75 180 THR B N 1
ATOM 3708 C CA . THR B 1 180 ? 4.855 -20.469 9.305 1 82.75 180 THR B CA 1
ATOM 3709 C C . THR B 1 180 ? 3.609 -20.25 8.453 1 82.75 180 THR B C 1
ATOM 3711 O O . THR B 1 180 ? 3.314 -21.062 7.57 1 82.75 180 THR B O 1
ATOM 3714 N N . MET B 1 181 ? 2.947 -19.266 8.625 1 87.25 181 MET B N 1
ATOM 3715 C CA . MET B 1 181 ? 1.729 -19.031 7.855 1 87.25 181 MET B CA 1
ATOM 3716 C C . MET B 1 181 ? 1.887 -17.812 6.938 1 87.25 181 MET B C 1
ATOM 3718 O O . MET B 1 181 ? 1.014 -16.953 6.891 1 87.25 181 MET B O 1
ATOM 3722 N N . ASN B 1 182 ? 2.98 -17.781 6.27 1 91 182 ASN B N 1
ATOM 3723 C CA . ASN B 1 182 ? 3.25 -16.75 5.277 1 91 182 ASN B CA 1
ATOM 3724 C C . ASN B 1 182 ? 2.982 -17.25 3.859 1 91 182 ASN B C 1
ATOM 3726 O O . ASN B 1 182 ? 3.637 -18.188 3.391 1 91 182 ASN B O 1
ATOM 3730 N N . PHE B 1 183 ? 1.979 -16.641 3.221 1 94.94 183 PHE B N 1
ATOM 3731 C CA . PHE B 1 183 ? 1.575 -17.031 1.875 1 94.94 183 PHE B CA 1
ATOM 3732 C C . PHE B 1 183 ? 1.537 -15.82 0.948 1 94.94 183 PHE B C 1
ATOM 3734 O O . PHE B 1 183 ? 1.236 -14.711 1.384 1 94.94 183 PHE B O 1
ATOM 3741 N N . THR B 1 184 ? 1.889 -16.078 -0.283 1 96.19 184 THR B N 1
ATOM 3742 C CA . THR B 1 184 ? 1.679 -15.07 -1.312 1 96.19 184 THR B CA 1
ATOM 3743 C C . THR B 1 184 ? 0.764 -15.602 -2.412 1 96.19 184 THR B C 1
ATOM 3745 O O . THR B 1 184 ? 0.903 -16.75 -2.846 1 96.19 184 THR B O 1
ATOM 3748 N N . ARG B 1 185 ? -0.235 -14.844 -2.713 1 97.38 185 ARG B N 1
ATOM 3749 C CA . ARG B 1 185 ? -1.101 -15.102 -3.857 1 97.38 185 ARG B CA 1
ATOM 3750 C C . ARG B 1 185 ? -0.594 -14.383 -5.102 1 97.38 185 ARG B C 1
ATOM 3752 O O . ARG B 1 185 ? -0.203 -13.211 -5.035 1 97.38 185 ARG B O 1
ATOM 3759 N N . PHE B 1 186 ? -0.522 -15.094 -6.23 1 98.25 186 PHE B N 1
ATOM 3760 C CA . PHE B 1 186 ? -0.077 -14.539 -7.504 1 98.25 186 PHE B CA 1
ATOM 3761 C C . PHE B 1 186 ? -1.194 -14.602 -8.539 1 98.25 186 PHE B C 1
ATOM 3763 O O . PHE B 1 186 ? -1.96 -15.562 -8.578 1 98.25 186 PHE B O 1
ATOM 3770 N N . TYR B 1 187 ? -1.28 -13.57 -9.391 1 97.88 187 TYR B N 1
ATOM 3771 C CA . TYR B 1 187 ? -2.182 -13.609 -10.531 1 97.88 187 TYR B CA 1
ATOM 3772 C C . TYR B 1 187 ? -1.52 -14.281 -11.727 1 97.88 187 TYR B C 1
ATOM 3774 O O . TYR B 1 187 ? -0.338 -14.062 -12 1 97.88 187 TYR B O 1
ATOM 3782 N N . VAL B 1 188 ? -2.24 -15.109 -12.359 1 97.31 188 VAL B N 1
ATOM 3783 C CA . VAL B 1 188 ? -1.927 -15.492 -13.734 1 97.31 188 VAL B CA 1
ATOM 3784 C C . VAL B 1 188 ? -2.639 -14.562 -14.711 1 97.31 188 VAL B C 1
ATOM 3786 O O . VAL B 1 188 ? -3.869 -14.555 -14.789 1 97.31 188 VAL B O 1
ATOM 3789 N N . VAL B 1 189 ? -1.829 -13.789 -15.422 1 97.44 189 VAL B N 1
ATOM 3790 C CA . VAL B 1 189 ? -2.41 -12.781 -16.312 1 97.44 189 VAL B CA 1
ATOM 3791 C C . VAL B 1 189 ? -2.211 -13.203 -17.766 1 97.44 189 VAL B C 1
ATOM 3793 O O . VAL B 1 189 ? -1.128 -13.648 -18.141 1 97.44 189 VAL B O 1
ATOM 3796 N N . ALA B 1 190 ? -3.279 -13.141 -18.516 1 96.62 190 ALA B N 1
ATOM 3797 C CA . ALA B 1 190 ? -3.238 -13.422 -19.953 1 96.62 190 ALA B CA 1
ATOM 3798 C C . ALA B 1 190 ? -3.209 -12.133 -20.766 1 96.62 190 ALA B C 1
ATOM 3800 O O . ALA B 1 190 ? -3.604 -11.07 -20.281 1 96.62 190 ALA B O 1
ATOM 3801 N N . HIS B 1 191 ? -2.781 -12.273 -21.938 1 95.69 191 HIS B N 1
ATOM 3802 C CA . HIS B 1 191 ? -2.734 -11.141 -22.844 1 95.69 191 HIS B CA 1
ATOM 3803 C C . HIS B 1 191 ? -4.121 -10.531 -23.047 1 95.69 191 HIS B C 1
ATOM 3805 O O . HIS B 1 191 ? -4.254 -9.305 -23.156 1 95.69 191 HIS B O 1
ATOM 3811 N N . SER B 1 192 ? -5.074 -11.305 -23.109 1 93.19 192 SER B N 1
ATOM 3812 C CA . SER B 1 192 ? -6.449 -10.844 -23.25 1 93.19 192 SER B CA 1
ATOM 3813 C C . SER B 1 192 ? -7.441 -11.852 -22.688 1 93.19 192 SER B C 1
ATOM 3815 O O . SER B 1 192 ? -7.062 -12.977 -22.344 1 93.19 192 SER B O 1
ATOM 3817 N N . ARG B 1 193 ? -8.633 -11.406 -22.609 1 91 193 ARG B N 1
ATOM 3818 C CA . ARG B 1 193 ? -9.727 -12.25 -22.125 1 91 193 ARG B CA 1
ATOM 3819 C C . ARG B 1 193 ? -9.922 -13.469 -23.016 1 91 193 ARG B C 1
ATOM 3821 O O . ARG B 1 193 ? -10.391 -14.508 -22.562 1 91 193 ARG B O 1
ATOM 3828 N N . GLU B 1 194 ? -9.523 -13.367 -24.281 1 89.5 194 GLU B N 1
ATOM 3829 C CA . GLU B 1 194 ? -9.75 -14.406 -25.297 1 89.5 194 GLU B CA 1
ATOM 3830 C C . GLU B 1 194 ? -8.57 -15.359 -25.375 1 89.5 194 GLU B C 1
ATOM 3832 O O . GLU B 1 194 ? -8.625 -16.359 -26.094 1 89.5 194 GLU B O 1
ATOM 3837 N N . THR B 1 195 ? -7.547 -15.039 -24.578 1 90.56 195 THR B N 1
ATOM 3838 C CA . THR B 1 195 ? -6.363 -15.883 -24.641 1 90.56 195 THR B CA 1
ATOM 3839 C C . THR B 1 195 ? -6.699 -17.312 -24.219 1 90.56 195 THR B C 1
ATOM 3841 O O . THR B 1 195 ? -7.367 -17.516 -23.203 1 90.56 195 THR B O 1
ATOM 3844 N N . VAL B 1 196 ? -6.266 -18.266 -25.016 1 84.69 196 VAL B N 1
ATOM 3845 C CA . VAL B 1 196 ? -6.496 -19.672 -24.703 1 84.69 196 VAL B CA 1
ATOM 3846 C C . VAL B 1 196 ? -5.523 -20.125 -23.609 1 84.69 196 VAL B C 1
ATOM 3848 O O . VAL B 1 196 ? -4.305 -20.016 -23.766 1 84.69 196 VAL B O 1
ATOM 3851 N N . MET B 1 197 ? -6.102 -20.656 -22.594 1 87.81 197 MET B N 1
ATOM 3852 C CA . MET B 1 197 ? -5.277 -21.109 -21.484 1 87.81 197 MET B CA 1
ATOM 3853 C C . MET B 1 197 ? -4.801 -22.547 -21.719 1 87.81 197 MET B C 1
ATOM 3855 O O . MET B 1 197 ? -5.582 -23.406 -22.109 1 87.81 197 MET B O 1
ATOM 3859 N N . PRO B 1 198 ? -3.559 -22.828 -21.641 1 81.44 198 PRO B N 1
ATOM 3860 C CA . PRO B 1 198 ? -3.041 -24.172 -21.922 1 81.44 198 PRO B CA 1
ATOM 3861 C C . PRO B 1 198 ? -3.641 -25.234 -21.016 1 81.44 198 PRO B C 1
ATOM 3863 O O . PRO B 1 198 ? -3.879 -26.375 -21.453 1 81.44 198 PRO B O 1
ATOM 3866 N N . PHE B 1 199 ? -3.66 -25.141 -19.703 1 72.12 199 PHE B N 1
ATOM 3867 C CA . PHE B 1 199 ? -4.203 -26.156 -18.797 1 72.12 199 PHE B CA 1
ATOM 3868 C C . PHE B 1 199 ? -5.445 -25.641 -18.094 1 72.12 199 PHE B C 1
ATOM 3870 O O . PHE B 1 199 ? -5.535 -24.453 -17.766 1 72.12 199 PHE B O 1
ATOM 3877 N N . ARG B 1 200 ? -6.539 -26.422 -18.547 1 63.47 200 ARG B N 1
ATOM 3878 C CA . ARG B 1 200 ? -7.746 -25.984 -17.859 1 63.47 200 ARG B CA 1
ATOM 3879 C C . ARG B 1 200 ? -7.629 -26.203 -16.359 1 63.47 200 ARG B C 1
ATOM 3881 O O . ARG B 1 200 ? -7.348 -27.312 -15.898 1 63.47 200 ARG B O 1
ATOM 3888 N N . HIS B 1 201 ? -7.406 -25.25 -15.664 1 70.81 201 HIS B N 1
ATOM 3889 C CA . HIS B 1 201 ? -7.457 -25.266 -14.203 1 70.81 201 HIS B CA 1
ATOM 3890 C C . HIS B 1 201 ? -8.898 -25.203 -13.703 1 70.81 201 HIS B C 1
ATOM 3892 O O . HIS B 1 201 ? -9.773 -24.656 -14.383 1 70.81 201 HIS B O 1
ATOM 3898 N N . PRO B 1 202 ? -9.109 -26 -12.648 1 74.62 202 PRO B N 1
ATOM 3899 C CA . PRO B 1 202 ? -10.453 -25.906 -12.086 1 74.62 202 PRO B CA 1
ATOM 3900 C C . PRO B 1 202 ? -10.891 -24.453 -11.836 1 74.62 202 PRO B C 1
ATOM 3902 O O . PRO B 1 202 ? -10.062 -23.609 -11.5 1 74.62 202 PRO B O 1
ATOM 3905 N N . LEU B 1 203 ? -12.125 -24.344 -12.219 1 78.25 203 LEU B N 1
ATOM 3906 C CA . LEU B 1 203 ? -12.719 -23.031 -12.016 1 78.25 203 LEU B CA 1
ATOM 3907 C C . LEU B 1 203 ? -12.805 -22.688 -10.531 1 78.25 203 LEU B C 1
ATOM 3909 O O . LEU B 1 203 ? -13.383 -23.453 -9.75 1 78.25 203 LEU B O 1
ATOM 3913 N N . ASP B 1 204 ? -12.203 -21.578 -10.172 1 84.44 204 ASP B N 1
ATOM 3914 C CA . ASP B 1 204 ? -12.258 -21.109 -8.789 1 84.44 204 ASP B CA 1
ATOM 3915 C C . ASP B 1 204 ? -13.5 -20.266 -8.555 1 84.44 204 ASP B C 1
ATOM 3917 O O . ASP B 1 204 ? -13.898 -20.031 -7.414 1 84.44 204 ASP B O 1
ATOM 3921 N N . ARG B 1 205 ? -14.164 -19.828 -9.68 1 91.44 205 ARG B N 1
ATOM 3922 C CA . ARG B 1 205 ? -15.312 -18.938 -9.664 1 91.44 205 ARG B CA 1
ATOM 3923 C C . ARG B 1 205 ? -14.984 -17.625 -8.945 1 91.44 205 ARG B C 1
ATOM 3925 O O . ARG B 1 205 ? -15.703 -17.219 -8.039 1 91.44 205 ARG B O 1
ATOM 3932 N N . LYS B 1 206 ? -13.93 -17.125 -9.367 1 94.88 206 LYS B N 1
ATOM 3933 C CA . LYS B 1 206 ? -13.469 -15.828 -8.867 1 94.88 206 LYS B CA 1
ATOM 3934 C C . LYS B 1 206 ? -13.344 -14.812 -9.992 1 94.88 206 LYS B C 1
ATOM 3936 O O . LYS B 1 206 ? -13.242 -15.188 -11.164 1 94.88 206 LYS B O 1
ATOM 3941 N N . ALA B 1 207 ? -13.438 -13.586 -9.672 1 97.19 207 ALA B N 1
ATOM 3942 C CA . ALA B 1 207 ? -13.242 -12.508 -10.633 1 97.19 207 ALA B CA 1
ATOM 3943 C C . ALA B 1 207 ? -12.695 -11.258 -9.945 1 97.19 207 ALA B C 1
ATOM 3945 O O . ALA B 1 207 ? -12.727 -11.148 -8.719 1 97.19 207 ALA B O 1
ATOM 3946 N N . LEU B 1 208 ? -12.055 -10.484 -10.703 1 97.94 208 LEU B N 1
ATOM 3947 C CA . LEU B 1 208 ? -11.555 -9.18 -10.281 1 97.94 208 LEU B CA 1
ATOM 3948 C C . LEU B 1 208 ? -12.219 -8.062 -11.07 1 97.94 208 LEU B C 1
ATOM 3950 O O . LEU B 1 208 ? -12.242 -8.094 -12.297 1 97.94 208 LEU B O 1
ATOM 3954 N N . VAL B 1 209 ? -12.805 -7.094 -10.383 1 97.75 209 VAL B N 1
ATOM 3955 C CA . VAL B 1 209 ? -13.398 -5.945 -11.055 1 97.75 209 VAL B CA 1
ATOM 3956 C C . VAL B 1 209 ? -12.805 -4.652 -10.5 1 97.75 209 VAL B C 1
ATOM 3958 O O . VAL B 1 209 ? -12.32 -4.625 -9.367 1 97.75 209 VAL B O 1
ATOM 3961 N N . ARG B 1 210 ? -12.711 -3.689 -11.242 1 96.94 210 ARG B N 1
ATOM 3962 C CA . ARG B 1 210 ? -12.312 -2.342 -10.852 1 96.94 210 ARG B CA 1
ATOM 3963 C C . ARG B 1 210 ? -13.492 -1.38 -10.914 1 96.94 210 ARG B C 1
ATOM 3965 O O . ARG B 1 210 ? -14.156 -1.27 -11.953 1 96.94 210 ARG B O 1
ATOM 3972 N N . ILE B 1 211 ? -13.836 -0.71 -9.82 1 95.56 211 ILE B N 1
ATOM 3973 C CA . ILE B 1 211 ? -14.953 0.223 -9.734 1 95.56 211 ILE B CA 1
ATOM 3974 C C . ILE B 1 211 ? -14.438 1.622 -9.414 1 95.56 211 ILE B C 1
ATOM 3976 O O . ILE B 1 211 ? -13.641 1.799 -8.484 1 95.56 211 ILE B O 1
ATOM 3980 N N . SER B 1 212 ? -14.812 2.598 -10.172 1 91.56 212 SER B N 1
ATOM 3981 C CA . SER B 1 212 ? -14.453 3.979 -9.867 1 91.56 212 SER B CA 1
ATOM 3982 C C . SER B 1 212 ? -15.242 4.496 -8.664 1 91.56 212 SER B C 1
ATOM 3984 O O . SER B 1 212 ? -16.453 4.273 -8.57 1 91.56 212 SER B O 1
ATOM 3986 N N . ALA B 1 213 ? -14.469 5.102 -7.777 1 83.06 213 ALA B N 1
ATOM 3987 C CA . ALA B 1 213 ? -15.164 5.719 -6.652 1 83.06 213 ALA B CA 1
ATOM 3988 C C . ALA B 1 213 ? -16.141 6.789 -7.133 1 83.06 213 ALA B C 1
ATOM 3990 O O . ALA B 1 213 ? -15.82 7.578 -8.023 1 83.06 213 ALA B O 1
ATOM 3991 N N . PRO B 1 214 ? -17.344 6.676 -6.531 1 76.25 214 PRO B N 1
ATOM 3992 C CA . PRO B 1 214 ? -18.297 7.711 -6.938 1 76.25 214 PRO B CA 1
ATOM 3993 C C . PRO B 1 214 ? -17.859 9.117 -6.539 1 76.25 214 PRO B C 1
ATOM 3995 O O . PRO B 1 214 ? -17.125 9.281 -5.562 1 76.25 214 PRO B O 1
ATOM 3998 N N . LYS B 1 215 ? -18.125 10.016 -7.477 1 63.34 215 LYS B N 1
ATOM 3999 C CA . LYS B 1 215 ? -17.828 11.414 -7.172 1 63.34 215 LYS B CA 1
ATOM 4000 C C . LYS B 1 215 ? -18.734 11.938 -6.059 1 63.34 215 LYS B C 1
ATOM 4002 O O . LYS B 1 215 ? -19.906 11.547 -5.969 1 63.34 215 LYS B O 1
ATOM 4007 N N . TRP B 1 216 ? -18.094 12.375 -4.91 1 57.59 216 TRP B N 1
ATOM 4008 C CA . TRP B 1 216 ? -18.953 13.008 -3.904 1 57.59 216 TRP B CA 1
ATOM 4009 C C . TRP B 1 216 ? -19.906 14.008 -4.547 1 57.59 216 TRP B C 1
ATOM 4011 O O . TRP B 1 216 ? -19.5 14.773 -5.426 1 57.59 216 TRP B O 1
ATOM 4021 N N . PRO B 1 217 ? -21.219 13.672 -4.441 1 50.12 217 PRO B N 1
ATOM 4022 C CA . PRO B 1 217 ? -22.109 14.648 -5.062 1 50.12 217 PRO B CA 1
ATOM 4023 C C . PRO B 1 217 ? -21.766 16.094 -4.711 1 50.12 217 PRO B C 1
ATOM 4025 O O . PRO B 1 217 ? -21.297 16.359 -3.602 1 50.12 217 PRO B O 1
ATOM 4028 N N . SER B 1 218 ? -21.297 16.922 -5.652 1 46 218 SER B N 1
ATOM 4029 C CA . SER B 1 218 ? -21.141 18.344 -5.414 1 46 218 SER B CA 1
ATOM 4030 C C . SER B 1 218 ? -22.359 18.922 -4.707 1 46 218 SER B C 1
ATOM 4032 O O . SER B 1 218 ? -22.281 19.969 -4.055 1 46 218 SER B O 1
ATOM 4034 N N . LYS B 1 219 ? -23.562 18.484 -5.086 1 43.91 219 LYS B N 1
ATOM 4035 C CA . LYS B 1 219 ? -24.797 19 -4.512 1 43.91 219 LYS B CA 1
ATOM 4036 C C . LYS B 1 219 ? -25.469 17.984 -3.596 1 43.91 219 LYS B C 1
ATOM 4038 O O . LYS B 1 219 ? -25.375 16.781 -3.84 1 43.91 219 LYS B O 1
ATOM 4043 N N . PRO B 1 220 ? -25.938 18.453 -2.385 1 44.84 220 PRO B N 1
ATOM 4044 C CA . PRO B 1 220 ? -26.641 17.672 -1.354 1 44.84 220 PRO B CA 1
ATOM 4045 C C . PRO B 1 220 ? -27.625 16.656 -1.938 1 44.84 220 PRO B C 1
ATOM 4047 O O . PRO B 1 220 ? -27.938 15.656 -1.298 1 44.84 220 PRO B O 1
ATOM 4050 N N . SER B 1 221 ? -28.203 17.078 -2.965 1 42.69 221 SER B N 1
ATOM 4051 C CA . SER B 1 221 ? -29.406 16.359 -3.371 1 42.69 221 SER B CA 1
ATOM 4052 C C . SER B 1 221 ? -29.047 15.023 -4.023 1 42.69 221 SER B C 1
ATOM 4054 O O . SER B 1 221 ? -29.922 14.172 -4.207 1 42.69 221 SER B O 1
ATOM 4056 N N . SER B 1 222 ? -28.062 14.984 -4.672 1 42.66 222 SER B N 1
ATOM 4057 C CA . SER B 1 222 ? -27.844 13.734 -5.406 1 42.66 222 SER B CA 1
ATOM 4058 C C . SER B 1 222 ? -27.188 12.68 -4.523 1 42.66 222 SER B C 1
ATOM 4060 O O . SER B 1 222 ? -26.172 12.953 -3.873 1 42.66 222 SER B O 1
ATOM 4062 N N . THR B 1 223 ? -27.984 11.922 -3.994 1 44.88 223 THR B N 1
ATOM 4063 C CA . THR B 1 223 ? -27.484 10.859 -3.125 1 44.88 223 THR B CA 1
ATOM 4064 C C . THR B 1 223 ? -26.234 10.219 -3.719 1 44.88 223 THR B C 1
ATOM 4066 O O . THR B 1 223 ? -26.281 9.594 -4.777 1 44.88 223 THR B O 1
ATOM 4069 N N . PRO B 1 224 ? -25.078 10.938 -3.67 1 49.47 224 PRO B N 1
ATOM 4070 C CA . PRO B 1 224 ? -23.922 10.227 -4.207 1 49.47 224 PRO B CA 1
ATOM 4071 C C . PRO B 1 224 ? -24 8.719 -3.979 1 49.47 224 PRO B C 1
ATOM 4073 O O . PRO B 1 224 ? -24.422 8.273 -2.912 1 49.47 224 PRO B O 1
ATOM 4076 N N . ARG B 1 225 ? -24.172 7.938 -5.102 1 58.03 225 ARG B N 1
ATOM 4077 C CA . ARG B 1 225 ? -24.141 6.488 -4.93 1 58.03 225 ARG B CA 1
ATOM 4078 C C . ARG B 1 225 ? -22.875 6.043 -4.215 1 58.03 225 ARG B C 1
ATOM 4080 O O . ARG B 1 225 ? -21.766 6.281 -4.699 1 58.03 225 ARG B O 1
ATOM 4087 N N . SER B 1 226 ? -23 5.695 -2.922 1 83.81 226 SER B N 1
ATOM 4088 C CA . SER B 1 226 ? -21.906 5.289 -2.047 1 83.81 226 SER B CA 1
ATOM 4089 C C . SER B 1 226 ? -21.219 4.023 -2.562 1 83.81 226 SER B C 1
ATOM 4091 O O . SER B 1 226 ? -21.812 3.252 -3.316 1 83.81 226 SER B O 1
ATOM 4093 N N . ILE B 1 227 ? -19.922 3.961 -2.604 1 91.44 227 ILE B N 1
ATOM 4094 C CA . ILE B 1 227 ? -19.172 2.758 -2.951 1 91.44 227 ILE B CA 1
ATOM 4095 C C . ILE B 1 227 ? -19.875 1.53 -2.367 1 91.44 227 ILE B C 1
ATOM 4097 O O . ILE B 1 227 ? -19.875 0.46 -2.979 1 91.44 227 ILE B O 1
ATOM 4101 N N . VAL B 1 228 ? -20.609 1.714 -1.294 1 92.5 228 VAL B N 1
ATOM 4102 C CA . VAL B 1 228 ? -21.297 0.61 -0.64 1 92.5 228 VAL B CA 1
ATOM 4103 C C . VAL B 1 228 ? -22.484 0.158 -1.501 1 92.5 228 VAL B C 1
ATOM 4105 O O . VAL B 1 228 ? -22.703 -1.042 -1.68 1 92.5 228 VAL B O 1
ATOM 4108 N N . GLN B 1 229 ? -23.156 1.102 -2.066 1 92.06 229 GLN B N 1
ATOM 4109 C CA . GLN B 1 229 ? -24.281 0.774 -2.936 1 92.06 229 GLN B CA 1
ATOM 4110 C C . GLN B 1 229 ? -23.812 0.044 -4.191 1 92.06 229 GLN B C 1
ATOM 4112 O O . GLN B 1 229 ? -24.453 -0.901 -4.645 1 92.06 229 GLN B O 1
ATOM 4117 N N . LEU B 1 230 ? -22.781 0.546 -4.754 1 94.38 230 LEU B N 1
ATOM 4118 C CA . LEU B 1 230 ? -22.234 -0.096 -5.945 1 94.38 230 LEU B CA 1
ATOM 4119 C C . LEU B 1 230 ? -21.797 -1.524 -5.641 1 94.38 230 LEU B C 1
ATOM 4121 O O . LEU B 1 230 ? -22.078 -2.445 -6.41 1 94.38 230 LEU B O 1
ATOM 4125 N N . LEU B 1 231 ? -21.125 -1.734 -4.516 1 95.19 231 LEU B N 1
ATOM 4126 C CA . LEU B 1 231 ? -20.688 -3.066 -4.113 1 95.19 231 LEU B CA 1
ATOM 4127 C C . LEU B 1 231 ? -21.891 -3.988 -3.895 1 95.19 231 LEU B C 1
ATOM 4129 O O . LEU B 1 231 ? -21.844 -5.16 -4.281 1 95.19 231 LEU B O 1
ATOM 4133 N N . ASP B 1 232 ? -22.875 -3.451 -3.312 1 92.88 232 ASP B N 1
ATOM 4134 C CA . ASP B 1 232 ? -24.078 -4.227 -3.057 1 92.88 232 ASP B CA 1
ATOM 4135 C C . ASP B 1 232 ? -24.75 -4.648 -4.363 1 92.88 232 ASP B C 1
ATOM 4137 O O . ASP B 1 232 ? -25.312 -5.742 -4.453 1 92.88 232 ASP B O 1
ATOM 4141 N N . SER B 1 233 ? -24.672 -3.826 -5.332 1 94.31 233 SER B N 1
ATOM 4142 C CA . SER B 1 233 ? -25.344 -4.086 -6.602 1 94.31 233 SER B CA 1
ATOM 4143 C C . SER B 1 233 ? -24.672 -5.223 -7.363 1 94.31 233 SER B C 1
ATOM 4145 O O . SER B 1 233 ? -25.234 -5.773 -8.305 1 94.31 233 SER B O 1
ATOM 4147 N N . LEU B 1 234 ? -23.469 -5.555 -7.027 1 95.5 234 LEU B N 1
ATOM 4148 C CA . LEU B 1 234 ? -22.781 -6.672 -7.668 1 95.5 234 LEU B CA 1
ATOM 4149 C C . LEU B 1 234 ? -23.547 -7.973 -7.457 1 95.5 234 LEU B C 1
ATOM 4151 O O . LEU B 1 234 ? -23.609 -8.82 -8.352 1 95.5 234 LEU B O 1
ATOM 4155 N N . ARG B 1 235 ? -24.156 -8.18 -6.301 1 93.06 235 ARG B N 1
ATOM 4156 C CA . ARG B 1 235 ? -24.875 -9.383 -5.898 1 93.06 235 ARG B CA 1
ATOM 4157 C C . ARG B 1 235 ? -23.984 -10.609 -5.977 1 93.06 235 ARG B C 1
ATOM 4159 O O . ARG B 1 235 ? -24.406 -11.672 -6.434 1 93.06 235 ARG B O 1
ATOM 4166 N N . LEU B 1 236 ? -22.781 -10.445 -5.789 1 93.06 236 LEU B N 1
ATOM 4167 C CA . LEU B 1 236 ? -21.75 -11.461 -5.652 1 93.06 236 LEU B CA 1
ATOM 4168 C C . LEU B 1 236 ? -21.016 -11.328 -4.316 1 93.06 236 LEU B C 1
ATOM 4170 O O . LEU B 1 236 ? -21.078 -10.273 -3.682 1 93.06 236 LEU B O 1
ATOM 4174 N N . ASP B 1 237 ? -20.438 -12.406 -3.885 1 90.62 237 ASP B N 1
ATOM 4175 C CA . ASP B 1 237 ? -19.672 -12.344 -2.641 1 90.62 237 ASP B CA 1
ATOM 4176 C C . ASP B 1 237 ? -18.359 -11.602 -2.84 1 90.62 237 ASP B C 1
ATOM 4178 O O . ASP B 1 237 ? -17.547 -11.992 -3.682 1 90.62 237 ASP B O 1
ATOM 4182 N N . VAL B 1 238 ? -18.203 -10.586 -2.049 1 93.31 238 VAL B N 1
ATOM 4183 C CA . VAL B 1 238 ? -16.984 -9.789 -2.135 1 93.31 238 VAL B CA 1
ATOM 4184 C C . VAL B 1 238 ? -15.906 -10.414 -1.25 1 93.31 238 VAL B C 1
ATOM 4186 O O . VAL B 1 238 ? -16.109 -10.609 -0.051 1 93.31 238 VAL B O 1
ATOM 4189 N N . THR B 1 239 ? -14.734 -10.711 -1.814 1 92.12 239 THR B N 1
ATOM 4190 C CA . THR B 1 239 ? -13.672 -11.383 -1.071 1 92.12 239 THR B CA 1
ATOM 4191 C C . THR B 1 239 ? -12.656 -10.375 -0.557 1 92.12 239 THR B C 1
ATOM 4193 O O . THR B 1 239 ? -12.016 -10.594 0.477 1 92.12 239 THR B O 1
ATOM 4196 N N . PHE B 1 240 ? -12.422 -9.32 -1.236 1 94.44 240 PHE B N 1
ATOM 4197 C CA . PHE B 1 240 ? -11.555 -8.25 -0.766 1 94.44 240 PHE B CA 1
ATOM 4198 C C . PHE B 1 240 ? -11.859 -6.945 -1.495 1 94.44 240 PHE B C 1
ATOM 4200 O O . PHE B 1 240 ? -12.469 -6.953 -2.566 1 94.44 240 PHE B O 1
ATOM 4207 N N . ILE B 1 241 ? -11.508 -5.84 -0.933 1 96.44 241 ILE B N 1
ATOM 4208 C CA . ILE B 1 241 ? -11.609 -4.496 -1.494 1 96.44 241 ILE B CA 1
ATOM 4209 C C . ILE B 1 241 ? -10.281 -3.76 -1.31 1 96.44 241 ILE B C 1
ATOM 4211 O O . ILE B 1 241 ? -9.82 -3.576 -0.182 1 96.44 241 ILE B O 1
ATOM 4215 N N . ASP B 1 242 ? -9.641 -3.428 -2.371 1 97.12 242 ASP B N 1
ATOM 4216 C CA . ASP B 1 242 ? -8.445 -2.592 -2.348 1 97.12 242 ASP B CA 1
ATOM 4217 C C . ASP B 1 242 ? -8.695 -1.251 -3.031 1 97.12 242 ASP B C 1
ATOM 4219 O O . ASP B 1 242 ? -9.57 -1.142 -3.893 1 97.12 242 ASP B O 1
ATOM 4223 N N . ARG B 1 243 ? -7.926 -0.242 -2.662 1 96.12 243 ARG B N 1
ATOM 4224 C CA . ARG B 1 243 ? -8.133 1.107 -3.178 1 96.12 243 ARG B CA 1
ATOM 4225 C C . ARG B 1 243 ? -6.82 1.716 -3.664 1 96.12 243 ARG B C 1
ATOM 4227 O O . ARG B 1 243 ? -5.777 1.541 -3.029 1 96.12 243 ARG B O 1
ATOM 4234 N N . ARG B 1 244 ? -6.863 2.369 -4.766 1 95.81 244 ARG B N 1
ATO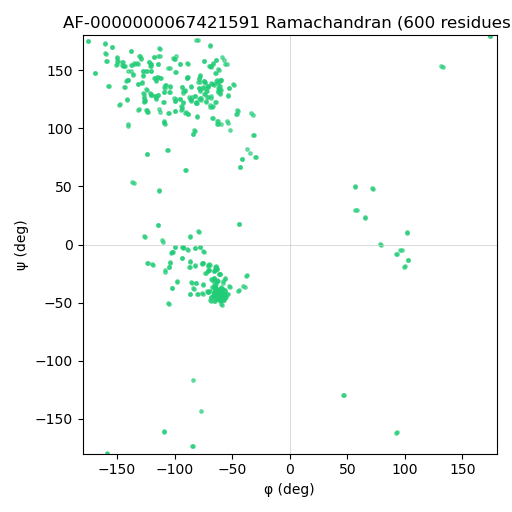M 4235 C CA . ARG B 1 244 ? -5.77 3.182 -5.285 1 95.81 244 ARG B CA 1
ATOM 4236 C C . ARG B 1 244 ? -6.285 4.504 -5.844 1 95.81 244 ARG B C 1
ATOM 4238 O O . ARG B 1 244 ? -7.445 4.605 -6.242 1 95.81 244 ARG B O 1
ATOM 4245 N N . PRO B 1 245 ? -5.418 5.512 -5.852 1 93 245 PRO B N 1
ATOM 4246 C CA . PRO B 1 245 ? -5.82 6.719 -6.582 1 93 245 PRO B CA 1
ATOM 4247 C C . PRO B 1 245 ? -6.098 6.445 -8.062 1 93 245 PRO B C 1
ATOM 4249 O O . PRO B 1 245 ? -5.406 5.633 -8.68 1 93 245 PRO B O 1
ATOM 4252 N N . SER B 1 246 ? -7.102 7.098 -8.547 1 89.56 246 SER B N 1
ATOM 4253 C CA . SER B 1 246 ? -7.398 6.988 -9.969 1 89.56 246 SER B CA 1
ATOM 4254 C C . SER B 1 246 ? -6.266 7.566 -10.812 1 89.56 246 SER B C 1
ATOM 4256 O O . SER B 1 246 ? -5.441 8.336 -10.312 1 89.56 246 SER B O 1
ATOM 4258 N N . VAL B 1 247 ? -6.207 7.16 -12.016 1 82.56 247 VAL B N 1
ATOM 4259 C CA . VAL B 1 247 ? -5.203 7.676 -12.938 1 82.56 247 VAL B CA 1
ATOM 4260 C C . VAL B 1 247 ? -5.512 9.133 -13.281 1 82.56 247 VAL B C 1
ATOM 4262 O O . VAL B 1 247 ? -4.625 9.883 -13.688 1 82.56 247 VAL B O 1
ATOM 4265 N N . SER B 1 248 ? -6.754 9.492 -12.977 1 76.62 248 SER B N 1
ATOM 4266 C CA . SER B 1 248 ? -7.129 10.867 -13.266 1 76.62 248 SER B CA 1
ATOM 4267 C C . SER B 1 248 ? -6.395 11.844 -12.352 1 76.62 248 SER B C 1
ATOM 4269 O O . SER B 1 248 ? -5.902 11.461 -11.297 1 76.62 248 SER B O 1
ATOM 4271 N N . LEU B 1 249 ? -6.219 13.008 -12.805 1 68.25 249 LEU B N 1
ATOM 4272 C CA . LEU B 1 249 ? -5.43 14.031 -12.125 1 68.25 249 LEU B CA 1
ATOM 4273 C C . LEU B 1 249 ? -6.219 14.648 -10.977 1 68.25 249 LEU B C 1
ATOM 4275 O O . LEU B 1 249 ? -5.66 15.391 -10.164 1 68.25 249 LEU B O 1
ATOM 4279 N N . LYS B 1 250 ? -7.418 14.258 -10.781 1 77.94 250 LYS B N 1
ATOM 4280 C CA . LYS B 1 250 ? -8.188 14.852 -9.688 1 77.94 250 LYS B CA 1
ATOM 4281 C C . LYS B 1 250 ? -7.793 14.234 -8.352 1 77.94 250 LYS B C 1
ATOM 4283 O O . LYS B 1 250 ? -7.812 13.016 -8.195 1 77.94 250 LYS B O 1
ATOM 4288 N N . PRO B 1 251 ? -7.43 15.125 -7.453 1 78.12 251 PRO B N 1
ATOM 4289 C CA . PRO B 1 251 ? -6.977 14.609 -6.156 1 78.12 251 PRO B CA 1
ATOM 4290 C C . PRO B 1 251 ? -8.055 13.805 -5.434 1 78.12 251 PRO B C 1
ATOM 4292 O O . PRO B 1 251 ? -9.234 14.172 -5.477 1 78.12 251 PRO B O 1
ATOM 4295 N N . PHE B 1 252 ? -7.742 12.703 -4.859 1 78.25 252 PHE B N 1
ATOM 4296 C CA . PHE B 1 252 ? -8.5 11.828 -3.971 1 78.25 252 PHE B CA 1
ATOM 4297 C C . PHE B 1 252 ? -9.688 11.219 -4.699 1 78.25 252 PHE B C 1
ATOM 4299 O O . PHE B 1 252 ? -10.758 11.023 -4.109 1 78.25 252 PHE B O 1
ATOM 4306 N N . HIS B 1 253 ? -9.562 11.164 -6 1 85.69 253 HIS B N 1
ATOM 4307 C CA . HIS B 1 253 ? -10.414 10.266 -6.777 1 85.69 253 HIS B CA 1
ATOM 4308 C C . HIS B 1 253 ? -9.812 8.867 -6.84 1 85.69 253 HIS B C 1
ATOM 4310 O O . HIS B 1 253 ? -8.688 8.688 -7.312 1 85.69 253 HIS B O 1
ATOM 4316 N N . ASP B 1 254 ? -10.648 7.934 -6.395 1 92.38 254 ASP B N 1
ATOM 4317 C CA . ASP B 1 254 ? -10.07 6.609 -6.195 1 92.38 254 ASP B CA 1
ATOM 4318 C C . ASP B 1 254 ? -10.742 5.578 -7.098 1 92.38 254 ASP B C 1
ATOM 4320 O O . ASP B 1 254 ? -11.812 5.836 -7.66 1 92.38 254 ASP B O 1
ATOM 4324 N N . VAL B 1 255 ? -10.055 4.543 -7.246 1 94.5 255 VAL B N 1
ATOM 4325 C CA . VAL B 1 255 ? -10.617 3.322 -7.816 1 94.5 255 VAL B CA 1
ATOM 4326 C C . VAL B 1 255 ? -10.5 2.182 -6.809 1 94.5 255 VAL B C 1
ATOM 4328 O O . VAL B 1 255 ? -9.594 2.168 -5.977 1 94.5 255 VAL B O 1
ATOM 4331 N N . TYR B 1 256 ? -11.469 1.31 -6.918 1 96.25 256 TYR B N 1
ATOM 4332 C CA . TYR B 1 256 ? -11.484 0.14 -6.047 1 96.25 256 TYR B CA 1
ATOM 4333 C C . TYR B 1 256 ? -11.289 -1.141 -6.848 1 96.25 256 TYR B C 1
ATOM 4335 O O . TYR B 1 256 ? -11.883 -1.312 -7.914 1 96.25 256 TYR B O 1
ATOM 4343 N N . PHE B 1 257 ? -10.367 -1.948 -6.43 1 97.56 257 PHE B N 1
ATOM 4344 C CA . PHE B 1 257 ? -10.242 -3.32 -6.906 1 97.56 257 PHE B CA 1
ATOM 4345 C C . PHE B 1 257 ? -10.992 -4.281 -5.996 1 97.56 257 PHE B C 1
ATOM 4347 O O . PHE B 1 257 ? -10.703 -4.367 -4.801 1 97.56 257 PHE B O 1
ATOM 4354 N N . VAL B 1 258 ? -11.898 -4.984 -6.605 1 97.12 258 VAL B N 1
ATOM 4355 C CA . VAL B 1 258 ? -12.797 -5.812 -5.812 1 97.12 258 VAL B CA 1
ATOM 4356 C C . VAL B 1 258 ? -12.734 -7.262 -6.301 1 97.12 258 VAL B C 1
ATOM 4358 O O . VAL B 1 258 ? -13.008 -7.543 -7.469 1 97.12 258 VAL B O 1
ATOM 4361 N N . GLY B 1 259 ? -12.25 -8.133 -5.391 1 96.5 259 GLY B N 1
ATOM 4362 C CA . GLY B 1 259 ? -12.391 -9.555 -5.645 1 96.5 259 GLY B CA 1
ATOM 4363 C C . GLY B 1 259 ? -13.781 -10.078 -5.344 1 96.5 259 GLY B C 1
ATOM 4364 O O . GLY B 1 259 ? -14.391 -9.711 -4.332 1 96.5 259 GLY B O 1
ATOM 4365 N N . VAL B 1 260 ? -14.336 -10.891 -6.238 1 95.25 260 VAL B N 1
ATOM 4366 C CA . VAL B 1 260 ? -15.656 -11.461 -6.023 1 95.25 260 VAL B CA 1
ATOM 4367 C C . VAL B 1 260 ? -15.625 -12.961 -6.305 1 95.25 260 VAL B C 1
ATOM 4369 O O . VAL B 1 260 ? -14.719 -13.453 -6.992 1 95.25 260 VAL B O 1
ATOM 4372 N N . CYS B 1 261 ? -16.562 -13.633 -5.684 1 92.94 261 CYS B N 1
ATOM 4373 C CA . CYS B 1 261 ? -16.688 -15.07 -5.93 1 92.94 261 CYS B CA 1
ATOM 4374 C C . CYS B 1 261 ? -18.141 -15.516 -5.773 1 92.94 261 CYS B C 1
ATOM 4376 O O . CYS B 1 261 ? -19 -14.734 -5.352 1 92.94 261 CYS B O 1
ATOM 4378 N N . ASN B 1 262 ? -18.484 -16.562 -6.266 1 86.44 262 ASN B N 1
ATOM 4379 C CA . ASN B 1 262 ? -19.766 -17.25 -6.055 1 86.44 262 ASN B CA 1
ATOM 4380 C C . ASN B 1 262 ? -19.578 -18.75 -5.949 1 86.44 262 ASN B C 1
ATOM 4382 O O . ASN B 1 262 ? -19.406 -19.438 -6.961 1 86.44 262 ASN B O 1
ATOM 4386 N N . PHE B 1 263 ? -19.625 -19.25 -4.652 1 73.81 263 PHE B N 1
ATOM 4387 C CA . PHE B 1 263 ? -19.391 -20.672 -4.473 1 73.81 263 PHE B CA 1
ATOM 4388 C C . PHE B 1 263 ? -20.703 -21.453 -4.543 1 73.81 263 PHE B C 1
ATOM 4390 O O . PHE B 1 263 ? -21.5 -21.438 -3.605 1 73.81 263 PHE B O 1
ATOM 4397 N N . VAL B 1 264 ? -21.359 -21.453 -5.633 1 69.06 264 VAL B N 1
ATOM 4398 C CA . VAL B 1 264 ? -22.562 -22.266 -5.734 1 69.06 264 VAL B CA 1
ATOM 4399 C C . VAL B 1 264 ? -22.203 -23.625 -6.34 1 69.06 264 VAL B C 1
ATOM 4401 O O . VAL B 1 264 ? -21.5 -23.703 -7.344 1 69.06 264 VAL B O 1
ATOM 4404 N N . ASP B 1 265 ? -22.406 -24.562 -5.535 1 62.56 265 ASP B N 1
ATOM 4405 C CA . ASP B 1 265 ? -22.219 -25.922 -6.031 1 62.56 265 ASP B CA 1
ATOM 4406 C C . ASP B 1 265 ? -23.188 -26.234 -7.168 1 62.56 265 ASP B C 1
ATOM 4408 O O . ASP B 1 265 ? -24.391 -26.016 -7.035 1 62.56 265 ASP B O 1
ATOM 4412 N N . GLU B 1 266 ? -22.641 -26.266 -8.359 1 68.12 266 GLU B N 1
ATOM 4413 C CA . GLU B 1 266 ? -23.484 -26.688 -9.469 1 68.12 266 GLU B CA 1
ATOM 4414 C C . GLU B 1 266 ? -23.125 -28.109 -9.938 1 68.12 266 GLU B C 1
ATOM 4416 O O . GLU B 1 266 ? -22.406 -28.281 -10.922 1 68.12 266 GLU B O 1
ATOM 4421 N N . PRO B 1 267 ? -23.672 -29.016 -9.18 1 67.25 267 PRO B N 1
ATOM 4422 C CA . PRO B 1 267 ? -23.344 -30.391 -9.555 1 67.25 267 PRO B CA 1
ATOM 4423 C C . PRO B 1 267 ? -23.797 -30.734 -10.969 1 67.25 267 PRO B C 1
ATOM 4425 O O . PRO B 1 267 ? -24.828 -30.266 -11.422 1 67.25 267 PRO B O 1
ATOM 4428 N N . GLY B 1 268 ? -22.922 -31.531 -11.68 1 70.12 268 GLY B N 1
ATOM 4429 C CA . GLY B 1 268 ? -23.297 -32.156 -12.945 1 70.12 268 GLY B CA 1
ATOM 4430 C C . GLY B 1 268 ? -22.938 -31.297 -14.156 1 70.12 268 GLY B C 1
ATOM 4431 O O . GLY B 1 268 ? -23.109 -31.719 -15.297 1 70.12 268 GLY B O 1
ATOM 4432 N N . ARG B 1 269 ? -22.531 -30.156 -13.969 1 69.44 269 ARG B N 1
ATOM 4433 C CA . ARG B 1 269 ? -22.234 -29.297 -15.109 1 69.44 269 ARG B CA 1
ATOM 4434 C C . ARG B 1 269 ? -20.781 -29.469 -15.562 1 69.44 269 ARG B C 1
ATOM 4436 O O . ARG B 1 269 ? -19.906 -29.766 -14.75 1 69.44 269 ARG B O 1
ATOM 4443 N N . SER B 1 270 ? -20.625 -29.391 -16.875 1 74.69 270 SER B N 1
ATOM 4444 C CA . SER B 1 270 ? -19.281 -29.453 -17.422 1 74.69 270 SER B CA 1
ATOM 4445 C C . SER B 1 270 ? -18.453 -28.234 -17.016 1 74.69 270 SER B C 1
ATOM 4447 O O . SER B 1 270 ? -19.016 -27.188 -16.656 1 74.69 270 SER B O 1
ATOM 4449 N N . SER B 1 271 ? -17.141 -28.422 -17.031 1 72.88 271 SER B N 1
ATOM 4450 C CA . SER B 1 271 ? -16.234 -27.328 -16.719 1 72.88 271 SER B CA 1
ATOM 4451 C C . SER B 1 271 ? -16.484 -26.141 -17.641 1 72.88 271 SER B C 1
ATOM 4453 O O . SER B 1 271 ? -16.438 -24.984 -17.203 1 72.88 271 SER B O 1
ATOM 4455 N N . GLU B 1 272 ? -16.734 -26.422 -18.906 1 74.19 272 GLU B N 1
ATOM 4456 C CA . GLU B 1 272 ? -16.984 -25.359 -19.891 1 74.19 272 GLU B CA 1
ATOM 4457 C C . GLU B 1 272 ? -18.266 -24.594 -19.562 1 74.19 272 GLU B C 1
ATOM 4459 O O . GLU B 1 272 ? -18.312 -23.375 -19.672 1 74.19 272 GLU B O 1
ATOM 4464 N N . ASP B 1 273 ? -19.172 -25.359 -19.219 1 79.25 273 ASP B N 1
ATOM 4465 C CA . ASP B 1 273 ? -20.438 -24.734 -18.844 1 79.25 273 ASP B CA 1
ATOM 4466 C C . ASP B 1 273 ? -20.281 -23.875 -17.594 1 79.25 273 ASP B C 1
ATOM 4468 O O . ASP B 1 273 ? -20.875 -22.797 -17.5 1 79.25 273 ASP B O 1
ATOM 4472 N N . LEU B 1 274 ? -19.453 -24.375 -16.781 1 81.62 274 LEU B N 1
ATOM 4473 C CA . LEU B 1 274 ? -19.234 -23.656 -15.531 1 81.62 274 LEU B CA 1
ATOM 4474 C C . LEU B 1 274 ? -18.5 -22.344 -15.781 1 81.62 274 LEU B C 1
ATOM 4476 O O . LEU B 1 274 ? -18.844 -21.312 -15.203 1 81.62 274 LEU B O 1
ATOM 4480 N N . TRP B 1 275 ? -17.547 -22.438 -16.672 1 82.44 275 TRP B N 1
ATOM 4481 C CA . TRP B 1 275 ? -16.781 -21.25 -17.016 1 82.44 275 TRP B CA 1
ATOM 4482 C C . TRP B 1 275 ? -17.656 -20.203 -17.688 1 8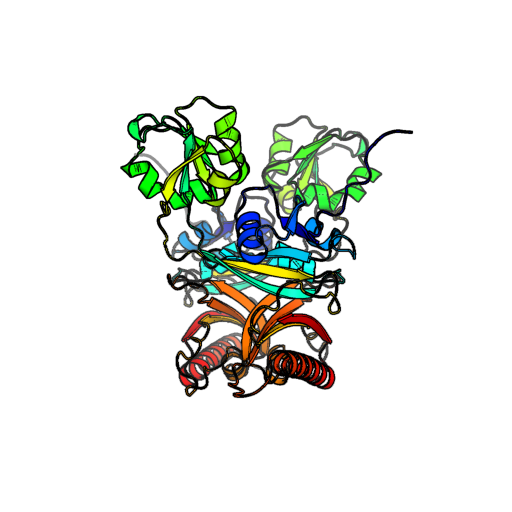2.44 275 TRP B C 1
ATOM 4484 O O . TRP B 1 275 ? -17.594 -19.016 -17.359 1 82.44 275 TRP B O 1
ATOM 4494 N N . GLY B 1 276 ? -18.406 -20.688 -18.672 1 86.25 276 GLY B N 1
ATOM 4495 C CA . GLY B 1 276 ? -19.312 -19.797 -19.359 1 86.25 276 GLY B CA 1
ATOM 4496 C C . GLY B 1 276 ? -20.344 -19.172 -18.438 1 86.25 276 GLY B C 1
ATOM 4497 O O . GLY B 1 276 ? -20.594 -17.969 -18.516 1 86.25 276 GLY B O 1
ATOM 4498 N N . SER B 1 277 ? -20.844 -19.938 -17.641 1 89.31 277 SER B N 1
ATOM 4499 C CA . SER B 1 277 ? -21.844 -19.453 -16.703 1 89.31 277 SER B CA 1
ATOM 4500 C C . SER B 1 277 ? -21.25 -18.406 -15.75 1 89.31 277 SER B C 1
ATOM 4502 O O . SER B 1 277 ? -21.859 -17.359 -15.516 1 89.31 277 SER B O 1
ATOM 4504 N N . TRP B 1 278 ? -20.094 -18.719 -15.227 1 92.62 278 TRP B N 1
ATOM 4505 C CA . TRP B 1 278 ? -19.453 -17.797 -14.289 1 92.62 278 TRP B CA 1
ATOM 4506 C C . TRP B 1 278 ? -19.094 -16.484 -14.984 1 92.62 278 TRP B C 1
ATOM 4508 O O . TRP B 1 278 ? -19.344 -15.398 -14.438 1 92.62 278 TRP B O 1
ATOM 4518 N N . THR B 1 279 ? -18.594 -16.578 -16.172 1 93.5 279 THR B N 1
ATOM 4519 C CA . THR B 1 279 ? -18.266 -15.391 -16.938 1 93.5 279 THR B CA 1
ATOM 4520 C C . THR B 1 279 ? -19.5 -14.516 -17.156 1 93.5 279 THR B C 1
ATOM 4522 O O . THR B 1 279 ? -19.438 -13.297 -17.016 1 93.5 279 THR B O 1
ATOM 4525 N N . SER B 1 280 ? -20.531 -15.18 -17.5 1 95.12 280 SER B N 1
ATOM 4526 C CA . SER B 1 280 ? -21.781 -14.461 -17.719 1 95.12 280 SER B CA 1
ATOM 4527 C C . SER B 1 280 ? -22.281 -13.797 -16.438 1 95.12 280 SER B C 1
ATOM 4529 O O . SER B 1 280 ? -22.75 -12.664 -16.469 1 95.12 280 SER B O 1
ATOM 4531 N N . GLU B 1 281 ? -22.141 -14.477 -15.391 1 95 281 GLU B N 1
ATOM 4532 C CA . GLU B 1 281 ? -22.562 -13.93 -14.102 1 95 281 GLU B CA 1
ATOM 4533 C C . GLU B 1 281 ? -21.766 -12.68 -13.742 1 95 281 GLU B C 1
ATOM 4535 O O . GLU B 1 281 ? -22.328 -11.695 -13.258 1 95 281 GLU B O 1
ATOM 4540 N N . VAL B 1 282 ? -20.516 -12.727 -13.977 1 97.06 282 VAL B N 1
ATOM 4541 C CA . VAL B 1 282 ? -19.641 -11.594 -13.68 1 97.06 282 VAL B CA 1
ATOM 4542 C C . VAL B 1 282 ? -20 -10.406 -14.57 1 97.06 282 VAL B C 1
ATOM 4544 O O . VAL B 1 282 ? -20.094 -9.273 -14.109 1 97.06 282 VAL B O 1
ATOM 4547 N N . ASP B 1 283 ? -20.234 -10.703 -15.797 1 97.88 283 ASP B N 1
ATOM 4548 C CA . ASP B 1 283 ? -20.609 -9.648 -16.734 1 97.88 283 ASP B CA 1
ATOM 4549 C C . ASP B 1 283 ? -21.953 -9.023 -16.359 1 97.88 283 ASP B C 1
ATOM 4551 O O . ASP B 1 283 ? -22.141 -7.809 -16.484 1 97.88 283 ASP B O 1
ATOM 4555 N N . GLU B 1 284 ? -22.828 -9.844 -15.961 1 97.81 284 GLU B N 1
ATOM 4556 C CA . GLU B 1 284 ? -24.125 -9.336 -15.508 1 97.81 284 GLU B CA 1
ATOM 4557 C C . GLU B 1 284 ? -23.969 -8.469 -14.266 1 97.81 284 GLU B C 1
ATOM 4559 O O . GLU B 1 284 ? -24.672 -7.457 -14.117 1 97.81 284 GLU B O 1
ATOM 4564 N N . ALA B 1 285 ? -23.156 -8.898 -13.375 1 97.31 285 ALA B N 1
ATOM 4565 C CA . ALA B 1 285 ? -22.859 -8.094 -12.195 1 97.31 285 ALA B CA 1
ATOM 4566 C C . ALA B 1 285 ? -22.328 -6.719 -12.578 1 97.31 285 ALA B C 1
ATOM 4568 O O . ALA B 1 285 ? -22.75 -5.707 -12.016 1 97.31 285 ALA B O 1
ATOM 4569 N N . ALA B 1 286 ? -21.422 -6.727 -13.492 1 98 286 ALA B N 1
ATOM 4570 C CA . ALA B 1 286 ? -20.859 -5.465 -13.961 1 98 286 ALA B CA 1
ATOM 4571 C C . ALA B 1 286 ? -21.938 -4.574 -14.562 1 98 286 ALA B C 1
ATOM 4573 O O . ALA B 1 286 ? -21.953 -3.361 -14.336 1 98 286 ALA B O 1
ATOM 4574 N N . GLU B 1 287 ? -22.828 -5.172 -15.281 1 98.06 287 GLU B N 1
ATOM 4575 C CA . GLU B 1 287 ? -23.922 -4.414 -15.883 1 98.06 287 GLU B CA 1
ATOM 4576 C C . GLU B 1 287 ? -24.828 -3.814 -14.82 1 98.06 287 GLU B C 1
ATOM 4578 O O . GLU B 1 287 ? -25.328 -2.697 -14.977 1 98.06 287 GLU B O 1
ATOM 4583 N N . ARG B 1 288 ? -25.109 -4.531 -13.781 1 97.12 288 ARG B N 1
ATOM 4584 C CA . ARG B 1 288 ? -25.922 -4.004 -12.688 1 97.12 288 ARG B CA 1
ATOM 4585 C C . ARG B 1 288 ? -25.266 -2.775 -12.07 1 97.12 288 ARG B C 1
ATOM 4587 O O . ARG B 1 288 ? -25.953 -1.803 -11.742 1 97.12 288 ARG B O 1
ATOM 4594 N N . VAL B 1 289 ? -23.938 -2.812 -11.891 1 96.19 289 VAL B N 1
ATOM 4595 C CA . VAL B 1 289 ? -23.219 -1.672 -11.344 1 96.19 289 VAL B CA 1
ATOM 4596 C C . VAL B 1 289 ? -23.359 -0.468 -12.266 1 96.19 289 VAL B C 1
ATOM 4598 O O . VAL B 1 289 ? -23.609 0.649 -11.812 1 96.19 289 VAL B O 1
ATOM 4601 N N . ARG B 1 290 ? -23.266 -0.688 -13.555 1 96.06 290 ARG B N 1
ATOM 4602 C CA . ARG B 1 290 ? -23.422 0.388 -14.531 1 96.06 290 ARG B CA 1
ATOM 4603 C C . ARG B 1 290 ? -24.828 0.975 -14.477 1 96.06 290 ARG B C 1
ATOM 4605 O O . ARG B 1 290 ? -25 2.195 -14.531 1 96.06 290 ARG B O 1
ATOM 4612 N N . ARG B 1 291 ? -25.766 0.135 -14.336 1 94.75 291 ARG B N 1
ATOM 4613 C CA . ARG B 1 291 ? -27.141 0.584 -14.258 1 94.75 291 ARG B CA 1
ATOM 4614 C C . ARG B 1 291 ? -27.391 1.405 -12.992 1 94.75 291 ARG B C 1
ATOM 4616 O O . ARG B 1 291 ? -28.234 2.297 -12.984 1 94.75 291 ARG B O 1
ATOM 4623 N N . THR B 1 292 ? -26.641 1.109 -11.992 1 91.56 292 THR B N 1
ATOM 4624 C CA . THR B 1 292 ? -26.766 1.84 -10.734 1 91.56 292 THR B CA 1
ATOM 4625 C C . THR B 1 292 ? -25.984 3.148 -10.789 1 91.56 292 THR B C 1
ATOM 4627 O O . THR B 1 292 ? -25.969 3.916 -9.828 1 91.56 292 THR B O 1
ATOM 4630 N N . GLY B 1 293 ? -25.297 3.398 -11.883 1 90.25 293 GLY B N 1
ATOM 4631 C CA . GLY B 1 293 ? -24.609 4.66 -12.078 1 90.25 293 GLY B CA 1
ATOM 4632 C C . GLY B 1 293 ? -23.109 4.566 -11.836 1 90.25 293 GLY B C 1
ATOM 4633 O O . GLY B 1 293 ? -22.422 5.586 -11.75 1 90.25 293 GLY B O 1
ATOM 4634 N N . GLY B 1 294 ? -22.672 3.359 -11.703 1 92.94 294 GLY B N 1
ATOM 4635 C CA . GLY B 1 294 ? -21.25 3.174 -11.445 1 92.94 294 GLY B CA 1
ATOM 4636 C C . GLY B 1 294 ? -20.453 2.904 -12.703 1 92.94 294 GLY B C 1
ATOM 4637 O O . GLY B 1 294 ? -21.016 2.572 -13.75 1 92.94 294 GLY B O 1
ATOM 4638 N N . GLU B 1 295 ? -19.141 3.23 -12.648 1 93.5 295 GLU B N 1
ATOM 4639 C CA . GLU B 1 295 ? -18.188 2.838 -13.672 1 93.5 295 GLU B CA 1
ATOM 4640 C C . GLU B 1 295 ? -17.375 1.613 -13.234 1 93.5 295 GLU B C 1
ATOM 4642 O O . GLU B 1 295 ? -16.734 1.625 -12.188 1 93.5 295 GLU B O 1
ATOM 4647 N N . ILE B 1 296 ? -17.438 0.584 -14.07 1 95.56 296 ILE B N 1
ATOM 4648 C CA . ILE B 1 296 ? -16.828 -0.678 -13.664 1 95.56 296 ILE B CA 1
ATOM 4649 C C . ILE B 1 296 ? -16.156 -1.339 -14.867 1 95.56 296 ILE B C 1
ATOM 4651 O O . ILE B 1 296 ? -16.672 -1.254 -15.992 1 95.56 296 ILE B O 1
ATOM 4655 N N . ASP B 1 297 ? -15.023 -1.946 -14.672 1 96.44 297 ASP B N 1
ATOM 4656 C CA . ASP B 1 297 ? -14.336 -2.789 -15.648 1 96.44 297 ASP B CA 1
ATOM 4657 C C . ASP B 1 297 ? -14.047 -4.176 -15.07 1 96.44 297 ASP B C 1
ATOM 4659 O O . ASP B 1 297 ? -13.656 -4.297 -13.906 1 96.44 297 ASP B O 1
ATOM 4663 N N . VAL B 1 298 ? -14.344 -5.203 -15.859 1 97.31 298 VAL B N 1
ATOM 4664 C CA . VAL B 1 298 ? -13.953 -6.559 -15.477 1 97.31 298 VAL B CA 1
ATOM 4665 C C . VAL B 1 298 ? -12.492 -6.793 -15.844 1 97.31 298 VAL B C 1
ATOM 4667 O O . VAL B 1 298 ? -12.117 -6.715 -17.016 1 97.31 298 VAL B O 1
ATOM 4670 N N . LEU B 1 299 ? -11.672 -7.133 -14.859 1 97.69 299 LEU B N 1
ATOM 4671 C CA . LEU B 1 299 ? -10.234 -7.238 -15.078 1 97.69 299 LEU B CA 1
ATOM 4672 C C . LEU B 1 299 ? -9.805 -8.703 -15.141 1 97.69 299 LEU B C 1
ATOM 4674 O O . LEU B 1 299 ? -8.695 -9.008 -15.586 1 97.69 299 LEU B O 1
ATOM 4678 N N . GLY B 1 300 ? -10.641 -9.594 -14.617 1 97 300 GLY B N 1
ATOM 4679 C CA . GLY B 1 300 ? -10.281 -11 -14.609 1 97 300 GLY B CA 1
ATOM 4680 C C . GLY B 1 300 ? -11.43 -11.906 -14.227 1 97 300 GLY B C 1
ATOM 4681 O O . GLY B 1 300 ? -12.32 -11.516 -13.469 1 97 300 GLY B O 1
ATOM 4682 N N . VAL B 1 301 ? -11.453 -13.062 -14.758 1 95.62 301 VAL B N 1
ATOM 4683 C CA . VAL B 1 301 ? -12.406 -14.133 -14.469 1 95.62 301 VAL B CA 1
ATOM 4684 C C . VAL B 1 301 ? -11.68 -15.477 -14.469 1 95.62 301 VAL B C 1
ATOM 4686 O O . VAL B 1 301 ? -11 -15.82 -15.43 1 95.62 301 VAL B O 1
ATOM 4689 N N . TRP B 1 302 ? -11.812 -16.188 -13.375 1 92.88 302 TRP B N 1
ATOM 4690 C CA . TRP B 1 302 ? -11.156 -17.5 -13.336 1 92.88 302 TRP B CA 1
ATOM 4691 C C . TRP B 1 302 ? -11.859 -18.422 -12.352 1 92.88 302 TRP B C 1
ATOM 4693 O O . TRP B 1 302 ? -12.625 -17.984 -11.492 1 92.88 302 TRP B O 1
#

Sequence (604 aa):
MELSGSESDGRFTVAFLGPLGTYTHEAAYKRFADHAQYLERKTIADVFSSLSPSVPLGVVPQENSTFGSVIETCNALRGSHPGFVRGEVLLKIDHCLLVRKGVKLDEIRKVMSHEQALGQCQEFLATHLPLATLEKSTSTAAAARALLDNPPECAAICSQICATLFQGLEVLHQGIQGETMNFTRFYVVAHSRETVMPFRHPLDRKALVRISAPKWPSKPSSTPRSIVQLLDSLRLDVTFIDRRPSVSLKPFHDVYFVGVCNFVDEPGRSSEDLWGSWTSEVDEAAERVRRTGGEIDVLGVWMELSGSESDGRFTVAFLGPLGTYTHEAAYKRFADHAQYLERKTIADVFSSLSPSVPLGVVPQENSTFGSVIETCNALRGSHPGFVRGEVLLKIDHCLLVRKGVKLDEIRKVMSHEQALGQCQEFLATHLPLATLEKSTSTAAAARALLDNPPECAAICSQICATLFQGLEVLHQGIQGETMNFTRFYVVAHSRETVMPFRHPLDRKALVRISAPKWPSKPSSTPRSIVQLLDSLRLDVTFIDRRPSVSLKPFHDVYFVGVCNFVDEPGRSSEDLWGSWTSEVDEAAERVRRTGGEIDVLGVW

Solvent-accessible surface area (backbone atoms only — not comparable to full-atom values): 31879 Å² total; per-residue (Å²): 148,71,94,78,77,82,74,79,85,81,46,48,36,33,25,19,33,38,56,76,31,25,65,49,36,41,44,44,38,74,73,45,48,88,52,42,42,79,41,68,22,87,37,59,58,48,24,42,70,56,40,32,92,80,23,38,29,26,32,41,62,41,31,30,28,74,79,20,68,34,60,64,46,52,57,50,61,61,55,92,54,65,46,17,34,54,41,71,41,81,37,74,64,48,37,17,39,32,28,41,65,88,60,51,76,89,56,46,47,32,38,25,12,17,61,68,57,50,62,42,22,41,68,46,40,55,73,74,40,66,81,34,46,79,43,78,34,95,28,29,28,54,18,48,57,45,48,79,78,43,65,68,37,33,32,12,43,21,40,66,52,34,40,73,70,38,84,63,37,35,71,78,44,72,56,46,37,70,67,83,53,37,35,36,37,25,34,31,30,21,36,36,87,81,54,81,68,90,68,87,63,82,77,71,40,33,34,35,32,38,36,49,50,54,64,73,47,90,50,88,79,49,72,46,63,39,59,60,54,45,56,55,44,37,78,53,47,60,75,48,56,39,62,41,40,36,82,57,74,54,62,75,38,35,28,31,42,35,33,32,34,62,92,66,88,63,84,90,59,50,72,66,55,48,52,52,50,47,52,49,51,52,52,50,21,48,48,42,21,42,74,71,71,42,53,68,46,82,44,25,55,45,145,72,93,78,77,82,73,78,85,81,48,48,36,32,26,20,33,37,56,77,31,25,64,48,35,42,43,46,36,73,74,44,49,90,53,41,43,80,41,68,23,89,38,60,58,47,24,41,70,55,41,32,91,80,22,39,30,25,33,41,62,42,32,31,29,74,79,18,68,34,60,64,46,52,58,50,62,61,55,93,53,64,45,17,34,53,40,70,41,81,38,74,64,47,37,17,39,32,28,41,66,87,60,52,76,91,55,44,48,33,39,25,12,17,61,68,58,51,61,43,22,42,68,46,39,55,71,74,40,65,83,33,46,79,42,78,33,95,28,29,28,53,17,49,58,44,47,79,78,42,65,68,38,34,32,12,42,21,40,66,54,34,41,72,71,37,82,63,37,34,72,77,42,73,56,47,37,70,65,84,54,36,35,34,37,26,35,31,29,20,34,36,87,80,55,82,70,89,69,88,64,82,75,73,42,33,34,34,33,39,36,50,50,53,65,72,46,90,49,90,78,50,71,44,61,38,58,61,54,45,55,54,45,37,76,53,48,60,75,46,56,39,61,40,41,36,83,58,75,54,61,75,38,36,29,32,42,34,32,33,34,62,94,65,88,63,84,91,61,51,69,66,54,48,50,51,50,48,51,50,50,52,52,50,21,48,49,42,20,41,73,71,72,42,52,68,45,82,46,25,56,42

pLDDT: mean 89.59, std 14.3, range [23.34, 98.69]

Nearest PDB structures (foldseek):
  6vh5-assembly1_C  TM=8.458E-01  e=6.419E-21  Brucella abortus 2308
  3luy-assembly1_A-2  TM=8.366E-01  e=1.686E-20  Bifidobacterium adolescentis ATCC 15703
  2qmx-assembly1_A  TM=8.580E-01  e=3.275E-20  Chlorobaculum tepidum TLS
  3mwb-assembly1_B  TM=8.110E-01  e=3.083E-20  Paenarthrobacter aurescens TC1
  3mwb-assembly1_A  TM=7.736E-01  e=4.747E-21  Paenarthrobacter aurescens TC1